Protein AF-A0A7S3PV89-F1 (afdb_monomer_lite)

Organism: NCBI:txid122233

Radius of gyration: 23.56 Å; chains: 1; bounding box: 65×56×53 Å

pLDDT: mean 74.07, std 21.17, range [25.19, 98.06]

Sequence (392 aa):
SGFRDTSSFLIEVMKAHDEMRTVNMFATDQEAKFKILYVDKVNAPFCDYDCNGIDRLLCCDLQITRNIANKCFPASSVLQTIVIHNDDKYGGAGYSSDNVAIISKNQVGARLAIHELGHSLFEFGDEYTYGPSTAITKPNCDVKGCPKWKDLNDHPTLGKGKLCSISSCKKGEYFSGRNSFMRNMYMHVGVVNERFTCCTFQALTKSTPKYCNKFDFGIGLIEYCKNDYQGYGGRSVYGPPTRQLRVNNRESQNTIVNHKAVYNDHVSISLDFDSMDYQISTDHIIETSALFRKHHVMGDFTNHTEAASQGLRNLHCVRVLFESGNTKELLFADSMPVLVPPLDPYGNSTKILEDADAEISIVYTQRRHLQIAVDTSEGGVRSVAMEHVRIQ

Foldseek 3Di:
DADPALLVVLLLLVLLLVLQCVAQLAPPPWPQHDADWDFSDDDHDQWDACVVNHRQEIDGDLVVQCLRVCLADPVPDDDQEEAEDADQRFHWAADQVRSYTYTYSHPCRSLVSVLSCLCNQLVAFQFALDDDATDCLRLFWHAPCRPLCVVQCPDPPSVPPNQFAAQTGGNGRTTGGPFDCSHPSPTHNGSSNLLSSQLSSCLPPVDGTPVNVVQQDDVGSQVSSQVVSNPSFHNVSTDHPPPDDPDDDDDDDDDDRPDQDDDPFKWKWKAFPVVQDIDIDRDDDPVPDDRDDDPDDAASDPDLVRVVVVVAFKWKWKWWAFPLRDIDIHTYGPDRFMFRSDPDSPDPDRDRPAPPPDPDPPDPPPGRIDIDIDDCPSHHGPDMGIDMDGRD

Structure (mmCIF, N/CA/C/O backbone):
data_AF-A0A7S3PV89-F1
#
_entry.id   AF-A0A7S3PV89-F1
#
loop_
_atom_site.group_PDB
_atom_site.id
_atom_site.type_symbol
_atom_site.label_atom_id
_atom_site.label_alt_id
_atom_site.label_comp_id
_atom_site.label_asym_id
_atom_site.label_entity_id
_atom_site.label_seq_id
_atom_site.pdbx_PDB_ins_code
_atom_site.Cartn_x
_atom_site.Cartn_y
_atom_site.Cartn_z
_atom_site.occupancy
_atom_site.B_iso_or_equiv
_atom_site.auth_seq_id
_atom_site.auth_comp_id
_atom_site.auth_asym_id
_atom_site.auth_atom_id
_atom_site.pdbx_PDB_model_num
ATOM 1 N N . SER A 1 1 ? -5.424 -11.567 14.035 1.00 93.25 1 SER A N 1
ATOM 2 C CA . SER A 1 1 ? -6.201 -12.822 13.936 1.00 93.25 1 SER A CA 1
ATOM 3 C C . SER A 1 1 ? -5.565 -13.893 14.808 1.00 93.25 1 SER A C 1
ATOM 5 O O . SER A 1 1 ? -4.379 -14.147 14.645 1.00 93.25 1 SER A O 1
ATOM 7 N N . GLY A 1 2 ? -6.304 -14.491 15.747 1.00 94.81 2 GLY A N 1
ATOM 8 C CA . GLY A 1 2 ? -5.849 -15.655 16.527 1.00 94.81 2 GLY A CA 1
ATOM 9 C C . GLY A 1 2 ? -4.932 -15.375 17.725 1.00 94.81 2 GLY A C 1
ATOM 10 O O . GLY A 1 2 ? -4.488 -16.318 18.379 1.00 94.81 2 GLY A O 1
ATOM 11 N N . PHE A 1 3 ? -4.648 -14.108 18.034 1.00 94.38 3 PHE A N 1
ATOM 12 C CA . PHE A 1 3 ? -3.934 -13.717 19.255 1.00 94.38 3 PHE A CA 1
ATOM 13 C C . PHE A 1 3 ? -4.852 -13.855 20.476 1.00 94.38 3 PHE A C 1
ATOM 15 O O . PHE A 1 3 ? -6.059 -13.631 20.371 1.00 94.38 3 PHE A O 1
ATOM 22 N N . ARG A 1 4 ? -4.284 -14.241 21.625 1.00 91.25 4 ARG A N 1
ATOM 23 C CA . ARG A 1 4 ? -5.029 -14.416 22.888 1.00 91.25 4 ARG A CA 1
ATOM 24 C C . ARG A 1 4 ? -5.013 -13.171 23.771 1.00 91.25 4 ARG A C 1
ATOM 26 O O . ARG A 1 4 ? -5.868 -13.039 24.638 1.00 91.25 4 ARG A O 1
ATOM 33 N N . ASP A 1 5 ? -4.060 -12.281 23.538 1.00 88.69 5 ASP A N 1
ATOM 34 C CA . ASP A 1 5 ? -3.835 -11.061 24.299 1.00 88.69 5 ASP A CA 1
ATOM 35 C C . ASP A 1 5 ? -3.248 -9.977 23.384 1.00 88.69 5 ASP A C 1
ATOM 37 O O . ASP A 1 5 ? -2.652 -10.272 22.345 1.00 88.69 5 ASP A O 1
ATOM 41 N N . THR A 1 6 ? -3.445 -8.714 23.754 1.00 83.81 6 THR A N 1
ATOM 42 C CA . THR A 1 6 ? -2.986 -7.566 22.966 1.00 83.81 6 THR A CA 1
ATOM 43 C C . THR A 1 6 ? -1.484 -7.325 23.090 1.00 83.81 6 THR A C 1
ATOM 45 O O . THR A 1 6 ? -0.884 -6.796 22.160 1.00 83.81 6 THR A O 1
ATOM 48 N N . SER A 1 7 ? -0.840 -7.767 24.174 1.00 84.69 7 SER A N 1
ATOM 49 C CA . SER A 1 7 ? 0.603 -7.597 24.376 1.00 84.69 7 SER A CA 1
ATOM 50 C C . SER A 1 7 ? 1.423 -8.414 23.374 1.00 84.69 7 SER A C 1
ATOM 52 O O . SER A 1 7 ? 2.339 -7.885 22.747 1.00 84.69 7 SER A O 1
ATOM 54 N N . SER A 1 8 ? 1.072 -9.684 23.161 1.00 88.75 8 SER A N 1
ATOM 55 C CA . SER A 1 8 ? 1.716 -10.539 22.160 1.00 88.75 8 SER A CA 1
ATOM 56 C C . SER A 1 8 ? 1.457 -10.056 20.733 1.00 88.75 8 SER A C 1
ATOM 58 O O . SER A 1 8 ? 2.355 -10.102 19.896 1.00 88.75 8 SER A O 1
ATOM 60 N N . PHE A 1 9 ? 0.262 -9.526 20.463 1.00 89.69 9 PHE A N 1
ATOM 61 C CA . PHE A 1 9 ? -0.044 -8.876 19.190 1.00 89.69 9 PHE A CA 1
ATOM 62 C C . PHE A 1 9 ? 0.801 -7.614 18.965 1.00 89.69 9 PHE A C 1
ATOM 64 O O . PHE A 1 9 ? 1.368 -7.445 17.885 1.00 89.69 9 PHE A O 1
ATOM 71 N N . LEU A 1 10 ? 0.933 -6.759 19.983 1.00 86.88 10 LEU A N 1
ATOM 72 C CA . LEU A 1 10 ? 1.695 -5.515 19.904 1.00 86.88 10 LEU A CA 1
ATOM 73 C C . LEU A 1 10 ? 3.165 -5.771 19.554 1.00 86.88 10 LEU A C 1
ATOM 75 O O . LEU A 1 10 ? 3.719 -5.064 18.719 1.00 86.88 10 LEU A O 1
ATOM 79 N N . ILE A 1 11 ? 3.776 -6.823 20.105 1.00 88.38 11 ILE A N 1
ATOM 80 C CA . ILE A 1 11 ? 5.145 -7.227 19.745 1.00 88.38 11 ILE A CA 1
ATOM 81 C C . ILE A 1 11 ? 5.275 -7.459 18.231 1.00 88.38 11 ILE A C 1
ATOM 83 O O . ILE A 1 11 ? 6.235 -6.998 17.612 1.00 88.38 11 ILE A O 1
ATOM 87 N N . GLU A 1 12 ? 4.310 -8.140 17.610 1.00 94.06 12 GLU A N 1
ATOM 88 C CA . GLU A 1 12 ? 4.341 -8.408 16.167 1.00 94.06 12 GLU A CA 1
ATOM 89 C C . GLU A 1 12 ? 4.049 -7.157 15.329 1.00 94.06 12 GLU A C 1
ATOM 91 O O . GLU A 1 12 ? 4.681 -6.951 14.289 1.00 94.06 12 GLU A O 1
ATOM 96 N N . VAL A 1 13 ? 3.157 -6.278 15.802 1.00 89.06 13 VAL A N 1
ATOM 97 C CA . VAL A 1 13 ? 2.926 -4.955 15.194 1.00 89.06 13 VAL A CA 1
ATOM 98 C C . VAL A 1 13 ? 4.222 -4.151 15.151 1.00 89.06 13 VAL A C 1
ATOM 100 O O . VAL A 1 13 ? 4.552 -3.565 14.120 1.00 89.06 13 VAL A O 1
ATOM 103 N N . MET A 1 14 ? 4.979 -4.147 16.245 1.00 85.75 14 MET A N 1
ATOM 104 C CA . MET A 1 14 ? 6.229 -3.399 16.340 1.00 85.75 14 MET A CA 1
ATOM 105 C C . MET A 1 14 ? 7.313 -3.955 15.427 1.00 85.75 14 MET A C 1
ATOM 107 O O . MET A 1 14 ? 7.944 -3.183 14.711 1.00 85.75 14 MET A O 1
ATOM 111 N N . LYS A 1 15 ? 7.466 -5.282 15.357 1.00 91.50 15 LYS A N 1
ATOM 112 C CA . LYS A 1 15 ? 8.385 -5.915 14.399 1.00 91.50 15 LYS A CA 1
ATOM 113 C C . LYS A 1 15 ? 8.070 -5.506 12.960 1.00 91.50 15 LYS A C 1
ATOM 115 O O . LYS A 1 15 ? 8.978 -5.150 12.215 1.00 91.50 15 LYS A O 1
ATOM 120 N N . ALA A 1 16 ? 6.793 -5.544 12.569 1.00 92.19 16 ALA A N 1
ATOM 121 C CA . ALA A 1 16 ? 6.370 -5.131 11.232 1.00 92.19 16 ALA A CA 1
ATOM 122 C C . ALA A 1 16 ? 6.654 -3.642 10.983 1.00 92.19 16 ALA A C 1
ATOM 124 O O . ALA A 1 16 ? 7.206 -3.284 9.945 1.00 92.19 16 ALA A O 1
ATOM 125 N N . HIS A 1 17 ? 6.329 -2.781 11.948 1.00 87.62 17 HIS A N 1
ATOM 126 C CA . HIS A 1 17 ? 6.579 -1.346 11.862 1.00 87.62 17 HIS A CA 1
ATOM 127 C C . HIS A 1 17 ? 8.075 -1.013 11.736 1.00 87.62 17 HIS A C 1
ATOM 129 O O . HIS A 1 17 ? 8.457 -0.229 10.865 1.00 87.62 17 HIS A O 1
ATOM 135 N N . ASP A 1 18 ? 8.930 -1.626 12.553 1.00 87.75 18 ASP A N 1
ATOM 136 C CA . ASP A 1 18 ? 10.377 -1.405 12.515 1.00 87.75 18 ASP A CA 1
ATOM 137 C C . ASP A 1 18 ? 10.982 -1.869 11.190 1.00 87.75 18 ASP A C 1
ATOM 139 O O . ASP A 1 18 ? 11.769 -1.141 10.583 1.00 87.75 18 ASP A O 1
ATOM 143 N N . GLU A 1 19 ? 10.552 -3.027 10.687 1.00 90.00 19 GLU A N 1
ATOM 144 C CA . GLU A 1 19 ? 10.987 -3.532 9.387 1.00 90.00 19 GLU A CA 1
ATOM 145 C C . GLU A 1 19 ? 10.542 -2.605 8.247 1.00 90.00 19 GLU A C 1
ATOM 147 O O . GLU A 1 19 ? 11.343 -2.280 7.369 1.00 90.00 19 GLU A O 1
ATOM 152 N N . MET A 1 20 ? 9.302 -2.103 8.273 1.00 89.00 20 MET A N 1
ATOM 153 C CA . MET A 1 20 ? 8.817 -1.129 7.288 1.00 89.00 20 MET A CA 1
ATOM 154 C C . MET A 1 20 ? 9.689 0.130 7.264 1.00 89.00 20 MET A C 1
ATOM 156 O O . MET A 1 20 ? 10.032 0.615 6.188 1.00 89.00 20 MET A O 1
ATOM 160 N N . ARG A 1 21 ? 10.132 0.636 8.419 1.00 86.25 21 ARG A N 1
ATOM 161 C CA . ARG A 1 21 ? 10.990 1.832 8.488 1.00 86.25 21 ARG A CA 1
ATOM 162 C C . ARG A 1 21 ? 12.368 1.647 7.848 1.00 86.25 21 ARG A C 1
ATOM 164 O O . ARG A 1 21 ? 13.038 2.643 7.581 1.00 86.25 21 ARG A O 1
ATOM 171 N N . THR A 1 22 ? 12.787 0.412 7.563 1.00 86.94 22 THR A N 1
ATOM 172 C CA . THR A 1 22 ? 14.055 0.129 6.868 1.00 86.94 22 THR A CA 1
ATOM 173 C C . THR A 1 22 ? 14.015 0.439 5.368 1.00 86.94 22 THR A C 1
ATOM 175 O O . THR A 1 22 ? 15.066 0.502 4.727 1.00 86.94 22 THR A O 1
ATOM 178 N N . VAL A 1 23 ? 12.829 0.645 4.782 1.00 88.38 23 VAL A N 1
ATOM 179 C CA . VAL A 1 23 ? 12.662 0.962 3.357 1.00 88.38 23 VAL A CA 1
ATOM 180 C C . VAL A 1 23 ? 12.165 2.393 3.154 1.00 88.38 23 VAL A C 1
ATOM 182 O O . VAL A 1 23 ? 11.190 2.831 3.756 1.00 88.38 23 VAL A O 1
ATOM 185 N N . ASN A 1 24 ? 12.805 3.113 2.224 1.00 83.94 24 ASN A N 1
ATOM 186 C CA . ASN A 1 24 ? 12.578 4.545 1.968 1.00 83.94 24 ASN A CA 1
ATOM 187 C C . ASN A 1 24 ? 11.104 4.938 1.764 1.00 83.94 24 ASN A C 1
ATOM 189 O O . ASN A 1 24 ? 10.713 6.048 2.112 1.00 83.94 24 ASN A O 1
ATOM 193 N N . MET A 1 25 ? 10.278 4.047 1.202 1.00 88.19 25 MET A N 1
ATOM 194 C CA . MET A 1 25 ? 8.856 4.316 0.961 1.00 88.19 25 MET A CA 1
ATOM 195 C C . MET A 1 25 ? 8.009 4.408 2.243 1.00 88.19 25 MET A C 1
ATOM 197 O O . MET A 1 25 ? 6.899 4.923 2.182 1.00 88.19 25 MET A O 1
ATOM 201 N N . PHE A 1 26 ? 8.525 3.943 3.382 1.00 85.94 26 PHE A N 1
ATOM 202 C CA . PHE A 1 26 ? 7.880 4.033 4.697 1.00 85.94 26 PHE A CA 1
ATOM 203 C C . PHE A 1 26 ? 8.769 4.729 5.741 1.00 85.94 26 PHE A C 1
ATOM 205 O O . PHE A 1 26 ? 8.455 4.719 6.932 1.00 85.94 26 PHE A O 1
ATOM 212 N N . ALA A 1 27 ? 9.879 5.338 5.317 1.00 76.19 27 ALA A N 1
ATOM 213 C CA . ALA A 1 27 ? 10.768 6.063 6.212 1.00 76.19 27 ALA A CA 1
ATOM 214 C C . ALA A 1 27 ? 10.055 7.279 6.835 1.00 76.19 27 ALA A C 1
ATOM 216 O O . ALA A 1 27 ? 9.267 7.975 6.193 1.00 76.19 27 ALA A O 1
ATOM 217 N N . THR A 1 28 ? 10.330 7.534 8.114 1.00 61.53 28 THR A N 1
ATOM 218 C CA . THR A 1 28 ? 9.608 8.527 8.931 1.00 61.53 28 THR A CA 1
ATOM 219 C C . THR A 1 28 ? 10.056 9.973 8.706 1.00 61.53 28 THR A C 1
ATOM 221 O O . THR A 1 28 ? 9.408 10.894 9.198 1.00 61.53 28 THR A O 1
ATOM 224 N N . ASP A 1 29 ? 11.160 10.178 7.990 1.00 61.75 29 ASP A N 1
ATOM 225 C CA . ASP A 1 29 ? 11.802 11.471 7.721 1.00 61.75 29 ASP A CA 1
ATOM 226 C C . ASP A 1 29 ? 11.317 12.140 6.419 1.00 61.75 29 ASP A C 1
ATOM 228 O O . ASP A 1 29 ? 11.922 13.096 5.935 1.00 61.75 29 ASP A O 1
ATOM 232 N N . GLN A 1 30 ? 10.225 11.636 5.839 1.00 60.81 30 GLN A N 1
ATOM 233 C CA . GLN A 1 30 ? 9.659 12.130 4.587 1.00 60.81 30 GLN A CA 1
ATOM 234 C C . GLN A 1 30 ? 8.520 13.131 4.839 1.00 60.81 30 GLN A C 1
ATOM 236 O O . GLN A 1 30 ? 7.693 12.938 5.732 1.00 60.81 30 GLN A O 1
ATOM 241 N N . GLU A 1 31 ? 8.449 14.182 4.016 1.00 54.81 31 GLU A N 1
ATOM 242 C CA . GLU A 1 31 ? 7.369 15.184 4.054 1.00 54.81 31 GLU A CA 1
ATOM 243 C C . GLU A 1 31 ? 6.006 14.561 3.708 1.00 54.81 31 GLU A C 1
ATOM 245 O O . GLU A 1 31 ? 5.019 14.772 4.410 1.00 54.81 31 GLU A O 1
ATOM 250 N N . ALA A 1 32 ? 5.962 13.730 2.663 1.00 61.19 32 ALA A N 1
ATOM 251 C CA . ALA A 1 32 ? 4.821 12.874 2.363 1.00 61.19 32 ALA A CA 1
ATOM 252 C C . ALA A 1 32 ? 5.006 11.516 3.048 1.00 61.19 32 ALA A C 1
ATOM 254 O O . ALA A 1 32 ? 5.923 10.766 2.709 1.00 61.19 32 ALA A O 1
ATOM 255 N N . LYS A 1 33 ? 4.120 11.187 3.991 1.00 68.44 33 LYS A N 1
ATOM 256 C CA . LYS A 1 33 ? 4.172 9.936 4.755 1.00 68.44 33 LYS A CA 1
ATOM 257 C C . LYS A 1 33 ? 2.786 9.352 4.986 1.00 68.44 33 LYS A C 1
ATOM 259 O O . LYS A 1 33 ? 1.801 10.082 5.103 1.00 68.44 33 LYS A O 1
ATOM 264 N N . PHE A 1 34 ? 2.728 8.030 5.090 1.00 72.88 34 PHE A N 1
ATOM 265 C CA . PHE A 1 34 ? 1.550 7.351 5.612 1.00 72.88 34 PHE A CA 1
ATOM 266 C C . PHE A 1 34 ? 1.525 7.470 7.132 1.00 72.88 34 PHE A C 1
ATOM 268 O O . PHE A 1 34 ? 2.563 7.419 7.793 1.00 72.88 34 PHE A O 1
ATOM 275 N N . LYS A 1 35 ? 0.327 7.626 7.690 1.00 73.00 35 LYS A N 1
ATOM 276 C CA . LYS A 1 35 ? 0.124 7.491 9.131 1.00 73.00 35 LYS A CA 1
ATOM 277 C C . LYS A 1 35 ? -0.014 6.005 9.424 1.00 73.00 35 LYS A C 1
ATOM 279 O O . LYS A 1 35 ? -0.899 5.363 8.866 1.00 73.00 35 LYS A O 1
ATOM 284 N N . ILE A 1 36 ? 0.874 5.473 10.256 1.00 76.00 36 ILE A N 1
ATOM 285 C CA . ILE A 1 36 ? 0.827 4.074 10.676 1.00 76.00 36 ILE A CA 1
ATOM 286 C C . ILE A 1 36 ? 0.201 4.034 12.060 1.00 76.00 36 ILE A C 1
ATOM 288 O O . ILE A 1 36 ? 0.661 4.700 12.985 1.00 76.00 36 ILE A O 1
ATOM 292 N N . LEU A 1 37 ? -0.883 3.281 12.163 1.00 78.50 37 LEU A N 1
ATOM 293 C CA . LEU A 1 37 ? -1.713 3.155 13.348 1.00 78.50 37 LEU A CA 1
ATOM 294 C C . LEU A 1 37 ? -2.004 1.675 13.552 1.00 78.50 37 LEU A C 1
ATOM 296 O O . LEU A 1 37 ? -1.958 0.898 12.595 1.00 78.50 37 LEU A O 1
ATOM 300 N N . TYR A 1 38 ? -2.312 1.289 14.783 1.00 78.38 38 TYR A N 1
ATOM 301 C CA . TYR A 1 38 ? -2.756 -0.062 15.078 1.00 78.38 38 TYR A CA 1
ATOM 302 C C . TYR A 1 38 ? -4.063 -0.049 15.859 1.00 78.38 38 TYR A C 1
ATOM 304 O O . TYR A 1 38 ? -4.407 0.906 16.560 1.00 78.38 38 TYR A O 1
ATOM 312 N N . VAL A 1 39 ? -4.798 -1.141 15.693 1.00 77.31 39 VAL A N 1
ATOM 313 C CA . VAL A 1 39 ? -6.041 -1.397 16.404 1.00 77.31 39 VAL A CA 1
ATOM 314 C C . VAL A 1 39 ? -5.701 -2.266 17.603 1.00 77.31 39 VAL A C 1
ATOM 316 O O . VAL A 1 39 ? -5.269 -3.402 17.417 1.00 77.31 39 VAL A O 1
ATOM 319 N N . ASP A 1 40 ? -5.892 -1.757 18.819 1.00 75.88 40 ASP A N 1
ATOM 320 C CA . ASP A 1 40 ? -5.637 -2.505 20.058 1.00 75.88 40 ASP A CA 1
ATOM 321 C C . ASP A 1 40 ? -6.763 -3.510 20.351 1.00 75.88 40 ASP A C 1
ATOM 323 O O . ASP A 1 40 ? -7.498 -3.430 21.334 1.00 75.88 40 ASP A O 1
ATOM 327 N N . LYS A 1 41 ? -6.975 -4.432 19.410 1.00 74.56 41 LYS A N 1
ATOM 328 C CA . LYS A 1 41 ? -8.016 -5.452 19.473 1.00 74.56 41 LYS A CA 1
ATOM 329 C C . LYS A 1 41 ? -7.509 -6.748 18.869 1.00 74.56 41 LYS A C 1
ATOM 331 O O . LYS A 1 41 ? -6.995 -6.781 17.752 1.00 74.56 41 LYS A O 1
ATOM 336 N N . VAL A 1 42 ? -7.734 -7.838 19.592 1.00 82.06 42 VAL A N 1
ATOM 337 C CA . VAL A 1 42 ? -7.518 -9.197 19.098 1.00 82.06 42 VAL A CA 1
ATOM 338 C C . VAL A 1 42 ? -8.855 -9.913 18.947 1.00 82.06 42 VAL A C 1
ATOM 340 O O . VAL A 1 42 ? -9.810 -9.668 19.680 1.00 82.06 42 VAL A O 1
ATOM 343 N N . ASN A 1 43 ? -8.923 -10.808 17.969 1.00 88.19 43 ASN A N 1
ATOM 344 C CA . ASN A 1 43 ? -10.100 -11.610 17.666 1.00 88.19 43 ASN A CA 1
ATOM 345 C C . ASN A 1 43 ? -9.686 -13.078 17.563 1.00 88.19 43 ASN A C 1
ATOM 347 O O . ASN A 1 43 ? -8.528 -13.375 17.235 1.00 88.19 43 ASN A O 1
ATOM 351 N N . ALA A 1 44 ? -10.656 -13.977 17.762 1.00 92.44 44 ALA A N 1
ATOM 352 C CA . ALA A 1 44 ? -10.523 -15.388 17.409 1.00 92.44 44 ALA A CA 1
ATOM 353 C C . ALA A 1 44 ? -9.968 -15.551 15.975 1.00 92.44 44 ALA A C 1
ATOM 355 O O . ALA A 1 44 ? -10.100 -14.624 15.170 1.00 92.44 44 ALA A O 1
ATOM 356 N N . PRO A 1 45 ? -9.310 -16.677 15.646 1.00 95.19 45 PRO A N 1
ATOM 357 C CA . PRO A 1 45 ? -8.784 -16.895 14.304 1.00 95.19 45 PRO A CA 1
ATOM 358 C C . PRO A 1 45 ? -9.867 -16.696 13.237 1.00 95.19 45 PRO A C 1
ATOM 360 O O . PRO A 1 45 ? -10.947 -17.268 13.323 1.00 95.19 45 PRO A O 1
ATOM 363 N N . PHE A 1 46 ? -9.562 -15.854 12.256 1.00 96.25 46 PHE A N 1
ATOM 364 C CA . PHE A 1 46 ? -10.380 -15.608 11.062 1.00 96.25 46 PHE A CA 1
ATOM 365 C C . PHE A 1 46 ? -9.531 -15.696 9.785 1.00 96.25 46 PHE A C 1
ATOM 367 O O . PHE A 1 46 ? -9.859 -15.088 8.768 1.00 96.25 46 PHE A O 1
ATOM 374 N N . CYS A 1 47 ? -8.389 -16.380 9.877 1.00 97.06 47 CYS A N 1
ATOM 375 C CA . CYS A 1 47 ? -7.486 -16.615 8.762 1.00 97.06 47 CYS A CA 1
ATOM 376 C C . CYS A 1 47 ? -7.084 -18.079 8.722 1.00 97.06 47 CYS A C 1
ATOM 378 O O . CYS A 1 47 ? -6.871 -18.663 9.783 1.00 97.06 47 CYS A O 1
ATOM 380 N N . ASP A 1 48 ? -6.911 -18.598 7.512 1.00 96.69 48 ASP A N 1
ATOM 381 C CA . ASP A 1 48 ? -6.611 -19.994 7.235 1.00 96.69 48 ASP A CA 1
ATOM 382 C C . ASP A 1 48 ? -5.590 -20.116 6.095 1.00 96.69 48 ASP A C 1
ATOM 384 O O . ASP A 1 48 ? -5.514 -19.276 5.190 1.00 96.69 48 ASP A O 1
ATOM 388 N N . TYR A 1 49 ? -4.785 -21.174 6.168 1.00 96.94 49 TYR A N 1
ATOM 389 C CA . TYR A 1 49 ? -3.823 -21.554 5.134 1.00 96.94 49 TYR A CA 1
ATOM 390 C C . TYR A 1 49 ? -4.475 -22.404 4.041 1.00 96.94 49 TYR A C 1
ATOM 392 O O . TYR A 1 49 ? -5.624 -22.821 4.156 1.00 96.94 49 TYR A O 1
ATOM 400 N N . ASP A 1 50 ? -3.688 -22.722 3.012 1.00 93.94 50 ASP A N 1
ATOM 401 C CA . ASP A 1 50 ? -4.077 -23.616 1.918 1.00 93.94 50 ASP A CA 1
ATOM 402 C C . ASP A 1 50 ? -5.233 -23.088 1.060 1.00 93.94 50 ASP A C 1
ATOM 404 O O . ASP A 1 50 ? -5.982 -23.827 0.416 1.00 93.94 50 ASP A O 1
ATOM 408 N N . CYS A 1 51 ? -5.364 -21.764 0.988 1.00 92.00 51 CYS A N 1
ATOM 409 C CA . CYS A 1 51 ? -6.303 -21.168 0.058 1.00 92.00 51 CYS A CA 1
ATOM 410 C C . CYS A 1 51 ? -5.983 -21.591 -1.373 1.00 92.00 51 CYS A C 1
ATOM 412 O O . CYS A 1 51 ? -4.835 -21.522 -1.818 1.00 92.00 51 CYS A O 1
ATOM 414 N N . ASN A 1 52 ? -7.014 -21.983 -2.122 1.00 87.94 52 ASN A N 1
ATOM 415 C CA . ASN A 1 52 ? -6.882 -22.443 -3.506 1.00 87.94 52 ASN A CA 1
ATOM 416 C C . ASN A 1 52 ? -5.877 -23.605 -3.686 1.00 87.94 52 ASN A C 1
ATOM 418 O O . ASN A 1 52 ? -5.316 -23.758 -4.772 1.00 87.94 52 ASN A O 1
ATOM 422 N N . GLY A 1 53 ? -5.634 -24.407 -2.639 1.00 88.94 53 GLY A N 1
ATOM 423 C CA . GLY A 1 53 ? -4.671 -25.514 -2.664 1.00 88.94 53 GLY A CA 1
ATOM 424 C C . GLY A 1 53 ? -3.205 -25.065 -2.673 1.00 88.94 53 GLY A C 1
ATOM 425 O O . GLY A 1 53 ? -2.340 -25.779 -3.189 1.00 88.94 53 GLY A O 1
ATOM 426 N N . ILE A 1 54 ? -2.920 -23.848 -2.197 1.00 88.44 54 ILE A N 1
ATOM 427 C CA . ILE A 1 54 ? -1.566 -23.311 -2.063 1.00 88.44 54 ILE A CA 1
ATOM 428 C C . ILE A 1 54 ? -1.212 -23.275 -0.573 1.00 88.44 54 ILE A C 1
ATOM 430 O O . ILE A 1 54 ? -1.575 -22.337 0.128 1.00 88.44 54 ILE A O 1
ATOM 434 N N . ASP A 1 55 ? -0.427 -24.251 -0.109 1.00 90.62 55 ASP A N 1
ATOM 435 C CA . ASP A 1 55 ? -0.105 -24.503 1.312 1.00 90.62 55 ASP A CA 1
ATOM 436 C C . ASP A 1 55 ? 0.247 -23.260 2.161 1.00 90.62 55 ASP A C 1
ATOM 438 O O . ASP A 1 55 ? -0.105 -23.171 3.340 1.00 90.62 55 ASP A O 1
ATOM 442 N N . ARG A 1 56 ? 0.950 -22.287 1.571 1.00 92.88 56 ARG A N 1
ATOM 443 C CA . ARG A 1 56 ? 1.449 -21.075 2.252 1.00 92.88 56 ARG A CA 1
ATOM 444 C C . ARG A 1 56 ? 0.644 -19.816 1.919 1.00 92.88 56 ARG A C 1
ATOM 446 O O . ARG A 1 56 ? 1.001 -18.734 2.379 1.00 92.88 56 ARG A O 1
ATOM 453 N N . LEU A 1 57 ? -0.417 -19.943 1.120 1.00 93.56 57 LEU A N 1
ATOM 454 C CA . LEU A 1 57 ? -1.346 -18.851 0.862 1.00 93.56 57 LEU A CA 1
ATOM 455 C C . LEU A 1 57 ? -2.267 -18.716 2.073 1.00 93.56 57 LEU A C 1
ATOM 457 O O . LEU A 1 57 ? -3.104 -19.581 2.327 1.00 93.56 57 LEU A O 1
ATOM 461 N N . LEU A 1 58 ? -2.053 -17.642 2.827 1.00 96.81 58 LEU A N 1
ATOM 462 C CA . LEU A 1 58 ? -2.807 -17.310 4.027 1.00 96.81 58 LEU A CA 1
ATOM 463 C C . LEU A 1 58 ? -3.891 -16.299 3.657 1.00 96.81 58 LEU A C 1
ATOM 465 O O . LEU A 1 58 ? -3.580 -15.164 3.293 1.00 96.81 58 LEU A O 1
ATOM 469 N N . CYS A 1 59 ? -5.156 -16.689 3.765 1.00 94.88 59 CYS A N 1
ATOM 470 C CA . CYS A 1 59 ? -6.280 -15.779 3.561 1.00 94.88 59 CYS A CA 1
ATOM 471 C C . CYS A 1 59 ? -6.965 -15.499 4.877 1.00 94.88 59 CYS A C 1
ATOM 473 O O . CYS A 1 59 ? -6.984 -16.338 5.768 1.00 94.88 59 CYS A O 1
ATOM 475 N N . CYS A 1 60 ? -7.576 -14.330 4.968 1.00 95.88 60 CYS A N 1
ATOM 476 C CA . CYS A 1 60 ? -8.459 -13.984 6.061 1.00 95.88 60 CYS A CA 1
ATOM 477 C C . CYS A 1 60 ? -9.829 -13.636 5.506 1.00 95.88 60 CYS A C 1
ATOM 479 O O . CYS A 1 60 ? -9.966 -13.249 4.343 1.00 95.88 60 CYS A O 1
ATOM 481 N N . ASP A 1 61 ? -10.831 -13.685 6.371 1.00 95.31 61 ASP A N 1
ATOM 482 C CA . ASP A 1 61 ? -12.102 -13.040 6.096 1.00 95.31 61 ASP A CA 1
ATOM 483 C C . ASP A 1 61 ? -11.889 -11.517 5.943 1.00 95.31 61 ASP A C 1
ATOM 485 O O . ASP A 1 61 ? -11.579 -10.782 6.895 1.00 95.31 61 ASP A O 1
ATOM 489 N N . LEU A 1 62 ? -12.018 -11.040 4.701 1.00 88.19 62 LEU A N 1
ATOM 490 C CA . LEU A 1 62 ? -11.804 -9.638 4.340 1.00 88.19 62 LEU A CA 1
ATOM 491 C C . LEU A 1 62 ? -12.932 -8.732 4.842 1.00 88.19 62 LEU A C 1
ATOM 493 O O . LEU A 1 62 ? -12.714 -7.531 5.016 1.00 88.19 62 LEU A O 1
ATOM 497 N N . GLN A 1 63 ? -14.125 -9.276 5.090 1.00 86.62 63 GLN A N 1
ATOM 498 C CA . GLN A 1 63 ? -15.234 -8.526 5.666 1.00 86.62 63 GLN A CA 1
ATOM 499 C C . GLN A 1 63 ? -14.980 -8.275 7.153 1.00 86.62 63 GLN A C 1
ATOM 501 O O . GLN A 1 63 ? -15.086 -7.135 7.599 1.00 86.62 63 GLN A O 1
ATOM 506 N N . ILE A 1 64 ? -14.547 -9.292 7.906 1.00 89.81 64 ILE A N 1
ATOM 507 C CA . ILE A 1 64 ? -14.131 -9.136 9.309 1.00 89.81 64 ILE A CA 1
ATOM 508 C C . ILE A 1 64 ? -12.964 -8.152 9.411 1.00 89.81 64 ILE A C 1
ATOM 510 O O . ILE A 1 64 ? -13.011 -7.231 10.226 1.00 89.81 64 ILE A O 1
ATOM 514 N N . THR A 1 65 ? -11.953 -8.302 8.552 1.00 88.38 65 THR A N 1
ATOM 515 C CA . THR A 1 65 ? -10.795 -7.397 8.498 1.00 88.38 65 THR A CA 1
ATOM 516 C C . THR A 1 65 ? -11.222 -5.939 8.347 1.00 88.38 65 THR A C 1
ATOM 518 O O . THR A 1 65 ? -10.854 -5.093 9.164 1.00 88.38 65 THR A O 1
ATOM 521 N N . ARG A 1 66 ? -12.041 -5.649 7.328 1.00 80.69 66 ARG A N 1
ATOM 522 C CA . ARG A 1 66 ? -12.531 -4.293 7.058 1.00 80.69 66 ARG A CA 1
ATOM 523 C C . ARG A 1 66 ? -13.414 -3.775 8.182 1.00 80.69 66 ARG A C 1
ATOM 525 O O . ARG A 1 66 ? -13.270 -2.624 8.570 1.00 80.69 66 ARG A O 1
ATOM 532 N N . ASN A 1 67 ? -14.279 -4.613 8.744 1.00 81.75 67 ASN A N 1
ATOM 533 C CA . ASN A 1 67 ? -15.131 -4.224 9.863 1.00 81.75 67 ASN A CA 1
ATOM 534 C C . ASN A 1 67 ? -14.319 -3.868 11.111 1.00 81.75 67 ASN A C 1
ATOM 536 O O . ASN A 1 67 ? -14.724 -2.982 11.851 1.00 81.75 67 ASN A O 1
ATOM 540 N N . ILE A 1 68 ? -13.191 -4.533 11.369 1.00 82.88 68 ILE A N 1
ATOM 541 C CA . ILE A 1 68 ? -12.310 -4.173 12.487 1.00 82.88 68 ILE A CA 1
ATOM 542 C C . ILE A 1 68 ? -11.599 -2.852 12.189 1.00 82.88 68 ILE A C 1
ATOM 544 O O . ILE A 1 68 ? -11.672 -1.936 13.001 1.00 82.88 68 ILE A O 1
ATOM 548 N N . ALA A 1 69 ? -10.952 -2.739 11.025 1.00 78.00 69 ALA A N 1
ATOM 549 C CA . ALA A 1 69 ? -10.187 -1.550 10.662 1.00 78.00 69 ALA A CA 1
ATOM 550 C C . ALA A 1 69 ? -11.074 -0.296 10.594 1.00 78.00 69 ALA A C 1
ATOM 552 O O . ALA A 1 69 ? -10.756 0.718 11.204 1.00 78.00 69 ALA A O 1
ATOM 553 N N . ASN A 1 70 ? -12.225 -0.375 9.921 1.00 71.62 70 ASN A N 1
ATOM 554 C CA . ASN A 1 70 ? -13.117 0.768 9.724 1.00 71.62 70 ASN A CA 1
ATOM 555 C C . ASN A 1 70 ? -13.737 1.291 11.022 1.00 71.62 70 ASN A C 1
ATOM 557 O O . ASN A 1 70 ? -14.073 2.463 11.075 1.00 71.62 70 ASN A O 1
ATOM 561 N N . LYS A 1 71 ? -13.880 0.475 12.074 1.00 68.62 71 LYS A N 1
ATOM 562 C CA . LYS A 1 71 ? -14.429 0.962 13.354 1.00 68.62 71 LYS A CA 1
ATOM 563 C C . LYS A 1 71 ? -13.496 1.931 14.079 1.00 68.62 71 LYS A C 1
ATOM 565 O O . LYS A 1 71 ? -13.937 2.701 14.919 1.00 68.62 71 LYS A O 1
ATOM 570 N N . CYS A 1 72 ? -12.210 1.891 13.756 1.00 65.94 72 CYS A N 1
ATOM 571 C CA . CYS A 1 72 ? -11.210 2.774 14.338 1.00 65.94 72 CYS A CA 1
ATOM 572 C C . CYS A 1 72 ? -11.088 4.104 13.589 1.00 65.94 72 CYS A C 1
ATOM 574 O O . CYS A 1 72 ? -10.438 5.020 14.074 1.00 65.94 72 CYS A O 1
ATOM 576 N N . PHE A 1 73 ? -11.677 4.240 12.403 1.00 62.53 73 PHE A N 1
ATOM 577 C CA . PHE A 1 73 ? -11.429 5.394 11.548 1.00 62.53 73 PHE A CA 1
ATOM 578 C C . PHE A 1 73 ? -12.726 5.986 11.015 1.00 62.53 73 PHE A C 1
ATOM 580 O O . PHE A 1 73 ? -13.668 5.248 10.743 1.00 62.53 73 PHE A O 1
ATOM 587 N N . PRO A 1 74 ? -12.782 7.310 10.776 1.00 57.53 74 PRO A N 1
ATOM 588 C CA . PRO A 1 74 ? -13.887 7.895 10.033 1.00 57.53 74 PRO A CA 1
ATOM 589 C C . PRO A 1 74 ? -14.112 7.122 8.736 1.00 57.53 74 PRO A C 1
ATOM 591 O O . PRO A 1 74 ? -13.144 6.818 8.036 1.00 57.53 74 PRO A O 1
ATOM 594 N N . ALA A 1 75 ? -15.367 6.859 8.376 1.00 52.06 75 ALA A N 1
ATOM 595 C CA . ALA A 1 75 ? -15.718 6.087 7.181 1.00 52.06 75 ALA A CA 1
ATOM 596 C C . ALA A 1 75 ? -15.143 6.662 5.865 1.00 52.06 75 ALA A C 1
ATOM 598 O O . ALA A 1 75 ? -15.060 5.959 4.861 1.00 52.06 75 ALA A O 1
ATOM 599 N N . SER A 1 76 ? -14.745 7.939 5.857 1.00 53.12 76 SER A N 1
ATOM 600 C CA . SER A 1 76 ? -14.074 8.618 4.740 1.00 53.12 76 SER A CA 1
ATOM 601 C C . SER A 1 76 ? -12.568 8.346 4.647 1.00 53.12 76 SER A C 1
ATOM 603 O O . SER A 1 76 ? -11.917 8.816 3.713 1.00 53.12 76 SER A O 1
ATOM 605 N N . SER A 1 77 ? -11.990 7.649 5.622 1.00 60.25 77 SER A N 1
ATOM 606 C CA . SER A 1 77 ? -10.567 7.329 5.653 1.00 60.25 77 SER A CA 1
ATOM 607 C C . SER A 1 77 ? -10.248 6.293 4.586 1.00 60.25 77 SER A C 1
ATOM 609 O O . SER A 1 77 ? -10.896 5.254 4.488 1.00 60.25 77 SER A O 1
ATOM 611 N N . VAL A 1 78 ? -9.216 6.561 3.791 1.00 69.88 78 VAL A N 1
ATOM 612 C CA . VAL A 1 78 ? -8.642 5.546 2.908 1.00 69.88 78 VAL A CA 1
ATOM 613 C C . VAL A 1 78 ? -7.669 4.731 3.745 1.00 69.88 78 VAL A C 1
ATOM 615 O O . VAL A 1 78 ? -6.638 5.250 4.174 1.00 69.88 78 VAL A O 1
ATOM 618 N N . LEU A 1 79 ? -8.022 3.477 4.012 1.00 77.44 79 LEU A N 1
ATOM 619 C CA . LEU A 1 79 ? -7.232 2.590 4.854 1.00 77.44 79 LEU A CA 1
ATOM 620 C C . LEU A 1 79 ? -6.482 1.575 4.005 1.00 77.44 79 LEU A C 1
ATOM 622 O O . LEU A 1 79 ? -7.068 0.907 3.157 1.00 77.44 79 LEU A O 1
ATOM 626 N N . GLN A 1 80 ? -5.198 1.436 4.309 1.00 88.25 80 GLN A N 1
ATOM 627 C CA . GLN A 1 80 ? -4.401 0.274 3.965 1.00 88.25 80 GLN A CA 1
ATOM 628 C C . GLN A 1 80 ? -4.236 -0.548 5.240 1.00 88.25 80 GLN A C 1
ATOM 630 O O . GLN A 1 80 ? -3.668 -0.062 6.217 1.00 88.25 80 GLN A O 1
ATOM 635 N N . THR A 1 81 ? -4.742 -1.777 5.246 1.00 91.12 81 THR A N 1
ATOM 636 C CA . THR A 1 81 ? -4.782 -2.618 6.448 1.00 91.12 81 THR A CA 1
ATOM 637 C C . THR A 1 81 ? -3.735 -3.716 6.366 1.00 91.12 81 THR A C 1
ATOM 639 O O . THR A 1 81 ? -3.596 -4.364 5.332 1.00 91.12 81 THR A O 1
ATOM 642 N N . ILE A 1 82 ? -3.022 -3.959 7.466 1.00 94.81 82 ILE A N 1
ATOM 643 C CA . ILE A 1 82 ? -2.170 -5.139 7.635 1.00 94.81 82 ILE A CA 1
ATOM 644 C C . ILE A 1 82 ? -2.815 -6.029 8.694 1.00 94.81 82 ILE A C 1
ATOM 646 O O . ILE A 1 82 ? -3.055 -5.591 9.819 1.00 94.81 82 ILE A O 1
ATOM 650 N N . VAL A 1 83 ? -3.092 -7.281 8.347 1.00 96.06 83 VAL A N 1
ATOM 651 C CA . VAL A 1 83 ? -3.584 -8.300 9.274 1.00 96.06 83 VAL A CA 1
ATOM 652 C C . VAL A 1 83 ? -2.429 -9.197 9.675 1.00 96.06 83 VAL A C 1
ATOM 654 O O . VAL A 1 83 ? -1.819 -9.839 8.826 1.00 96.06 83 VAL A O 1
ATOM 657 N N . ILE A 1 84 ? -2.173 -9.289 10.979 1.00 96.94 84 ILE A N 1
ATOM 658 C CA . ILE A 1 84 ? -1.208 -10.238 11.538 1.00 96.94 84 ILE A CA 1
ATOM 659 C C . ILE A 1 84 ? -1.967 -11.456 12.071 1.00 96.94 84 ILE A C 1
ATOM 661 O O . ILE A 1 84 ? -2.911 -11.327 12.864 1.00 96.94 84 ILE A O 1
ATOM 665 N N . HIS A 1 85 ? -1.575 -12.645 11.628 1.00 97.62 85 HIS A N 1
ATOM 666 C CA . HIS A 1 85 ? -2.119 -13.927 12.056 1.00 97.62 85 HIS A CA 1
ATOM 667 C C . HIS A 1 85 ? -1.160 -14.635 13.020 1.00 97.62 85 HIS A C 1
ATOM 669 O O . HIS A 1 85 ? 0.033 -14.761 12.750 1.00 97.62 85 HIS A O 1
ATOM 675 N N . ASN A 1 86 ? -1.695 -15.092 14.151 1.00 97.25 86 ASN A N 1
ATOM 676 C CA . ASN A 1 86 ? -0.946 -15.704 15.246 1.00 97.25 86 ASN A CA 1
ATOM 677 C C . ASN A 1 86 ? -0.576 -17.172 14.965 1.00 97.25 86 ASN A C 1
ATOM 679 O O . ASN A 1 86 ? -1.018 -18.076 15.669 1.00 97.25 86 ASN A O 1
ATOM 683 N N . ASP A 1 87 ? 0.234 -17.401 13.940 1.00 97.19 87 ASP A N 1
ATOM 684 C CA . ASP A 1 87 ? 0.810 -18.704 13.611 1.00 97.19 87 ASP A CA 1
ATOM 685 C C . ASP A 1 87 ? 2.265 -18.518 13.150 1.00 97.19 87 ASP A C 1
ATOM 687 O O . ASP A 1 87 ? 2.592 -17.539 12.477 1.00 97.19 87 ASP A O 1
ATOM 691 N N . ASP A 1 88 ? 3.143 -19.439 13.547 1.00 96.88 88 ASP A N 1
ATOM 692 C CA . ASP A 1 88 ? 4.558 -19.450 13.168 1.00 96.88 88 ASP A CA 1
ATOM 693 C C . ASP A 1 88 ? 4.800 -20.057 11.780 1.00 96.88 88 ASP A C 1
ATOM 695 O O . ASP A 1 88 ? 5.901 -19.919 11.241 1.00 96.88 88 ASP A O 1
ATOM 699 N N . LYS A 1 89 ? 3.812 -20.718 11.166 1.00 97.12 89 LYS A N 1
ATOM 700 C CA . LYS A 1 89 ? 3.897 -21.163 9.770 1.00 97.12 89 LYS A CA 1
ATOM 701 C C . LYS A 1 89 ? 4.075 -19.948 8.856 1.00 97.12 89 LYS A C 1
ATOM 703 O O . LYS A 1 89 ? 3.425 -18.928 9.021 1.00 97.12 89 LYS A O 1
ATOM 708 N N . TYR A 1 90 ? 4.974 -20.044 7.878 1.00 96.06 90 TYR A N 1
ATOM 709 C CA . TYR A 1 90 ? 5.152 -18.981 6.890 1.00 96.06 90 TYR A CA 1
ATOM 710 C C . TYR A 1 90 ? 3.933 -18.897 5.964 1.00 96.06 90 TYR A C 1
ATOM 712 O O . TYR A 1 90 ? 3.619 -19.865 5.266 1.00 96.06 90 TYR A O 1
ATOM 720 N N . GLY A 1 91 ? 3.322 -17.717 5.893 1.00 95.94 91 GLY A N 1
ATOM 721 C CA . GLY A 1 91 ? 2.372 -17.366 4.844 1.00 95.94 91 GLY A CA 1
ATOM 722 C C . GLY A 1 91 ? 1.921 -15.912 4.891 1.00 95.94 91 GLY A C 1
ATOM 723 O O . GLY A 1 91 ? 2.116 -15.206 5.888 1.00 95.94 91 GLY A O 1
ATOM 724 N N . GLY A 1 92 ? 1.329 -15.487 3.781 1.00 96.38 92 GLY A N 1
ATOM 725 C CA . GLY A 1 92 ? 0.800 -14.146 3.576 1.00 96.38 92 GLY A CA 1
ATOM 726 C C . GLY A 1 92 ? 0.031 -14.031 2.264 1.00 96.38 92 GLY A C 1
ATOM 727 O O . GLY A 1 92 ? -0.023 -14.993 1.490 1.00 96.38 92 GLY A O 1
ATOM 728 N N . ALA A 1 93 ? -0.608 -12.879 2.073 1.00 94.69 93 ALA A N 1
ATOM 729 C CA . ALA A 1 93 ? -1.315 -12.511 0.850 1.00 94.69 93 ALA A CA 1
ATOM 730 C C . ALA A 1 93 ? -1.600 -11.001 0.796 1.00 94.69 93 ALA A C 1
ATOM 732 O O . ALA A 1 93 ? -1.895 -10.380 1.820 1.00 94.69 93 ALA A O 1
ATOM 733 N N . GLY A 1 94 ? -1.604 -10.430 -0.407 1.00 93.44 94 GLY A N 1
ATOM 734 C CA . GLY A 1 94 ? -1.901 -9.024 -0.654 1.00 93.44 94 GLY A CA 1
ATOM 735 C C . GLY A 1 94 ? -3.078 -8.844 -1.611 1.00 93.44 94 GLY A C 1
ATOM 736 O O . GLY A 1 94 ? -3.054 -9.307 -2.750 1.00 93.44 94 GLY A O 1
ATOM 737 N N . TYR A 1 95 ? -4.106 -8.131 -1.155 1.00 84.38 95 TYR A N 1
ATOM 738 C CA . TYR A 1 95 ? -5.365 -7.901 -1.860 1.00 84.38 95 TYR A CA 1
ATOM 739 C C . TYR A 1 95 ? -5.466 -6.441 -2.297 1.00 84.38 95 TYR A C 1
ATOM 741 O O . TYR A 1 95 ? -5.892 -5.577 -1.532 1.00 84.38 95 TYR A O 1
ATOM 749 N N . SER A 1 96 ? -5.093 -6.183 -3.549 1.00 82.44 96 SER A N 1
ATOM 750 C CA . SER A 1 96 ? -5.225 -4.885 -4.228 1.00 82.44 96 SER A CA 1
ATOM 751 C C . SER A 1 96 ? -6.640 -4.299 -4.159 1.00 82.44 96 SER A C 1
ATOM 753 O O . SER A 1 96 ? -6.833 -3.149 -3.796 1.00 82.44 96 SER A O 1
ATOM 755 N N . SER A 1 97 ? -7.666 -5.110 -4.437 1.00 78.50 97 SER A N 1
ATOM 756 C CA . SER A 1 97 ? -9.067 -4.658 -4.451 1.00 78.50 97 SER A CA 1
ATOM 757 C C . SER A 1 97 ? -9.606 -4.234 -3.087 1.00 78.50 97 SER A C 1
ATOM 759 O O . SER A 1 97 ? -10.618 -3.537 -3.016 1.00 78.50 97 SER A O 1
ATOM 761 N N . ASP A 1 98 ? -8.960 -4.683 -2.015 1.00 83.00 98 ASP A N 1
ATOM 762 C CA . ASP A 1 98 ? -9.446 -4.536 -0.649 1.00 83.00 98 ASP A CA 1
ATOM 763 C C . ASP A 1 98 ? -8.525 -3.658 0.206 1.00 83.00 98 ASP A C 1
ATOM 765 O O . ASP A 1 98 ? -8.901 -3.327 1.329 1.00 83.00 98 ASP A O 1
ATOM 769 N N . ASN A 1 99 ? -7.355 -3.261 -0.313 1.00 86.44 99 ASN A N 1
ATOM 770 C CA . ASN A 1 99 ? -6.290 -2.577 0.427 1.00 86.44 99 ASN A CA 1
ATOM 771 C C . ASN A 1 99 ? -5.894 -3.343 1.703 1.00 86.44 99 ASN A C 1
ATOM 773 O O . ASN A 1 99 ? -5.759 -2.769 2.788 1.00 86.44 99 ASN A O 1
ATOM 777 N N . VAL A 1 100 ? -5.758 -4.669 1.588 1.00 91.00 100 VAL A N 1
ATOM 778 C CA . VAL A 1 100 ? -5.413 -5.555 2.710 1.00 91.00 100 VAL A CA 1
ATOM 779 C C . VAL A 1 100 ? -4.141 -6.336 2.403 1.00 91.00 100 VAL A C 1
ATOM 781 O O . VAL A 1 100 ? -4.069 -7.049 1.407 1.00 91.00 100 VAL A O 1
ATOM 784 N N . ALA A 1 101 ? -3.166 -6.252 3.298 1.00 96.12 101 ALA A N 1
ATOM 785 C CA . ALA A 1 101 ? -2.030 -7.158 3.393 1.00 96.12 101 ALA A CA 1
ATOM 786 C C . ALA A 1 101 ? -2.247 -8.123 4.565 1.00 96.12 101 ALA A C 1
ATOM 788 O O . ALA A 1 101 ? -2.726 -7.724 5.625 1.00 96.12 101 ALA A O 1
ATOM 789 N N . ILE A 1 102 ? -1.880 -9.386 4.397 1.00 97.62 102 ILE A N 1
ATOM 790 C CA . ILE A 1 102 ? -2.024 -10.439 5.403 1.00 97.62 102 ILE A CA 1
ATOM 791 C C . ILE A 1 102 ? -0.667 -11.087 5.608 1.00 97.62 102 ILE A C 1
ATOM 793 O O . ILE A 1 102 ? -0.024 -11.483 4.640 1.00 97.62 102 ILE A O 1
ATOM 797 N N . ILE A 1 103 ? -0.249 -11.231 6.863 1.00 98.06 103 ILE A N 1
ATOM 798 C CA . ILE A 1 103 ? 0.996 -11.898 7.240 1.00 98.06 103 ILE A CA 1
ATOM 799 C C . ILE A 1 103 ? 0.780 -12.820 8.438 1.00 98.06 103 ILE A C 1
ATOM 801 O O . ILE A 1 103 ? 0.022 -12.519 9.357 1.00 98.06 103 ILE A O 1
ATOM 805 N N . SER A 1 104 ? 1.488 -13.939 8.453 1.00 97.75 104 SER A N 1
ATOM 806 C CA . SER A 1 104 ? 1.744 -14.725 9.669 1.00 97.75 104 SER A CA 1
ATOM 807 C C . SER A 1 104 ? 2.745 -14.021 10.602 1.00 97.75 104 SER A C 1
ATOM 809 O O . SER A 1 104 ? 3.538 -13.194 10.145 1.00 97.75 104 SER A O 1
ATOM 811 N N . LYS A 1 105 ? 2.781 -14.400 11.887 1.00 96.50 105 LYS A N 1
ATOM 812 C CA . LYS A 1 105 ? 3.827 -13.973 12.842 1.00 96.50 105 LYS A CA 1
ATOM 813 C C . LYS A 1 105 ? 5.147 -14.742 12.702 1.00 96.50 105 LYS A C 1
ATOM 815 O O . LYS A 1 105 ? 5.998 -14.692 13.587 1.00 96.50 105 LYS A O 1
ATOM 820 N N . ASN A 1 106 ? 5.315 -15.489 11.610 1.00 97.44 106 ASN A N 1
ATOM 821 C CA . ASN A 1 106 ? 6.565 -16.162 11.289 1.00 97.44 106 ASN A CA 1
ATOM 822 C C . ASN A 1 106 ? 7.760 -15.193 11.400 1.00 97.44 106 ASN A C 1
ATOM 824 O O . ASN A 1 106 ? 7.625 -13.993 11.174 1.00 97.44 106 ASN A O 1
ATOM 828 N N . GLN A 1 107 ? 8.956 -15.720 11.668 1.00 93.69 107 GLN A N 1
ATOM 829 C CA . GLN A 1 107 ? 10.192 -14.937 11.803 1.00 93.69 107 GLN A CA 1
ATOM 830 C C . GLN A 1 107 ? 10.484 -13.957 10.644 1.00 93.69 107 GLN A C 1
ATOM 832 O O . GLN A 1 107 ? 11.144 -12.947 10.868 1.00 93.69 107 GLN A O 1
ATOM 837 N N . VAL A 1 108 ? 10.004 -14.221 9.418 1.00 92.56 108 VAL A N 1
ATOM 838 C CA . VAL A 1 108 ? 10.136 -13.297 8.270 1.00 92.56 108 VAL A CA 1
ATOM 839 C C . VAL A 1 108 ? 8.851 -12.523 7.952 1.00 92.56 108 VAL A C 1
ATOM 841 O O . VAL A 1 108 ? 8.807 -11.790 6.967 1.00 92.56 108 VAL A O 1
ATOM 844 N N . GLY A 1 109 ? 7.800 -12.668 8.761 1.00 92.94 109 GLY A N 1
ATOM 845 C CA . GLY A 1 109 ? 6.479 -12.069 8.557 1.00 92.94 109 GLY A CA 1
ATOM 846 C C . GLY A 1 109 ? 6.522 -10.544 8.477 1.00 92.94 109 GLY A C 1
ATOM 847 O O . GLY A 1 109 ? 5.922 -9.958 7.580 1.00 92.94 109 GLY A O 1
ATOM 848 N N . ALA A 1 110 ? 7.326 -9.899 9.326 1.00 91.75 110 ALA A N 1
ATOM 849 C CA . ALA A 1 110 ? 7.554 -8.454 9.271 1.00 91.75 110 ALA A CA 1
ATOM 850 C C . ALA A 1 110 ? 8.092 -7.995 7.901 1.00 91.75 110 ALA A C 1
ATOM 852 O O . ALA A 1 110 ? 7.617 -7.012 7.337 1.00 91.75 110 ALA A O 1
ATOM 853 N N . ARG A 1 111 ? 9.030 -8.751 7.312 1.00 92.44 111 ARG A N 1
ATOM 854 C CA . ARG A 1 111 ? 9.565 -8.472 5.969 1.00 92.44 111 ARG A CA 1
ATOM 855 C C . ARG A 1 111 ? 8.536 -8.767 4.885 1.00 92.44 111 ARG A C 1
ATOM 857 O O . ARG A 1 111 ? 8.430 -8.021 3.912 1.00 92.44 111 ARG A O 1
ATOM 864 N N . LEU A 1 112 ? 7.775 -9.847 5.059 1.00 95.31 112 LEU A N 1
ATOM 865 C CA . LEU A 1 112 ? 6.684 -10.220 4.167 1.00 95.31 112 LEU A CA 1
ATOM 866 C C . LEU A 1 112 ? 5.631 -9.107 4.089 1.00 95.31 112 LEU A C 1
ATOM 868 O O . LEU A 1 112 ? 5.124 -8.847 3.007 1.00 95.31 112 LEU A O 1
ATOM 872 N N . ALA A 1 113 ? 5.393 -8.368 5.178 1.00 95.50 113 ALA A N 1
ATOM 873 C CA . ALA A 1 113 ? 4.469 -7.233 5.196 1.00 95.50 113 ALA A CA 1
ATOM 874 C C . ALA A 1 113 ? 4.777 -6.215 4.089 1.00 95.50 113 ALA A C 1
ATOM 876 O O . ALA A 1 113 ? 3.868 -5.753 3.406 1.00 95.50 113 ALA A O 1
ATOM 877 N N . ILE A 1 114 ? 6.059 -5.911 3.858 1.00 95.50 114 ILE A N 1
ATOM 878 C CA . ILE A 1 114 ? 6.485 -4.988 2.797 1.00 95.50 114 ILE A CA 1
ATOM 879 C C . ILE A 1 114 ? 6.094 -5.541 1.421 1.00 95.50 114 ILE A C 1
ATOM 881 O O . ILE A 1 114 ? 5.570 -4.796 0.598 1.00 95.50 114 ILE A O 1
ATOM 885 N N . HIS A 1 115 ? 6.318 -6.837 1.181 1.00 95.94 115 HIS A N 1
ATOM 886 C CA . HIS A 1 115 ? 5.948 -7.516 -0.065 1.00 95.94 115 HIS A CA 1
ATOM 887 C C . HIS A 1 115 ? 4.430 -7.481 -0.304 1.00 95.94 115 HIS A C 1
ATOM 889 O O . HIS A 1 115 ? 3.988 -7.049 -1.366 1.00 95.94 115 HIS A O 1
ATOM 895 N N . GLU A 1 116 ? 3.629 -7.816 0.709 1.00 96.75 116 GLU A N 1
ATOM 896 C CA . GLU A 1 116 ? 2.165 -7.826 0.590 1.00 96.75 116 GLU A CA 1
ATOM 897 C C . GLU A 1 116 ? 1.560 -6.416 0.473 1.00 96.75 116 GLU A C 1
ATOM 899 O O . GLU A 1 116 ? 0.550 -6.213 -0.210 1.00 96.75 116 GLU A O 1
ATOM 904 N N . LEU A 1 117 ? 2.197 -5.403 1.072 1.00 95.75 117 LEU A N 1
ATOM 905 C CA . LEU A 1 117 ? 1.898 -3.991 0.806 1.00 95.75 117 LEU A CA 1
ATOM 906 C C . LEU A 1 117 ? 2.266 -3.593 -0.628 1.00 95.75 117 LEU A C 1
ATOM 908 O O . LEU A 1 117 ? 1.585 -2.764 -1.225 1.00 95.75 117 LEU A O 1
ATOM 912 N N . GLY A 1 118 ? 3.291 -4.212 -1.216 1.00 95.38 118 GLY A N 1
ATOM 913 C CA . GLY A 1 118 ? 3.588 -4.113 -2.644 1.00 95.38 118 GLY A CA 1
ATOM 914 C C . GLY A 1 118 ? 2.348 -4.368 -3.498 1.00 95.38 118 GLY A C 1
ATOM 915 O O . GLY A 1 118 ? 2.003 -3.545 -4.344 1.00 95.38 118 GLY A O 1
ATOM 916 N N . HIS A 1 119 ? 1.633 -5.458 -3.227 1.00 93.38 119 HIS A N 1
ATOM 917 C CA . HIS A 1 119 ? 0.389 -5.787 -3.923 1.00 93.38 119 HIS A CA 1
ATOM 918 C C . HIS A 1 119 ? -0.775 -4.876 -3.544 1.00 93.38 119 HIS A C 1
ATOM 920 O O . HIS A 1 119 ? -1.449 -4.340 -4.421 1.00 93.38 119 HIS A O 1
ATOM 926 N N . SER A 1 120 ? -1.037 -4.748 -2.244 1.00 92.06 120 SER A N 1
ATOM 927 C CA . SER A 1 120 ? -2.286 -4.171 -1.739 1.00 92.06 120 SER A CA 1
ATOM 928 C C . SER A 1 120 ? -2.300 -2.647 -1.704 1.00 92.06 120 SER A C 1
ATOM 930 O O . SER A 1 120 ? -3.356 -2.064 -1.896 1.00 92.06 120 SER A O 1
ATOM 932 N N . LEU A 1 121 ? -1.141 -2.013 -1.504 1.00 91.19 121 LEU A N 1
ATOM 933 C CA . LEU A 1 121 ? -1.014 -0.559 -1.492 1.00 91.19 121 LEU A CA 1
ATOM 934 C C . LEU A 1 121 ? -0.492 -0.020 -2.815 1.00 91.19 121 LEU A C 1
ATOM 936 O O . LEU A 1 121 ? -0.988 1.004 -3.257 1.00 91.19 121 LEU A O 1
ATOM 940 N N . PHE A 1 122 ? 0.520 -0.649 -3.422 1.00 93.44 122 PHE A N 1
ATOM 941 C CA . PHE A 1 122 ? 1.211 -0.106 -4.605 1.00 93.44 122 PHE A CA 1
ATOM 942 C C . PHE A 1 122 ? 0.824 -0.775 -5.922 1.00 93.44 122 PHE A C 1
ATOM 944 O O . PHE A 1 122 ? 1.357 -0.416 -6.977 1.00 93.44 122 PHE A O 1
ATOM 951 N N . GLU A 1 123 ? -0.114 -1.718 -5.875 1.00 91.56 123 GLU A N 1
ATOM 952 C CA . GLU A 1 123 ? -0.628 -2.439 -7.034 1.00 91.56 123 GLU A CA 1
ATOM 953 C C . GLU A 1 123 ? 0.398 -3.304 -7.760 1.00 91.56 123 GLU A C 1
ATOM 955 O O . GLU A 1 123 ? 0.168 -3.690 -8.901 1.00 91.56 123 GLU A O 1
ATOM 960 N N . PHE A 1 124 ? 1.519 -3.658 -7.133 1.00 95.06 124 PHE A N 1
ATOM 961 C CA . PHE A 1 124 ? 2.547 -4.474 -7.768 1.00 95.06 124 PHE A CA 1
ATOM 962 C C . PHE A 1 124 ? 2.080 -5.902 -8.007 1.00 95.06 124 PHE A C 1
ATOM 964 O O . PHE A 1 124 ? 1.211 -6.450 -7.331 1.00 95.06 124 PHE A O 1
ATOM 971 N N . GLY A 1 125 ? 2.659 -6.506 -9.031 1.00 92.69 125 GLY A N 1
ATOM 972 C CA . GLY A 1 125 ? 2.561 -7.918 -9.314 1.00 92.69 125 GLY A CA 1
ATOM 973 C C . GLY A 1 125 ? 3.813 -8.656 -8.857 1.00 92.69 125 GLY A C 1
ATOM 974 O O . GLY A 1 125 ? 4.890 -8.063 -8.760 1.00 92.69 125 GLY A O 1
ATOM 975 N N . ASP A 1 126 ? 3.675 -9.958 -8.623 1.00 92.88 126 ASP A N 1
ATOM 976 C CA . ASP A 1 126 ? 4.816 -10.822 -8.343 1.00 92.88 126 ASP A CA 1
ATOM 977 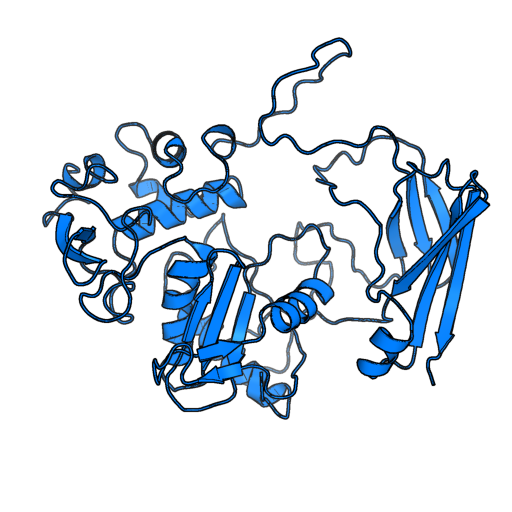C C . ASP A 1 126 ? 5.756 -10.894 -9.540 1.00 92.88 126 ASP A C 1
ATOM 979 O O . ASP A 1 126 ? 5.325 -11.134 -10.673 1.00 92.88 126 ASP A O 1
ATOM 983 N N . GLU A 1 127 ? 7.050 -10.720 -9.278 1.00 93.12 127 GLU A N 1
ATOM 984 C CA . GLU A 1 127 ? 8.095 -10.717 -10.304 1.00 93.12 127 GLU A CA 1
ATOM 985 C C . GLU A 1 127 ? 8.859 -12.042 -10.382 1.00 93.12 127 GLU A C 1
ATOM 987 O O . GLU A 1 127 ? 9.674 -12.234 -11.290 1.00 93.12 127 GLU A O 1
ATOM 992 N N . TYR A 1 128 ? 8.620 -12.963 -9.446 1.00 88.12 128 TYR A N 1
ATOM 993 C CA . TYR A 1 128 ? 9.191 -14.304 -9.493 1.00 88.12 128 TYR A CA 1
ATOM 994 C C . TYR A 1 128 ? 8.571 -15.159 -10.617 1.00 88.12 128 TYR A C 1
ATOM 996 O O . TYR A 1 128 ? 7.561 -14.817 -11.231 1.00 88.12 128 TYR A O 1
ATOM 1004 N N . THR A 1 129 ? 9.229 -16.275 -10.941 1.00 86.19 129 THR A N 1
ATOM 1005 C CA . THR A 1 129 ? 8.880 -17.153 -12.076 1.00 86.19 129 THR A CA 1
ATOM 1006 C C . THR A 1 129 ? 8.074 -18.391 -11.685 1.00 86.19 129 THR A C 1
ATOM 1008 O O . THR A 1 129 ? 7.761 -19.217 -12.538 1.00 86.19 129 THR A O 1
ATOM 1011 N N . TYR A 1 130 ? 7.744 -18.546 -10.408 1.00 80.31 130 TYR A N 1
ATOM 1012 C CA . TYR A 1 130 ? 6.915 -19.634 -9.889 1.00 80.31 130 TYR A CA 1
ATOM 1013 C C . TYR A 1 130 ? 5.554 -19.102 -9.413 1.00 80.31 130 TYR A C 1
ATOM 1015 O O . TYR A 1 130 ? 5.288 -17.916 -9.526 1.00 80.31 130 TYR A O 1
ATOM 1023 N N . GLY A 1 131 ? 4.664 -19.966 -8.921 1.00 75.00 131 GLY A N 1
ATOM 1024 C CA . GLY A 1 131 ? 3.394 -19.523 -8.330 1.00 75.00 131 GLY A CA 1
ATOM 1025 C C . GLY A 1 131 ? 2.309 -19.079 -9.331 1.00 75.00 131 GLY A C 1
ATOM 1026 O O . GLY A 1 131 ? 2.376 -19.421 -10.522 1.00 75.00 131 GLY A O 1
ATOM 1027 N N . PRO A 1 132 ? 1.244 -18.414 -8.841 1.00 69.38 132 PRO A N 1
ATOM 1028 C CA . PRO A 1 132 ? 0.122 -17.976 -9.663 1.00 69.38 132 PRO A CA 1
ATOM 1029 C C . PRO A 1 132 ? 0.545 -16.931 -10.705 1.00 69.38 132 PRO A C 1
ATOM 1031 O O . PRO A 1 132 ? 1.556 -16.246 -10.590 1.00 69.38 132 PRO A O 1
ATOM 1034 N N . SER A 1 133 ? -0.222 -16.844 -11.792 1.00 73.25 133 SER A N 1
ATOM 1035 C CA . SER A 1 133 ? 0.108 -15.973 -12.921 1.00 73.25 133 SER A CA 1
ATOM 1036 C C . SER A 1 133 ? -0.171 -14.501 -12.602 1.00 73.25 133 SER A C 1
ATOM 1038 O O . SER A 1 133 ? -1.325 -14.081 -12.618 1.00 73.25 133 SER A O 1
ATOM 1040 N N . THR A 1 134 ? 0.875 -13.689 -12.453 1.00 80.81 134 THR A N 1
ATOM 1041 C CA . THR A 1 134 ? 0.763 -12.222 -12.409 1.00 80.81 134 THR A CA 1
ATOM 1042 C C . THR A 1 134 ? 0.287 -11.635 -13.740 1.00 80.81 134 THR A C 1
ATOM 1044 O O . THR A 1 134 ? 0.875 -11.898 -14.790 1.00 80.81 134 THR A O 1
ATOM 1047 N N . ALA A 1 135 ? -0.752 -10.801 -13.724 1.00 80.81 135 ALA A N 1
ATOM 1048 C CA . ALA A 1 135 ? -1.260 -10.155 -14.933 1.00 80.81 135 ALA A CA 1
ATOM 1049 C C . ALA A 1 135 ? -0.300 -9.079 -15.480 1.00 80.81 135 ALA A C 1
ATOM 1051 O O . ALA A 1 135 ? 0.329 -8.342 -14.724 1.00 80.81 135 ALA A O 1
ATOM 1052 N N . ILE A 1 136 ? -0.262 -8.920 -16.809 1.00 84.62 136 ILE A N 1
ATOM 1053 C CA . ILE A 1 136 ? 0.499 -7.853 -17.496 1.00 84.62 136 ILE A CA 1
ATOM 1054 C C . ILE A 1 136 ? -0.007 -6.443 -17.162 1.00 84.62 136 ILE A C 1
ATOM 1056 O O . ILE A 1 136 ? 0.679 -5.445 -17.378 1.00 84.62 136 ILE A O 1
ATOM 1060 N N . THR A 1 137 ? -1.228 -6.349 -16.641 1.00 85.62 137 THR A N 1
ATOM 1061 C CA . THR A 1 137 ? -1.842 -5.091 -16.214 1.00 85.62 137 THR A CA 1
ATOM 1062 C C . THR A 1 137 ? -1.150 -4.503 -14.991 1.00 85.62 137 THR A C 1
ATOM 1064 O O . THR A 1 137 ? -1.220 -3.295 -14.800 1.00 85.62 137 THR A O 1
ATOM 1067 N N . LYS A 1 138 ? -0.421 -5.311 -14.208 1.00 92.25 138 LYS A N 1
ATOM 1068 C CA . LYS A 1 138 ? 0.332 -4.831 -13.048 1.00 92.25 138 LYS A CA 1
ATOM 1069 C C . LYS A 1 138 ? 1.446 -3.864 -13.483 1.00 92.25 138 LYS A C 1
ATOM 1071 O O . LYS A 1 138 ? 2.088 -4.090 -14.512 1.00 92.25 138 LYS A O 1
ATOM 1076 N N . PRO A 1 139 ? 1.685 -2.768 -12.747 1.00 93.62 139 PRO A N 1
ATOM 1077 C CA . PRO A 1 139 ? 2.531 -1.655 -13.177 1.00 93.62 139 PRO A CA 1
ATOM 1078 C C . PRO A 1 139 ? 3.996 -2.070 -13.372 1.00 93.62 139 PRO A C 1
ATOM 1080 O O . PRO A 1 139 ? 4.637 -1.593 -14.302 1.00 93.62 139 PRO A O 1
ATOM 1083 N N . ASN A 1 140 ? 4.502 -3.001 -12.558 1.00 95.56 140 ASN A N 1
ATOM 1084 C CA . ASN A 1 140 ? 5.884 -3.494 -12.572 1.00 95.56 140 ASN A CA 1
ATOM 1085 C C . ASN A 1 140 ? 6.115 -4.731 -13.463 1.00 95.56 140 ASN A C 1
ATOM 1087 O O . ASN A 1 140 ? 7.226 -5.260 -13.496 1.00 95.56 140 ASN A O 1
ATOM 1091 N N . CYS A 1 141 ? 5.091 -5.179 -14.190 1.00 94.06 141 CYS A N 1
ATOM 1092 C CA . CYS A 1 141 ? 5.190 -6.238 -15.189 1.00 94.06 141 CYS A CA 1
ATOM 1093 C C . CYS A 1 141 ? 4.947 -5.645 -16.573 1.00 94.06 141 CYS A C 1
ATOM 1095 O O . CYS A 1 141 ? 4.008 -4.874 -16.765 1.00 94.06 141 CYS A O 1
ATOM 1097 N N . ASP A 1 142 ? 5.774 -5.993 -17.551 1.00 95.06 142 ASP A N 1
ATOM 1098 C CA . ASP A 1 142 ? 5.697 -5.396 -18.882 1.00 95.06 142 ASP A CA 1
ATOM 1099 C C . ASP A 1 142 ? 6.134 -6.357 -19.993 1.00 95.06 142 ASP A C 1
ATOM 1101 O O . ASP A 1 142 ? 6.628 -7.458 -19.755 1.00 95.06 142 ASP A O 1
ATOM 1105 N N . VAL A 1 143 ? 5.918 -5.949 -21.237 1.00 93.38 143 VAL A N 1
ATOM 1106 C CA . VAL A 1 143 ? 6.333 -6.681 -22.430 1.00 93.38 143 VAL A CA 1
ATOM 1107 C C . VAL A 1 143 ? 7.790 -6.380 -22.787 1.00 93.38 143 VAL A C 1
ATOM 1109 O O . VAL A 1 143 ? 8.457 -5.528 -22.194 1.00 93.38 143 VAL A O 1
ATOM 1112 N N . LYS A 1 144 ? 8.306 -7.084 -23.800 1.00 91.62 144 LYS A N 1
ATOM 1113 C CA . LYS A 1 144 ? 9.669 -6.887 -24.303 1.00 91.62 144 LYS A CA 1
ATOM 1114 C C . LYS A 1 144 ? 9.922 -5.416 -24.636 1.00 91.62 144 LYS A C 1
ATOM 1116 O O . LYS A 1 144 ? 9.168 -4.800 -25.380 1.00 91.62 144 LYS A O 1
ATOM 1121 N N . GLY A 1 145 ? 11.032 -4.889 -24.124 1.00 90.38 145 GLY A N 1
ATOM 1122 C CA . GLY A 1 145 ? 11.408 -3.482 -24.281 1.00 90.38 145 GLY A CA 1
ATOM 1123 C C . GLY A 1 145 ? 10.889 -2.571 -23.168 1.00 90.38 145 GLY A C 1
ATOM 1124 O O . GLY A 1 145 ? 11.321 -1.424 -23.105 1.00 90.38 145 GLY A O 1
ATOM 1125 N N . CYS A 1 146 ? 10.042 -3.093 -22.275 1.00 94.62 146 CYS A N 1
ATOM 1126 C CA . CYS A 1 146 ? 9.531 -2.420 -21.086 1.00 94.62 146 CYS A CA 1
ATOM 1127 C C . CYS A 1 146 ? 9.028 -0.985 -21.344 1.00 94.62 146 CYS A C 1
ATOM 1129 O O . CYS A 1 146 ? 9.564 -0.039 -20.752 1.00 94.62 146 CYS A O 1
ATOM 1131 N N . PRO A 1 147 ? 8.057 -0.789 -22.261 1.00 95.00 147 PRO A N 1
ATOM 1132 C CA . PRO A 1 147 ? 7.524 0.529 -22.600 1.00 95.00 147 PRO A CA 1
ATOM 1133 C C . PRO A 1 147 ? 7.059 1.357 -21.392 1.00 95.00 147 PRO A C 1
ATOM 1135 O O . PRO A 1 147 ? 7.270 2.569 -21.399 1.00 95.00 147 PRO A O 1
ATOM 1138 N N . LYS A 1 148 ? 6.509 0.737 -20.338 1.00 95.44 148 LYS A N 1
ATOM 1139 C CA . LYS A 1 148 ? 6.053 1.426 -19.119 1.00 95.44 148 LYS A CA 1
ATOM 1140 C C . LYS A 1 148 ? 7.176 2.196 -18.430 1.00 95.44 148 LYS A C 1
ATOM 1142 O O . LYS A 1 148 ? 6.914 3.216 -17.810 1.00 95.44 148 LYS A O 1
ATOM 1147 N N . TRP A 1 149 ? 8.426 1.744 -18.543 1.00 94.62 149 TRP A N 1
ATOM 1148 C CA . TRP A 1 149 ? 9.590 2.433 -17.974 1.00 94.62 149 TRP A CA 1
ATOM 1149 C C . TRP A 1 149 ? 10.762 2.564 -18.936 1.00 94.62 149 TRP A C 1
ATOM 1151 O O . TRP A 1 149 ? 11.933 2.510 -18.549 1.00 94.62 149 TRP A O 1
ATOM 1161 N N . LYS A 1 150 ? 10.447 2.764 -20.217 1.00 94.25 150 LYS A N 1
ATOM 1162 C CA . LYS A 1 150 ? 11.454 2.951 -21.259 1.00 94.25 150 LYS A CA 1
ATOM 1163 C C . LYS A 1 150 ? 12.352 4.160 -20.985 1.00 94.25 150 LYS A C 1
ATOM 1165 O O . LYS A 1 150 ? 13.566 4.051 -21.098 1.00 94.25 150 LYS A O 1
ATOM 1170 N N . ASP A 1 151 ? 11.764 5.273 -20.575 1.00 93.94 151 ASP A N 1
ATOM 1171 C CA . ASP A 1 151 ? 12.479 6.493 -20.199 1.00 93.94 151 ASP A CA 1
ATOM 1172 C C . ASP A 1 151 ? 13.495 6.259 -19.067 1.00 93.94 151 ASP A C 1
ATOM 1174 O O . ASP A 1 151 ? 14.623 6.743 -19.121 1.00 93.94 151 ASP A O 1
ATOM 1178 N N . LEU A 1 152 ? 13.127 5.445 -18.077 1.00 93.69 152 LEU A N 1
ATOM 1179 C CA . LEU A 1 152 ? 14.005 5.054 -16.981 1.00 93.69 152 LEU A CA 1
ATOM 1180 C C . LEU A 1 152 ? 15.114 4.098 -17.445 1.00 93.69 152 LEU A C 1
ATOM 1182 O O . LEU A 1 152 ? 16.245 4.217 -16.980 1.00 93.69 152 LEU A O 1
ATOM 1186 N N . ASN A 1 153 ? 14.820 3.175 -18.371 1.00 91.31 153 ASN A N 1
ATOM 1187 C CA . ASN A 1 153 ? 15.835 2.314 -18.996 1.00 91.31 153 ASN A CA 1
ATOM 1188 C C . ASN A 1 153 ? 16.883 3.125 -19.768 1.00 91.31 153 ASN A C 1
ATOM 1190 O O . ASN A 1 153 ? 18.059 2.764 -19.750 1.00 91.31 153 ASN A O 1
ATOM 1194 N N . ASP A 1 154 ? 16.454 4.196 -20.435 1.00 91.06 154 ASP A N 1
ATOM 1195 C CA . ASP A 1 154 ? 17.316 5.057 -21.245 1.00 91.06 154 ASP A CA 1
ATOM 1196 C C . ASP A 1 154 ? 18.083 6.090 -20.392 1.00 91.06 154 ASP A C 1
ATOM 1198 O O . ASP A 1 154 ? 19.018 6.732 -20.875 1.00 91.06 154 ASP A O 1
ATOM 1202 N N . HIS A 1 155 ? 17.724 6.250 -19.113 1.00 92.81 155 HIS A N 1
ATOM 1203 C CA . HIS A 1 155 ? 18.334 7.239 -18.232 1.00 92.81 155 HIS A CA 1
ATOM 1204 C C . HIS A 1 155 ? 19.809 6.898 -17.920 1.00 92.81 155 HIS A C 1
ATOM 1206 O O . HIS A 1 155 ? 20.103 5.799 -17.438 1.00 92.81 155 HIS A O 1
ATOM 1212 N N . PRO A 1 156 ? 20.761 7.842 -18.080 1.00 88.12 156 PRO A N 1
ATOM 1213 C CA . PRO A 1 156 ? 22.203 7.555 -18.049 1.00 88.12 156 PRO A CA 1
ATOM 1214 C C . PRO A 1 156 ? 22.736 7.063 -16.696 1.00 88.12 156 PRO A C 1
ATOM 1216 O O . PRO A 1 156 ? 23.774 6.401 -16.640 1.00 88.12 156 PRO A O 1
ATOM 1219 N N . THR A 1 157 ? 22.059 7.393 -15.592 1.00 88.69 157 THR A N 1
ATOM 1220 C CA . THR A 1 157 ? 22.434 6.953 -14.235 1.00 88.69 157 THR A CA 1
ATOM 1221 C C . THR A 1 157 ? 21.488 5.883 -13.693 1.00 88.69 157 THR A C 1
ATOM 1223 O O . THR A 1 157 ? 21.934 4.783 -13.384 1.00 88.69 157 THR A O 1
ATOM 1226 N N . LEU A 1 158 ? 20.189 6.180 -13.616 1.00 88.69 158 LEU A N 1
ATOM 1227 C CA . LEU A 1 158 ? 19.156 5.278 -13.097 1.00 88.69 158 LEU A CA 1
ATOM 1228 C C . LEU A 1 158 ? 18.922 4.018 -13.947 1.00 88.69 158 LEU A C 1
ATOM 1230 O O . LEU A 1 158 ? 18.601 2.974 -13.389 1.00 88.69 158 LEU A O 1
ATOM 1234 N N . GLY A 1 159 ? 19.123 4.089 -15.266 1.00 83.06 159 GLY A N 1
ATOM 1235 C CA . GLY A 1 159 ? 18.978 2.958 -16.187 1.00 83.06 159 GLY A CA 1
ATOM 1236 C C . GLY A 1 159 ? 20.213 2.055 -16.279 1.00 83.06 159 GLY A C 1
ATOM 1237 O O . GLY A 1 159 ? 20.200 1.055 -17.010 1.00 83.06 159 GLY A O 1
ATOM 1238 N N . LYS A 1 160 ? 21.299 2.379 -15.553 1.00 77.88 160 LYS A N 1
ATOM 1239 C CA . LYS A 1 160 ? 22.542 1.596 -15.586 1.00 77.88 160 LYS A CA 1
ATOM 1240 C C . LYS A 1 160 ? 22.254 0.138 -15.236 1.00 77.88 160 LYS A C 1
ATOM 1242 O O . LYS A 1 160 ? 21.741 -0.183 -14.169 1.00 77.88 160 LYS A O 1
ATOM 1247 N N . GLY A 1 161 ? 22.614 -0.752 -16.159 1.00 68.94 161 GLY A N 1
ATOM 1248 C CA . GLY A 1 161 ? 22.419 -2.191 -16.011 1.00 68.94 161 GLY A CA 1
ATOM 1249 C C . GLY A 1 161 ? 21.204 -2.771 -16.738 1.00 68.94 161 GLY A C 1
ATOM 1250 O O . GLY A 1 161 ? 20.972 -3.955 -16.555 1.00 68.94 161 GLY A O 1
ATOM 1251 N N . LYS A 1 162 ? 20.481 -2.014 -17.585 1.00 74.75 162 LYS A N 1
ATOM 1252 C CA . LYS A 1 162 ? 19.273 -2.463 -18.320 1.00 74.75 162 LYS A CA 1
ATOM 1253 C C . LYS A 1 162 ? 18.198 -3.004 -17.371 1.00 74.75 162 LYS A C 1
ATOM 1255 O O . LYS A 1 162 ? 18.131 -4.209 -17.122 1.00 74.75 162 LYS A O 1
ATOM 1260 N N . LEU A 1 163 ? 17.338 -2.121 -16.863 1.00 85.94 163 LEU A N 1
ATOM 1261 C CA . LEU A 1 163 ? 16.321 -2.478 -15.865 1.00 85.94 163 LEU A CA 1
ATOM 1262 C C . LEU A 1 163 ? 15.279 -3.468 -16.395 1.00 85.94 163 LEU A C 1
ATOM 1264 O O . LEU A 1 163 ? 14.686 -4.171 -15.595 1.00 85.94 163 LEU A O 1
ATOM 1268 N N . CYS A 1 164 ? 15.087 -3.556 -17.712 1.00 88.94 164 CYS A N 1
ATOM 1269 C CA . CYS A 1 164 ? 14.198 -4.526 -18.350 1.00 88.94 164 CYS A CA 1
ATOM 1270 C C . CYS A 1 164 ? 14.774 -5.957 -18.298 1.00 88.94 164 CYS A C 1
ATOM 1272 O O . CYS A 1 164 ? 15.574 -6.350 -19.154 1.00 88.94 164 CYS A O 1
ATOM 1274 N N . SER A 1 165 ? 14.389 -6.725 -17.277 1.00 83.06 165 SER A N 1
ATOM 1275 C CA . SER A 1 165 ? 14.823 -8.107 -17.049 1.00 83.06 165 SER A CA 1
ATOM 1276 C C . SER A 1 165 ? 13.804 -9.097 -17.612 1.00 83.06 165 SER A C 1
ATOM 1278 O O . SER A 1 165 ? 12.619 -8.951 -17.340 1.00 83.06 165 SER A O 1
ATOM 1280 N N . ILE A 1 166 ? 14.251 -10.088 -18.390 1.00 80.31 166 ILE A N 1
ATOM 1281 C CA . ILE A 1 166 ? 13.395 -11.165 -18.922 1.00 80.31 166 ILE A CA 1
ATOM 1282 C C . ILE A 1 166 ? 13.097 -12.217 -17.842 1.00 80.31 166 ILE A C 1
ATOM 1284 O O . ILE A 1 166 ? 13.783 -12.275 -16.817 1.00 80.31 166 ILE A O 1
ATOM 1288 N N . SER A 1 167 ? 12.112 -13.079 -18.098 1.00 80.94 167 SER A N 1
ATOM 1289 C CA . SER A 1 167 ? 11.730 -14.190 -17.227 1.00 80.94 167 SER A CA 1
ATOM 1290 C C . SER A 1 167 ? 11.223 -13.689 -15.885 1.00 80.94 167 SER A C 1
ATOM 1292 O O . SER A 1 167 ? 11.799 -13.967 -14.836 1.00 80.94 167 SER A O 1
ATOM 1294 N N . SER A 1 168 ? 10.188 -12.854 -15.905 1.00 83.75 168 SER A N 1
ATOM 1295 C CA . SER A 1 168 ? 9.597 -12.260 -14.701 1.00 83.75 168 SER A CA 1
ATOM 1296 C C . SER A 1 168 ? 8.101 -12.082 -14.884 1.00 83.75 168 SER A C 1
ATOM 1298 O O . SER A 1 168 ? 7.666 -11.849 -16.005 1.00 83.75 168 SER A O 1
ATOM 1300 N N . CYS A 1 169 ? 7.324 -12.182 -13.804 1.00 85.25 169 CYS A N 1
ATOM 1301 C CA . CYS A 1 169 ? 5.856 -12.192 -13.839 1.00 85.25 169 CYS A CA 1
ATOM 1302 C C . CYS A 1 169 ? 5.274 -13.320 -14.722 1.00 85.25 169 CYS A C 1
ATOM 1304 O O . CYS A 1 169 ? 5.930 -13.838 -15.625 1.00 85.25 169 CYS A O 1
ATOM 1306 N N . LYS A 1 170 ? 4.030 -13.750 -14.466 1.00 84.81 170 LYS A N 1
ATOM 1307 C CA . LYS A 1 170 ? 3.352 -14.811 -15.248 1.00 84.81 170 LYS A CA 1
ATOM 1308 C C . LYS A 1 170 ? 4.267 -16.006 -15.563 1.00 84.81 170 LYS A C 1
ATOM 1310 O O . LYS A 1 170 ? 4.485 -16.360 -16.716 1.00 84.81 170 LYS A O 1
ATOM 1315 N N . LYS A 1 171 ? 4.891 -16.582 -14.534 1.00 81.81 171 LYS A N 1
ATOM 1316 C CA . LYS A 1 171 ? 5.805 -17.730 -14.682 1.00 81.81 171 LYS A CA 1
ATOM 1317 C C . LYS A 1 171 ? 6.962 -17.518 -15.678 1.00 81.81 171 LYS A C 1
ATOM 1319 O O . LYS A 1 171 ? 7.474 -18.468 -16.261 1.00 81.81 171 LYS A O 1
ATOM 1324 N N . GLY A 1 172 ? 7.397 -16.272 -15.858 1.00 80.50 172 GLY A N 1
ATOM 1325 C CA . GLY A 1 172 ? 8.516 -15.914 -16.724 1.00 80.50 172 GLY A CA 1
ATOM 1326 C C . GLY A 1 172 ? 8.145 -15.453 -18.136 1.00 80.50 172 GLY A C 1
ATOM 1327 O O . GLY A 1 172 ? 9.040 -15.299 -18.961 1.00 80.50 172 GLY A O 1
ATOM 1328 N N . GLU A 1 173 ? 6.869 -15.211 -18.436 1.00 84.88 173 GLU A N 1
ATOM 1329 C CA . GLU A 1 173 ? 6.450 -14.743 -19.767 1.00 84.88 173 GLU A CA 1
ATOM 1330 C C . GLU A 1 173 ? 6.709 -13.246 -20.014 1.00 84.88 173 GLU A C 1
ATOM 1332 O O . GLU A 1 173 ? 6.730 -12.806 -21.166 1.00 84.88 173 GLU A O 1
ATOM 1337 N N . TYR A 1 174 ? 6.911 -12.454 -18.959 1.00 91.25 174 TYR A N 1
ATOM 1338 C CA . TYR A 1 174 ? 7.024 -10.999 -19.047 1.00 91.25 174 TYR A CA 1
ATOM 1339 C C . TYR A 1 174 ? 8.381 -10.481 -18.555 1.00 91.25 174 TYR A C 1
ATOM 1341 O O . TYR A 1 174 ? 9.340 -11.229 -18.323 1.00 91.25 174 TYR A O 1
ATOM 1349 N N . PHE A 1 175 ? 8.460 -9.157 -18.466 1.00 93.12 175 PHE A N 1
ATOM 1350 C CA . PHE A 1 175 ? 9.624 -8.405 -18.052 1.00 93.12 175 PHE A CA 1
ATOM 1351 C C . PHE A 1 175 ? 9.309 -7.603 -16.795 1.00 93.12 175 PHE A C 1
ATOM 1353 O O . PHE A 1 175 ? 8.203 -7.093 -16.634 1.00 93.12 175 PHE A O 1
ATOM 1360 N N . SER A 1 176 ? 10.293 -7.462 -15.916 1.00 92.50 176 SER A N 1
ATOM 1361 C CA . SER A 1 176 ? 10.192 -6.606 -14.734 1.00 92.50 176 SER A CA 1
ATOM 1362 C C . SER A 1 176 ? 11.474 -5.808 -14.528 1.00 92.50 176 SER A C 1
ATOM 1364 O O . SER A 1 176 ? 12.446 -5.968 -15.277 1.00 92.50 176 SER A O 1
ATOM 1366 N N . GLY A 1 177 ? 11.473 -4.932 -13.522 1.00 90.00 177 GLY A N 1
ATOM 1367 C CA . GLY A 1 177 ? 12.687 -4.290 -13.035 1.00 90.00 177 GLY A CA 1
ATOM 1368 C C . GLY A 1 177 ? 13.735 -5.307 -12.561 1.00 90.00 177 GLY A C 1
ATOM 1369 O O . GLY A 1 177 ? 13.431 -6.437 -12.174 1.00 90.00 177 GLY A O 1
ATOM 1370 N N . ARG A 1 178 ? 15.008 -4.907 -12.548 1.00 83.62 178 ARG A N 1
ATOM 1371 C CA . ARG A 1 178 ? 16.048 -5.683 -11.856 1.00 83.62 178 ARG A CA 1
ATOM 1372 C C . ARG A 1 178 ? 15.968 -5.465 -10.349 1.00 83.62 178 ARG A C 1
ATOM 1374 O O . ARG A 1 178 ? 15.700 -4.351 -9.913 1.00 83.62 178 ARG A O 1
ATOM 1381 N N . ASN A 1 179 ? 16.330 -6.505 -9.592 1.00 82.12 179 ASN A N 1
ATOM 1382 C CA . ASN A 1 179 ? 16.551 -6.467 -8.142 1.00 82.12 179 ASN A CA 1
ATOM 1383 C C . ASN A 1 179 ? 15.390 -5.821 -7.376 1.00 82.12 179 ASN A C 1
ATOM 1385 O O . ASN A 1 179 ? 15.500 -4.693 -6.902 1.00 82.12 179 ASN A O 1
ATOM 1389 N N . SER A 1 180 ? 14.291 -6.561 -7.281 1.00 90.25 180 SER A N 1
ATOM 1390 C CA . SER A 1 180 ? 13.037 -6.104 -6.693 1.00 90.25 180 SER A CA 1
ATOM 1391 C C . SER A 1 180 ? 12.593 -7.034 -5.572 1.00 90.25 180 SER A C 1
ATOM 1393 O O . SER A 1 180 ? 12.626 -8.261 -5.710 1.00 90.25 180 SER A O 1
ATOM 1395 N N . PHE A 1 181 ? 12.114 -6.442 -4.483 1.00 92.00 181 PHE A N 1
ATOM 1396 C CA . PHE A 1 181 ? 11.483 -7.146 -3.369 1.00 92.00 181 PHE A CA 1
ATOM 1397 C C . PHE A 1 181 ? 10.228 -7.947 -3.775 1.00 92.00 181 PHE A C 1
ATOM 1399 O O . PHE A 1 181 ? 9.879 -8.914 -3.100 1.00 92.00 181 PHE A O 1
ATOM 1406 N N . MET A 1 182 ? 9.602 -7.614 -4.913 1.00 93.81 182 MET A N 1
ATOM 1407 C CA . MET A 1 182 ? 8.499 -8.392 -5.503 1.00 93.81 182 MET A CA 1
ATOM 1408 C C 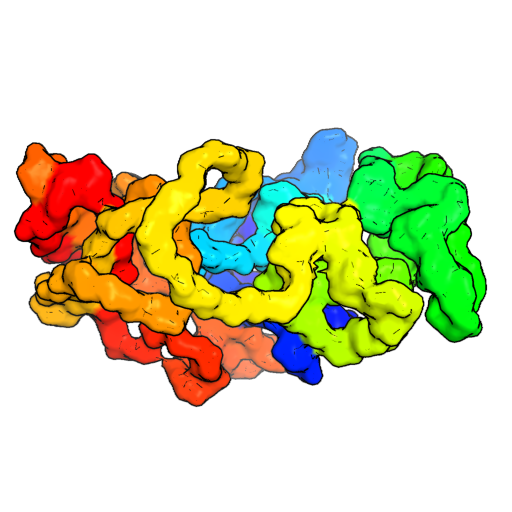. MET A 1 182 ? 8.975 -9.685 -6.182 1.00 93.81 182 MET A C 1
ATOM 1410 O O . MET A 1 182 ? 8.172 -10.534 -6.557 1.00 93.81 182 MET A O 1
ATOM 1414 N N . ARG A 1 183 ? 10.290 -9.855 -6.365 1.00 90.62 183 ARG A N 1
ATOM 1415 C CA . ARG A 1 183 ? 10.912 -11.104 -6.830 1.00 90.62 183 ARG A CA 1
ATOM 1416 C C . ARG A 1 183 ? 11.462 -11.921 -5.667 1.00 90.62 183 ARG A C 1
ATOM 1418 O O . ARG A 1 183 ? 11.347 -13.142 -5.651 1.00 90.62 183 ARG A O 1
ATOM 1425 N N . ASN A 1 184 ? 12.126 -11.245 -4.735 1.00 88.75 184 ASN A N 1
ATOM 1426 C CA . ASN A 1 184 ? 12.698 -11.835 -3.534 1.00 88.75 184 ASN A CA 1
ATOM 1427 C C . ASN A 1 184 ? 12.655 -10.787 -2.426 1.00 88.75 184 ASN A C 1
ATOM 1429 O O . ASN A 1 184 ? 13.319 -9.763 -2.547 1.00 88.75 184 ASN A O 1
ATOM 1433 N N . MET A 1 185 ? 11.932 -11.070 -1.342 1.00 88.25 185 MET A N 1
ATOM 1434 C CA . MET A 1 185 ? 11.682 -10.123 -0.250 1.00 88.25 185 MET A CA 1
ATOM 1435 C C . MET A 1 185 ? 12.945 -9.486 0.355 1.00 88.25 185 MET A C 1
ATOM 1437 O O . MET A 1 185 ? 12.871 -8.378 0.876 1.00 88.25 185 MET A O 1
ATOM 1441 N N . TYR A 1 186 ? 14.112 -10.133 0.268 1.00 87.81 186 TYR A N 1
ATOM 1442 C CA . TYR A 1 186 ? 15.380 -9.600 0.785 1.00 87.81 186 TYR A CA 1
ATOM 1443 C C . TYR A 1 186 ? 16.088 -8.632 -0.169 1.00 87.81 186 TYR A C 1
ATOM 1445 O O . TYR A 1 186 ? 17.114 -8.052 0.178 1.00 87.81 186 TYR A O 1
ATOM 1453 N N . MET A 1 187 ? 15.569 -8.454 -1.381 1.00 88.94 187 MET A N 1
ATOM 1454 C CA . MET A 1 187 ? 16.071 -7.448 -2.305 1.00 88.94 187 MET A CA 1
ATOM 1455 C C . MET A 1 187 ? 15.573 -6.053 -1.922 1.00 88.94 187 MET A C 1
ATOM 1457 O O . MET A 1 187 ? 14.622 -5.874 -1.159 1.00 88.94 187 MET A O 1
ATOM 1461 N N . HIS A 1 188 ? 16.242 -5.050 -2.484 1.00 89.88 188 HIS A N 1
ATOM 1462 C CA . HIS A 1 188 ? 15.803 -3.663 -2.413 1.00 89.88 188 HIS A CA 1
ATOM 1463 C C . HIS A 1 188 ? 14.480 -3.481 -3.167 1.00 89.88 188 HIS A C 1
ATOM 1465 O O . HIS A 1 188 ? 14.068 -4.336 -3.952 1.00 89.88 188 HIS A O 1
ATOM 1471 N N . VAL A 1 189 ? 13.842 -2.328 -2.967 1.00 91.31 189 VAL A N 1
ATOM 1472 C CA . VAL A 1 189 ? 12.584 -1.977 -3.639 1.00 91.31 189 VAL A CA 1
ATOM 1473 C C . VAL A 1 189 ? 12.706 -2.111 -5.163 1.00 91.31 189 VAL A C 1
ATOM 1475 O O . VAL A 1 189 ? 11.821 -2.653 -5.819 1.00 91.31 189 VAL A O 1
ATOM 1478 N N . GLY A 1 190 ? 13.848 -1.690 -5.709 1.00 91.62 190 GLY A N 1
ATOM 1479 C CA . GLY A 1 190 ? 14.112 -1.670 -7.142 1.00 91.62 190 GLY A CA 1
ATOM 1480 C C . GLY A 1 190 ? 13.615 -0.369 -7.770 1.00 91.62 190 GLY A C 1
ATOM 1481 O O . GLY A 1 190 ? 12.522 0.104 -7.478 1.00 91.62 190 GLY A O 1
ATOM 1482 N N . VAL A 1 191 ? 14.425 0.219 -8.651 1.00 92.94 191 VAL A N 1
ATOM 1483 C CA . VAL A 1 191 ? 14.217 1.591 -9.160 1.00 92.94 191 VAL A CA 1
ATOM 1484 C C . VAL A 1 191 ? 12.887 1.748 -9.914 1.00 92.94 191 VAL A C 1
ATOM 1486 O O . VAL A 1 191 ? 12.259 2.801 -9.844 1.00 92.94 191 VAL A O 1
ATOM 1489 N N . VAL A 1 192 ? 12.433 0.697 -10.607 1.00 94.88 192 VAL A N 1
ATOM 1490 C CA . VAL A 1 192 ? 11.126 0.679 -11.290 1.00 94.88 192 VAL A CA 1
ATOM 1491 C C . VAL A 1 192 ? 9.989 0.792 -10.273 1.00 94.88 192 VAL A C 1
ATOM 1493 O O . VAL A 1 192 ? 9.133 1.665 -10.406 1.00 94.88 192 VAL A O 1
ATOM 1496 N N . ASN A 1 193 ? 10.014 -0.037 -9.230 1.00 95.94 193 ASN A N 1
ATOM 1497 C CA . ASN A 1 193 ? 8.975 -0.052 -8.203 1.00 95.94 193 ASN A CA 1
ATOM 1498 C C . ASN A 1 193 ? 9.005 1.226 -7.367 1.00 95.94 193 ASN A C 1
ATOM 1500 O O . ASN A 1 193 ? 7.953 1.800 -7.127 1.00 95.94 193 ASN A O 1
ATOM 1504 N N . GLU A 1 194 ? 10.188 1.747 -7.024 1.00 94.88 194 GLU A N 1
ATOM 1505 C CA . GLU A 1 194 ? 10.324 3.045 -6.345 1.00 94.88 194 GLU A CA 1
ATOM 1506 C C . GLU A 1 194 ? 9.675 4.196 -7.127 1.00 94.88 194 GLU A C 1
ATOM 1508 O O . GLU A 1 194 ? 9.141 5.124 -6.527 1.00 94.88 194 GLU A O 1
ATOM 1513 N N . ARG A 1 195 ? 9.693 4.175 -8.465 1.00 95.62 195 ARG A N 1
ATOM 1514 C CA . ARG A 1 195 ? 8.988 5.208 -9.234 1.00 95.62 195 ARG A CA 1
ATOM 1515 C C . ARG A 1 195 ? 7.473 5.063 -9.116 1.00 95.62 195 ARG A C 1
ATOM 1517 O O . ARG A 1 195 ? 6.765 6.062 -9.017 1.00 95.62 195 ARG A O 1
ATOM 1524 N N . PHE A 1 196 ? 6.966 3.836 -9.120 1.00 96.69 196 PHE A N 1
ATOM 1525 C CA . PHE A 1 196 ? 5.535 3.594 -8.956 1.00 96.69 196 PHE A CA 1
ATOM 1526 C C . PHE A 1 196 ? 5.045 3.877 -7.531 1.00 96.69 196 PHE A C 1
ATOM 1528 O O . PHE A 1 196 ? 3.941 4.393 -7.377 1.00 96.69 196 PHE A O 1
ATOM 1535 N N . THR A 1 197 ? 5.866 3.668 -6.493 1.00 95.00 197 THR A N 1
ATOM 1536 C CA . THR A 1 197 ? 5.505 4.118 -5.137 1.00 95.00 197 THR A CA 1
ATOM 1537 C C . THR A 1 197 ? 5.314 5.634 -5.106 1.00 95.00 197 THR A C 1
ATOM 1539 O O . THR A 1 197 ? 4.354 6.112 -4.506 1.00 95.00 197 THR A O 1
ATOM 1542 N N . CYS A 1 198 ? 6.141 6.405 -5.820 1.00 93.69 198 CYS A N 1
ATOM 1543 C CA . CYS A 1 198 ? 5.948 7.850 -5.958 1.00 93.69 198 CYS A CA 1
ATOM 1544 C C . CYS A 1 198 ? 4.609 8.218 -6.613 1.00 93.69 198 CYS A C 1
ATOM 1546 O O . CYS A 1 198 ? 3.946 9.151 -6.161 1.00 93.69 198 CYS A O 1
ATOM 1548 N N . CYS A 1 199 ? 4.180 7.477 -7.638 1.00 92.25 199 CYS A N 1
ATOM 1549 C CA . CYS A 1 199 ? 2.870 7.686 -8.252 1.00 92.25 199 CYS A CA 1
ATOM 1550 C C . CYS A 1 199 ? 1.721 7.363 -7.287 1.00 92.25 199 CYS A C 1
ATOM 1552 O O . CYS A 1 199 ? 0.775 8.144 -7.209 1.00 92.25 199 CYS A O 1
ATOM 1554 N N . THR A 1 200 ? 1.821 6.298 -6.487 1.00 89.31 200 THR A N 1
ATOM 1555 C CA . THR A 1 200 ? 0.856 6.024 -5.407 1.00 89.31 200 THR A CA 1
ATOM 1556 C C . THR A 1 200 ? 0.791 7.170 -4.403 1.00 89.31 200 THR A C 1
ATOM 1558 O O . THR A 1 200 ? -0.300 7.645 -4.091 1.00 89.31 200 THR A O 1
ATOM 1561 N N . PHE A 1 201 ? 1.939 7.665 -3.929 1.00 84.81 201 PHE A N 1
ATOM 1562 C CA . PHE A 1 201 ? 1.977 8.812 -3.022 1.00 84.81 201 PHE A CA 1
ATOM 1563 C C . PHE A 1 201 ? 1.288 10.030 -3.640 1.00 84.81 201 PHE A C 1
ATOM 1565 O O . PHE A 1 201 ? 0.383 10.586 -3.023 1.00 84.81 201 PHE A O 1
ATOM 1572 N N . GLN A 1 202 ? 1.607 10.373 -4.890 1.00 83.19 202 GLN A N 1
ATOM 1573 C CA . GLN A 1 202 ? 0.947 11.489 -5.562 1.00 83.19 202 GLN A CA 1
ATOM 1574 C C . GLN A 1 202 ? -0.567 11.278 -5.680 1.00 83.19 202 GLN A C 1
ATOM 1576 O O . GLN A 1 202 ? -1.336 12.223 -5.494 1.00 83.19 202 GLN A O 1
ATOM 1581 N N . ALA A 1 203 ? -1.010 10.059 -5.989 1.00 80.31 203 ALA A N 1
ATOM 1582 C CA . ALA A 1 203 ? -2.425 9.760 -6.142 1.00 80.31 203 ALA A CA 1
ATOM 1583 C C . ALA A 1 203 ? -3.191 9.933 -4.822 1.00 80.31 203 ALA A C 1
ATOM 1585 O O . ALA A 1 203 ? -4.245 10.583 -4.806 1.00 80.31 203 ALA A O 1
ATOM 1586 N N . LEU A 1 204 ? -2.631 9.406 -3.730 1.00 79.00 204 LEU A N 1
ATOM 1587 C CA . LEU A 1 204 ? -3.283 9.319 -2.424 1.00 79.00 204 LEU A CA 1
ATOM 1588 C C . LEU A 1 204 ? -3.109 10.576 -1.562 1.00 79.00 204 LEU A C 1
ATOM 1590 O O . LEU A 1 204 ? -4.048 10.972 -0.878 1.00 79.00 204 LEU A O 1
ATOM 1594 N N . THR A 1 205 ? -1.941 11.221 -1.598 1.00 75.38 205 THR A N 1
ATOM 1595 C CA . THR A 1 205 ? -1.592 12.333 -0.689 1.00 75.38 205 THR A CA 1
ATOM 1596 C C . THR A 1 205 ? -1.440 13.679 -1.394 1.00 75.38 205 THR A C 1
ATOM 1598 O O . THR A 1 205 ? -1.342 14.705 -0.728 1.00 75.38 205 THR A O 1
ATOM 1601 N N . LYS A 1 206 ? -1.427 13.696 -2.736 1.00 76.81 206 LYS A N 1
ATOM 1602 C CA . LYS A 1 206 ? -1.108 14.877 -3.569 1.00 76.81 206 LYS A CA 1
ATOM 1603 C C . LYS A 1 206 ? 0.309 15.423 -3.375 1.00 76.81 206 LYS A C 1
ATOM 1605 O O . LYS A 1 206 ? 0.602 16.521 -3.847 1.00 76.81 206 LYS A O 1
ATOM 1610 N N . SER A 1 207 ? 1.178 14.644 -2.738 1.00 79.25 207 SER A N 1
ATOM 1611 C CA . SER A 1 207 ? 2.587 14.948 -2.515 1.00 79.25 207 SER A CA 1
ATOM 1612 C C . SER A 1 207 ? 3.444 13.703 -2.756 1.00 79.25 207 SER A C 1
ATOM 1614 O O . SER A 1 207 ? 2.931 12.586 -2.842 1.00 79.25 207 SER A O 1
ATOM 1616 N N . THR A 1 208 ? 4.759 13.878 -2.849 1.00 81.25 208 THR A N 1
ATOM 1617 C CA . THR A 1 208 ? 5.718 12.787 -3.053 1.00 81.25 208 THR A CA 1
ATOM 1618 C C . THR A 1 208 ? 6.834 12.824 -2.011 1.00 81.25 208 THR A C 1
ATOM 1620 O O . THR A 1 208 ? 7.310 13.910 -1.681 1.00 81.25 208 THR A O 1
ATOM 1623 N N . PRO A 1 209 ? 7.313 11.665 -1.525 1.00 82.62 209 PRO A N 1
ATOM 1624 C CA . PRO A 1 209 ? 8.506 11.596 -0.686 1.00 82.62 209 PRO A CA 1
ATOM 1625 C C . PRO A 1 209 ? 9.746 12.189 -1.367 1.00 82.62 209 PRO A C 1
ATOM 1627 O O . PRO A 1 209 ? 9.869 12.168 -2.591 1.00 82.62 209 PRO A O 1
ATOM 1630 N N . LYS A 1 210 ? 10.737 12.623 -0.584 1.00 82.69 210 LYS A N 1
ATOM 1631 C CA . LYS A 1 210 ? 11.958 13.275 -1.089 1.00 82.69 210 LYS A CA 1
ATOM 1632 C C . LYS A 1 210 ? 12.769 12.383 -2.031 1.00 82.69 210 LYS A C 1
ATOM 1634 O O . LYS A 1 210 ? 13.390 12.877 -2.973 1.00 82.69 210 LYS A O 1
ATOM 1639 N N . TYR A 1 211 ? 12.756 11.063 -1.820 1.00 87.38 211 TYR A N 1
ATOM 1640 C CA . TYR A 1 211 ? 13.456 10.132 -2.715 1.00 87.38 211 TYR A CA 1
ATOM 1641 C C . TYR A 1 211 ? 12.886 10.130 -4.143 1.00 87.38 211 TYR A C 1
ATOM 1643 O O . TYR A 1 211 ? 13.566 9.663 -5.059 1.00 87.38 211 TYR A O 1
ATOM 1651 N N . CYS A 1 212 ? 11.675 10.659 -4.349 1.00 90.06 212 CYS A N 1
ATOM 1652 C CA . CYS A 1 212 ? 11.027 10.742 -5.652 1.00 90.06 212 CYS A CA 1
ATOM 1653 C C . CYS A 1 212 ? 11.633 11.806 -6.569 1.00 90.06 212 CYS A C 1
ATOM 1655 O O . CYS A 1 212 ? 11.492 11.693 -7.784 1.00 90.06 212 CYS A O 1
ATOM 1657 N N . ASN A 1 213 ? 12.382 12.773 -6.026 1.00 87.56 213 ASN A N 1
ATOM 1658 C CA . ASN A 1 213 ? 13.007 13.850 -6.803 1.00 87.56 213 ASN A CA 1
ATOM 1659 C C . ASN A 1 213 ? 13.937 13.321 -7.904 1.00 87.56 213 ASN A C 1
ATOM 1661 O O . ASN A 1 213 ? 14.091 13.944 -8.948 1.00 87.56 213 ASN A O 1
ATOM 1665 N N . LYS A 1 214 ? 14.529 12.135 -7.711 1.00 88.69 214 LYS A N 1
ATOM 1666 C CA . LYS A 1 214 ? 15.380 11.496 -8.726 1.00 88.69 214 LYS A CA 1
ATOM 1667 C C . LYS A 1 214 ? 14.614 11.066 -9.983 1.00 88.69 214 LYS A C 1
ATOM 1669 O O . LYS A 1 214 ? 15.247 10.788 -10.992 1.00 88.69 214 LYS A O 1
ATOM 1674 N N . PHE A 1 215 ? 13.286 10.979 -9.922 1.00 92.69 215 PHE A N 1
ATOM 1675 C CA . PHE A 1 215 ? 12.428 10.612 -11.051 1.00 92.69 215 PHE A CA 1
ATOM 1676 C C . PHE A 1 215 ? 11.873 11.818 -11.809 1.00 92.69 215 PHE A C 1
ATOM 1678 O O . PHE A 1 215 ? 11.109 11.632 -12.754 1.00 92.69 215 PHE A O 1
ATOM 1685 N N . ASP A 1 216 ? 12.252 13.037 -11.420 1.00 89.94 216 ASP A N 1
ATOM 1686 C CA . ASP A 1 216 ? 11.832 14.251 -12.109 1.00 89.94 216 ASP A CA 1
ATOM 1687 C C . ASP A 1 216 ? 12.770 14.577 -13.279 1.00 89.94 216 ASP A C 1
ATOM 1689 O O . ASP A 1 216 ? 13.647 15.436 -13.218 1.00 89.94 216 ASP A O 1
ATOM 1693 N N . PHE A 1 217 ? 12.624 13.803 -14.352 1.00 89.00 217 PHE A N 1
ATOM 1694 C CA . PHE A 1 217 ? 13.359 13.967 -15.603 1.00 89.00 217 PHE A CA 1
ATOM 1695 C C . PHE A 1 217 ? 12.454 13.653 -16.799 1.00 89.00 217 PHE A C 1
ATOM 1697 O O . PHE A 1 217 ? 11.360 13.106 -16.650 1.00 89.00 217 PHE A O 1
ATOM 1704 N N . GLY A 1 218 ? 12.909 13.969 -18.015 1.00 88.50 218 GLY A N 1
ATOM 1705 C CA . GLY A 1 218 ? 12.125 13.729 -19.227 1.00 88.50 218 GLY A CA 1
ATOM 1706 C C . GLY A 1 218 ? 10.833 14.548 -19.212 1.00 88.50 218 GLY A C 1
ATOM 1707 O O . GLY A 1 218 ? 10.888 15.773 -19.196 1.00 88.50 218 GLY A O 1
ATOM 1708 N N . ILE A 1 219 ? 9.680 13.877 -19.197 1.00 86.50 219 ILE A N 1
ATOM 1709 C CA . ILE A 1 219 ? 8.365 14.533 -19.072 1.00 86.50 219 ILE A CA 1
ATOM 1710 C C . ILE A 1 219 ? 8.030 14.958 -17.630 1.00 86.50 219 ILE A C 1
ATOM 1712 O O . ILE A 1 219 ? 6.997 15.583 -17.405 1.00 86.50 219 ILE A O 1
ATOM 1716 N N . GLY A 1 220 ? 8.891 14.626 -16.666 1.00 91.38 220 GLY A N 1
ATOM 1717 C CA . GLY A 1 220 ? 8.677 14.852 -15.240 1.00 91.38 220 GLY A CA 1
ATOM 1718 C C . GLY A 1 220 ? 7.848 13.745 -14.587 1.00 91.38 220 GLY A C 1
ATOM 1719 O O . GLY A 1 220 ? 7.055 13.052 -15.236 1.00 91.38 220 GLY A O 1
ATOM 1720 N N . LEU A 1 221 ? 8.015 13.580 -13.273 1.00 89.31 221 LEU A N 1
ATOM 1721 C CA . LEU A 1 221 ? 7.387 12.485 -12.521 1.00 89.31 221 LEU A CA 1
ATOM 1722 C C . LEU A 1 221 ? 5.854 12.560 -12.566 1.00 89.31 221 LEU A C 1
ATOM 1724 O O . LEU A 1 221 ? 5.177 11.556 -12.778 1.00 89.31 221 LEU A O 1
ATOM 1728 N N . ILE A 1 222 ? 5.295 13.756 -12.387 1.00 88.38 222 ILE A N 1
ATOM 1729 C CA . ILE A 1 222 ? 3.843 13.947 -12.312 1.00 88.38 222 ILE A CA 1
ATOM 1730 C C . ILE A 1 222 ? 3.169 13.641 -13.652 1.00 88.38 222 ILE A C 1
ATOM 1732 O O . ILE A 1 222 ? 2.129 12.982 -13.673 1.00 88.38 222 ILE A O 1
ATOM 1736 N N . GLU A 1 223 ? 3.752 14.081 -14.771 1.00 89.50 223 GLU A N 1
ATOM 1737 C CA . GLU A 1 223 ? 3.206 13.771 -16.097 1.00 89.50 223 GLU A CA 1
ATOM 1738 C C . GLU A 1 223 ? 3.351 12.283 -16.418 1.00 89.50 223 GLU A C 1
ATOM 1740 O O . GLU A 1 223 ? 2.432 11.686 -16.975 1.00 89.50 223 GLU A O 1
ATOM 1745 N N . TYR A 1 224 ? 4.448 11.650 -15.990 1.00 94.50 224 TYR A N 1
ATOM 1746 C CA . TYR A 1 224 ? 4.594 10.201 -16.077 1.00 94.50 224 TYR A CA 1
ATOM 1747 C C . TYR A 1 224 ? 3.481 9.461 -15.318 1.00 94.50 224 TYR A C 1
ATOM 1749 O O . TYR A 1 224 ? 2.866 8.543 -15.869 1.00 94.50 224 TYR A O 1
ATOM 1757 N N . CYS A 1 225 ? 3.176 9.870 -14.083 1.00 92.25 225 CYS A N 1
ATOM 1758 C CA . CYS A 1 225 ? 2.163 9.208 -13.263 1.00 92.25 225 CYS A CA 1
ATOM 1759 C C . CYS A 1 225 ? 0.746 9.309 -13.846 1.00 92.25 225 CYS A C 1
ATOM 1761 O O . CYS A 1 225 ? -0.065 8.418 -13.611 1.00 92.25 225 CYS A O 1
ATOM 1763 N N . LYS A 1 226 ? 0.452 10.315 -14.684 1.00 88.38 226 LYS A N 1
ATOM 1764 C CA . LYS A 1 226 ? -0.846 10.440 -15.375 1.00 88.38 226 LYS A CA 1
ATOM 1765 C C . LYS A 1 226 ? -1.162 9.283 -16.326 1.00 88.38 226 LYS A C 1
ATOM 1767 O O . LYS A 1 226 ? -2.320 9.137 -16.702 1.00 88.38 226 LYS A O 1
ATOM 1772 N N . ASN A 1 227 ? -0.184 8.454 -16.698 1.00 89.88 227 ASN A N 1
ATOM 1773 C CA . ASN A 1 227 ? -0.457 7.211 -17.427 1.00 89.88 227 ASN A CA 1
ATOM 1774 C C . ASN A 1 227 ? -1.268 6.196 -16.597 1.00 89.88 227 ASN A C 1
ATOM 1776 O O . ASN A 1 227 ? -1.823 5.268 -17.174 1.00 89.88 227 ASN A O 1
ATOM 1780 N N . ASP A 1 228 ? -1.342 6.380 -15.273 1.00 83.06 228 ASP A N 1
ATOM 1781 C CA . ASP A 1 228 ? -2.167 5.613 -14.333 1.00 83.06 228 ASP A CA 1
ATOM 1782 C C . ASP A 1 228 ? -2.039 4.088 -14.472 1.00 83.06 228 ASP A C 1
ATOM 1784 O O . ASP A 1 228 ? -3.016 3.344 -14.491 1.00 83.06 228 ASP A O 1
ATOM 1788 N N . TYR A 1 229 ? -0.802 3.596 -14.542 1.00 87.75 229 TYR A N 1
ATOM 1789 C CA . TYR A 1 229 ? -0.531 2.156 -14.608 1.00 87.75 229 TYR A CA 1
ATOM 1790 C C . TYR A 1 229 ? -1.017 1.372 -13.377 1.00 87.75 229 TYR A C 1
ATOM 1792 O O . TYR A 1 229 ? -1.023 0.144 -13.408 1.00 87.75 229 TYR A O 1
ATOM 1800 N N . GLN A 1 230 ? -1.376 2.070 -12.297 1.00 83.81 230 GLN A N 1
ATOM 1801 C CA . GLN A 1 230 ? -1.845 1.501 -11.034 1.00 83.81 230 GLN A CA 1
ATOM 1802 C C . GLN A 1 230 ? -3.372 1.587 -10.883 1.00 83.81 230 GLN A C 1
ATOM 1804 O O . GLN A 1 230 ? -3.929 0.919 -10.025 1.00 83.81 230 GLN A O 1
ATOM 1809 N N . GLY A 1 231 ? -4.068 2.350 -11.731 1.00 78.69 231 GLY A N 1
ATOM 1810 C CA . GLY A 1 231 ? -5.530 2.401 -11.751 1.00 78.69 231 GLY A CA 1
ATOM 1811 C C . GLY A 1 231 ? -6.167 3.215 -10.620 1.00 78.69 231 GLY A C 1
ATOM 1812 O O . GLY A 1 231 ? -7.281 2.898 -10.208 1.00 78.69 231 GLY A O 1
ATOM 1813 N N . TYR A 1 232 ? -5.516 4.272 -10.123 1.00 72.62 232 TYR A N 1
ATOM 1814 C CA . TYR A 1 232 ? -6.058 5.116 -9.044 1.00 72.62 232 TYR A CA 1
ATOM 1815 C C . TYR A 1 232 ? -7.148 6.100 -9.488 1.00 72.62 232 TYR A C 1
ATOM 1817 O O . TYR A 1 232 ? -7.690 6.824 -8.650 1.00 72.62 232 TYR A O 1
ATOM 1825 N N . GLY A 1 233 ? -7.492 6.152 -10.778 1.00 68.25 233 GLY A N 1
ATOM 1826 C CA . GLY A 1 233 ? -8.646 6.922 -11.263 1.00 68.25 233 GLY A CA 1
ATOM 1827 C C . GLY A 1 233 ? -8.334 7.918 -12.379 1.00 68.25 233 GLY A C 1
ATOM 1828 O O . GLY A 1 233 ? -9.058 8.899 -12.552 1.00 68.25 233 GLY A O 1
ATOM 1829 N N . GLY A 1 234 ? -7.276 7.671 -13.145 1.00 71.12 234 GLY A N 1
ATOM 1830 C CA . GLY A 1 234 ? -6.921 8.387 -14.362 1.00 71.12 234 GLY A CA 1
ATOM 1831 C C . GLY A 1 234 ? -6.151 9.690 -14.143 1.00 71.12 234 GLY A C 1
ATOM 1832 O O . GLY A 1 234 ? -5.812 10.091 -13.028 1.00 71.12 234 GLY A O 1
ATOM 1833 N N . ARG A 1 235 ? -5.885 10.394 -15.255 1.00 73.75 235 ARG A N 1
ATOM 1834 C CA . ARG A 1 235 ? -5.007 11.582 -15.309 1.00 73.75 235 ARG A CA 1
ATOM 1835 C C . ARG A 1 235 ? -5.355 12.664 -14.279 1.00 73.75 235 ARG A C 1
ATOM 1837 O O . ARG A 1 235 ? -4.450 13.321 -13.778 1.00 73.75 235 ARG A O 1
ATOM 1844 N N . SER A 1 236 ? -6.639 12.861 -13.967 1.00 72.62 236 SER A N 1
ATOM 1845 C CA . SER A 1 236 ? -7.123 13.912 -13.056 1.00 72.62 236 SER A CA 1
ATOM 1846 C C . SER A 1 236 ? -6.741 13.699 -11.592 1.00 72.62 236 SER A C 1
ATOM 1848 O O . SER A 1 236 ? -6.862 14.620 -10.789 1.00 72.62 236 SER A O 1
ATOM 1850 N N . VAL A 1 237 ? -6.300 12.494 -11.223 1.00 71.12 237 VAL A N 1
ATOM 1851 C CA . VAL A 1 237 ? -5.868 12.182 -9.855 1.00 71.12 237 VAL A CA 1
ATOM 1852 C C . VAL A 1 237 ? -4.470 12.742 -9.574 1.00 71.12 237 VAL A C 1
ATOM 1854 O O . VAL A 1 237 ? -4.141 13.005 -8.416 1.00 71.12 237 VAL A O 1
ATOM 1857 N N . TYR A 1 238 ? -3.671 12.987 -10.613 1.00 73.94 238 TYR A N 1
ATOM 1858 C CA . TYR A 1 238 ? -2.277 13.404 -10.502 1.00 73.94 238 TYR A CA 1
ATOM 1859 C C . TYR A 1 238 ? -2.100 14.892 -10.799 1.00 73.94 238 TYR A C 1
ATOM 1861 O O . TYR A 1 238 ? -2.607 15.419 -11.789 1.00 73.94 238 TYR A O 1
ATOM 1869 N N . GLY A 1 239 ? -1.311 15.557 -9.960 1.00 67.62 239 GLY A N 1
ATOM 1870 C CA . GLY A 1 239 ? -1.078 16.996 -10.022 1.00 67.62 239 GLY A CA 1
ATOM 1871 C C . GLY A 1 239 ? -1.210 17.661 -8.654 1.00 67.62 239 GLY A C 1
ATOM 1872 O O . GLY A 1 239 ? -1.610 16.996 -7.690 1.00 67.62 239 GLY A O 1
ATOM 1873 N N . PRO A 1 240 ? -0.861 18.955 -8.558 1.00 58.34 240 PRO A N 1
ATOM 1874 C CA . PRO A 1 240 ? -1.103 19.731 -7.351 1.00 58.34 240 PRO A CA 1
ATOM 1875 C C . PRO A 1 240 ? -2.606 19.758 -7.039 1.00 58.34 240 PRO A C 1
ATOM 1877 O O . PRO A 1 240 ? -3.424 19.608 -7.955 1.00 58.34 240 PRO A O 1
ATOM 1880 N N . PRO A 1 241 ? -2.999 19.971 -5.772 1.00 50.25 241 PRO A N 1
ATOM 1881 C CA . PRO A 1 241 ? -4.401 20.174 -5.438 1.00 50.25 241 PRO A CA 1
ATOM 1882 C C . PRO A 1 241 ? -4.968 21.303 -6.309 1.00 50.25 241 PRO A C 1
ATOM 1884 O O . PRO A 1 241 ? -4.437 22.415 -6.335 1.00 50.25 241 PRO A O 1
ATOM 1887 N N . THR A 1 242 ? -6.023 21.015 -7.073 1.00 44.19 242 THR A N 1
ATOM 1888 C CA . THR A 1 242 ? -6.712 22.029 -7.876 1.00 44.19 242 THR A CA 1
ATOM 1889 C C . THR A 1 242 ? -7.213 23.125 -6.948 1.00 44.19 242 THR A C 1
ATOM 1891 O O . THR A 1 242 ? -8.067 22.872 -6.098 1.00 44.19 242 THR A O 1
ATOM 1894 N N . ARG A 1 243 ? -6.701 24.346 -7.123 1.00 35.66 243 ARG A N 1
ATOM 1895 C CA . ARG A 1 243 ? -7.269 25.558 -6.526 1.00 35.66 243 ARG A CA 1
ATOM 1896 C C . ARG A 1 243 ? -8.734 25.612 -6.973 1.00 35.66 243 ARG A C 1
ATOM 1898 O O . ARG A 1 243 ? -8.979 25.717 -8.173 1.00 35.66 243 ARG A O 1
ATOM 1905 N N . GLN A 1 244 ? -9.692 25.453 -6.058 1.00 36.09 244 GLN A N 1
ATOM 1906 C CA . GLN A 1 244 ? -11.111 25.521 -6.410 1.00 36.09 244 GLN A CA 1
ATOM 1907 C C . GLN A 1 244 ? -11.390 26.883 -7.055 1.00 36.09 244 GLN A C 1
ATOM 1909 O O . GLN A 1 244 ? -11.324 27.925 -6.404 1.00 36.09 244 GLN A O 1
ATOM 1914 N N . LEU A 1 245 ? -11.667 26.882 -8.358 1.00 30.23 245 LEU A N 1
ATOM 1915 C CA . LEU A 1 245 ? -12.305 28.013 -9.011 1.00 30.23 245 LEU A CA 1
ATOM 1916 C C . LEU A 1 245 ? -13.727 28.087 -8.452 1.00 30.23 245 LEU A C 1
ATOM 1918 O O . LEU A 1 245 ? -14.454 27.098 -8.503 1.00 30.23 245 LEU A O 1
ATOM 1922 N N . ARG A 1 246 ? -14.113 29.248 -7.911 1.00 30.28 246 ARG A N 1
ATOM 1923 C CA . ARG A 1 246 ? -15.513 29.580 -7.613 1.00 30.28 246 ARG A CA 1
ATOM 1924 C C . ARG A 1 246 ? -16.333 29.354 -8.887 1.00 30.28 246 ARG A C 1
ATOM 1926 O O . ARG A 1 246 ? -16.253 30.158 -9.813 1.00 30.28 246 ARG A O 1
ATOM 1933 N N . VAL A 1 247 ? -17.086 28.259 -8.953 1.00 32.88 247 VAL A N 1
ATOM 1934 C CA . VAL A 1 247 ? -18.017 28.007 -10.055 1.00 32.88 247 VAL A CA 1
ATOM 1935 C C . VAL A 1 247 ? -19.325 28.706 -9.711 1.00 32.88 247 VAL A C 1
ATOM 1937 O O . VAL A 1 247 ? -20.037 28.303 -8.797 1.00 32.88 247 VAL A O 1
ATOM 1940 N N . ASN A 1 248 ? -19.619 29.783 -10.438 1.00 30.97 248 ASN A N 1
ATOM 1941 C CA . ASN A 1 248 ? -20.949 30.373 -10.458 1.00 30.97 248 ASN A CA 1
ATOM 1942 C C . ASN A 1 248 ? -21.909 29.424 -11.185 1.00 30.97 248 ASN A C 1
ATOM 1944 O O . ASN A 1 248 ? -21.606 28.926 -12.268 1.00 30.97 248 ASN A O 1
ATOM 1948 N N . ASN A 1 249 ? -23.071 29.211 -10.572 1.00 38.06 249 ASN A N 1
ATOM 1949 C CA . ASN A 1 249 ? -24.209 28.464 -11.096 1.00 38.06 249 ASN A CA 1
ATOM 1950 C C . ASN A 1 249 ? -24.522 28.802 -12.563 1.00 38.06 249 ASN A C 1
ATOM 1952 O O . ASN A 1 249 ? -24.943 29.924 -12.846 1.00 38.06 249 ASN A O 1
ATOM 1956 N N . ARG A 1 250 ? -24.407 27.810 -13.454 1.00 32.81 250 ARG A N 1
ATOM 1957 C CA . ARG A 1 250 ? -25.447 27.368 -14.409 1.00 32.81 250 ARG A CA 1
ATOM 1958 C C . ARG A 1 250 ? -24.868 26.343 -15.392 1.00 32.81 250 ARG A C 1
ATOM 1960 O O . ARG A 1 250 ? -23.847 26.586 -16.015 1.00 32.81 250 ARG A O 1
ATOM 1967 N N . GLU A 1 251 ? -25.595 25.234 -15.516 1.00 34.28 251 GLU A N 1
ATOM 1968 C CA . GLU A 1 251 ? -25.610 24.302 -16.653 1.00 34.28 251 GLU A CA 1
ATOM 1969 C C . GLU A 1 251 ? -24.317 23.541 -17.006 1.00 34.28 251 GLU A C 1
ATOM 1971 O O . GLU A 1 251 ? -23.432 24.016 -17.706 1.00 34.28 251 GLU A O 1
ATOM 1976 N N . SER A 1 252 ? -24.282 22.256 -16.645 1.00 30.34 252 SER A N 1
ATOM 1977 C CA . SER A 1 252 ? -24.127 21.177 -17.639 1.00 30.34 252 SER A CA 1
ATOM 1978 C C . SER A 1 252 ? -24.372 19.814 -16.989 1.00 30.34 252 SER A C 1
ATOM 1980 O O . SER A 1 252 ? -23.572 19.290 -16.218 1.00 30.34 252 SER A O 1
ATOM 1982 N N . GLN A 1 253 ? -25.528 19.238 -17.309 1.00 39.66 253 GLN A N 1
ATOM 1983 C CA . GLN A 1 253 ? -25.754 17.802 -17.216 1.00 39.66 253 GLN A CA 1
ATOM 1984 C C . GLN A 1 253 ? -25.028 17.107 -18.380 1.00 39.66 253 GLN A C 1
ATOM 1986 O O . GLN A 1 253 ? -24.903 17.676 -19.463 1.00 39.66 253 GLN A O 1
ATOM 1991 N N . ASN A 1 254 ? -24.635 15.852 -18.150 1.00 35.59 254 ASN A N 1
ATOM 1992 C CA . ASN A 1 254 ? -24.101 14.873 -19.107 1.00 35.59 254 ASN A CA 1
ATOM 1993 C C . ASN A 1 254 ? -22.601 14.936 -19.430 1.00 35.59 254 ASN A C 1
ATOM 1995 O O . ASN A 1 254 ? -22.187 15.266 -20.537 1.00 35.59 254 ASN A O 1
ATOM 1999 N N . THR A 1 255 ? -21.781 14.417 -18.511 1.00 27.83 255 THR A N 1
ATOM 2000 C CA . THR A 1 255 ? -20.776 13.396 -18.870 1.00 27.83 255 THR A CA 1
ATOM 2001 C C . THR A 1 255 ? -20.371 12.596 -17.633 1.00 27.83 255 THR A C 1
ATOM 2003 O O . THR A 1 255 ? -19.931 13.140 -16.626 1.00 27.83 255 THR A O 1
ATOM 2006 N N . ILE A 1 256 ? -20.561 11.279 -17.707 1.00 35.03 256 ILE A N 1
ATOM 2007 C CA . ILE A 1 256 ? -20.172 10.312 -16.682 1.00 35.03 256 ILE A CA 1
ATOM 2008 C C . ILE A 1 256 ? -18.646 10.176 -16.730 1.00 35.03 256 ILE A C 1
ATOM 2010 O O . ILE A 1 256 ? -18.089 9.427 -17.524 1.00 35.03 256 ILE A O 1
ATOM 2014 N N . VAL A 1 257 ? -17.973 10.931 -15.873 1.00 29.16 257 VAL A N 1
ATOM 2015 C CA . VAL A 1 257 ? -16.621 10.663 -15.372 1.00 29.16 257 VAL A CA 1
ATOM 2016 C C . VAL A 1 257 ? -16.779 10.670 -13.859 1.00 29.16 257 VAL A C 1
ATOM 2018 O O . VAL A 1 257 ? -17.579 11.460 -13.372 1.00 29.16 257 VAL A O 1
ATOM 2021 N N . ASN A 1 258 ? -16.106 9.769 -13.132 1.00 28.89 258 ASN A N 1
ATOM 2022 C CA . ASN A 1 258 ? -16.218 9.551 -11.679 1.00 28.89 258 ASN A CA 1
ATOM 2023 C C . ASN A 1 258 ? -15.976 10.824 -10.843 1.00 28.89 258 ASN A C 1
ATOM 2025 O O . ASN A 1 258 ? -14.971 10.997 -10.154 1.00 28.89 258 ASN A O 1
ATOM 2029 N N . HIS A 1 259 ? -16.943 11.723 -10.886 1.00 28.44 259 HIS A N 1
ATOM 2030 C CA . HIS A 1 259 ? -17.099 12.868 -10.037 1.00 28.44 259 HIS A CA 1
ATOM 2031 C C . HIS A 1 259 ? -18.061 12.435 -8.949 1.00 28.44 259 HIS A C 1
ATOM 2033 O O . HIS A 1 259 ? -19.156 11.923 -9.187 1.00 28.44 259 HIS A O 1
ATOM 2039 N N . LYS A 1 260 ? -17.559 12.563 -7.727 1.00 27.80 260 LYS A N 1
ATOM 2040 C CA . LYS A 1 260 ? -18.311 12.469 -6.489 1.00 27.80 260 LYS A CA 1
ATOM 2041 C C . LYS A 1 260 ? -19.663 13.154 -6.689 1.00 27.80 260 LYS A C 1
ATOM 2043 O O . LYS A 1 260 ? -19.698 14.341 -6.998 1.00 27.80 260 LYS A O 1
ATOM 2048 N N . ALA A 1 261 ? -20.755 12.404 -6.549 1.00 26.11 261 ALA A N 1
ATOM 2049 C CA . ALA A 1 261 ? -22.054 13.042 -6.416 1.00 26.11 261 ALA A CA 1
ATOM 2050 C C . ALA A 1 261 ? -22.028 13.825 -5.105 1.00 26.11 261 ALA A C 1
ATOM 2052 O O . ALA A 1 261 ? -21.849 13.237 -4.038 1.00 26.11 261 ALA A O 1
ATOM 2053 N N . VAL A 1 262 ? -22.137 15.139 -5.237 1.00 31.06 262 VAL A N 1
ATOM 2054 C CA . VAL A 1 262 ? -22.482 16.071 -4.171 1.00 31.06 262 VAL A CA 1
ATOM 2055 C C . VAL A 1 262 ? -23.997 15.967 -4.011 1.00 31.06 262 VAL A C 1
ATOM 2057 O O . VAL A 1 262 ? -24.719 16.102 -4.999 1.00 31.06 262 VAL A O 1
ATOM 2060 N N . TYR A 1 263 ? -24.481 15.672 -2.806 1.00 35.81 263 TYR A N 1
ATOM 2061 C CA . TYR A 1 263 ? -25.884 15.929 -2.480 1.00 35.81 263 TYR A CA 1
ATOM 2062 C C . TYR A 1 263 ? -26.006 17.423 -2.177 1.00 35.81 263 TYR A C 1
ATOM 2064 O O . TYR A 1 263 ? -25.167 17.974 -1.463 1.00 35.81 263 TYR A O 1
ATOM 2072 N N . ASN A 1 264 ? -27.014 18.072 -2.757 1.00 35.84 264 ASN A N 1
ATOM 2073 C CA . ASN A 1 264 ? -27.230 19.511 -2.600 1.00 35.84 264 ASN A CA 1
ATOM 2074 C C . ASN A 1 264 ? -27.636 19.889 -1.168 1.00 35.84 264 ASN A C 1
ATOM 2076 O O . ASN A 1 264 ? -27.298 20.981 -0.729 1.00 35.84 264 ASN A O 1
ATOM 2080 N N . ASP A 1 265 ? -28.249 18.963 -0.426 1.00 48.94 265 ASP A N 1
ATOM 2081 C CA . ASP A 1 265 ? -28.795 19.219 0.903 1.00 48.94 265 ASP A CA 1
ATOM 2082 C C . ASP A 1 265 ? -28.271 18.162 1.883 1.00 48.94 265 ASP A C 1
ATOM 2084 O O . ASP A 1 265 ? -28.470 16.959 1.707 1.00 48.94 265 ASP A O 1
ATOM 2088 N N . HIS A 1 266 ? -27.526 18.608 2.888 1.00 50.84 266 HIS A N 1
ATOM 2089 C CA . HIS A 1 266 ? -27.130 17.803 4.036 1.00 50.84 266 HIS A CA 1
ATOM 2090 C C . HIS A 1 266 ? -27.248 18.676 5.273 1.00 50.84 266 HIS A C 1
ATOM 2092 O O . HIS A 1 266 ? -26.997 19.880 5.225 1.00 50.84 266 HIS A O 1
ATOM 2098 N N . VAL A 1 267 ? -27.612 18.053 6.386 1.00 55.25 267 VAL A N 1
ATOM 2099 C CA . VAL A 1 267 ? -27.655 18.727 7.678 1.00 55.25 267 VAL A CA 1
ATOM 2100 C C . VAL A 1 267 ? -26.511 18.200 8.525 1.00 55.25 267 VAL A C 1
ATOM 2102 O O . VAL A 1 267 ? -26.364 16.987 8.695 1.00 55.25 267 VAL A O 1
ATOM 2105 N N . SER A 1 268 ? -25.695 19.113 9.046 1.00 58.12 268 SER A N 1
ATOM 2106 C CA . SER A 1 268 ? -24.702 18.779 10.059 1.00 58.12 268 SER A CA 1
ATOM 2107 C C . SER A 1 268 ? -25.370 18.812 11.423 1.00 58.12 268 SER A C 1
ATOM 2109 O O . SER A 1 268 ? -25.975 19.814 11.799 1.00 58.12 268 SER A O 1
ATOM 2111 N N . ILE A 1 269 ? -25.215 17.740 12.183 1.00 58.62 269 ILE A N 1
ATOM 2112 C CA . ILE A 1 269 ? -25.705 17.647 13.551 1.00 58.62 269 ILE A CA 1
ATOM 2113 C C . ILE A 1 269 ? -24.489 17.487 14.449 1.00 58.62 269 ILE A C 1
ATOM 2115 O O . ILE A 1 269 ? -23.774 16.492 14.358 1.00 58.62 269 ILE A O 1
ATOM 2119 N N . SER A 1 270 ? -24.252 18.478 15.295 1.00 62.53 270 SER A N 1
ATOM 2120 C CA . SER A 1 270 ? -23.257 18.411 16.358 1.00 62.53 270 SER A CA 1
ATOM 2121 C C . SER A 1 270 ? -23.945 17.896 17.610 1.00 62.53 270 SER A C 1
ATOM 2123 O O . SER A 1 270 ? -24.861 18.534 18.117 1.00 62.53 270 SER A O 1
ATOM 2125 N N . LEU A 1 271 ? -23.533 16.731 18.080 1.00 59.59 271 LEU A N 1
ATOM 2126 C CA . LEU A 1 271 ? -24.034 16.092 19.288 1.00 59.59 271 LEU A CA 1
ATOM 2127 C C . LEU A 1 271 ? -23.096 16.408 20.446 1.00 59.59 271 LEU A C 1
ATOM 2129 O O . LEU A 1 271 ? -21.897 16.544 20.230 1.00 59.59 271 LEU A O 1
ATOM 2133 N N . ASP A 1 272 ? -23.629 16.501 21.653 1.00 65.88 272 ASP A N 1
ATOM 2134 C CA . ASP A 1 272 ? -22.881 16.559 22.902 1.00 65.88 272 ASP A CA 1
ATOM 2135 C C . ASP A 1 272 ? -23.424 15.469 23.835 1.00 65.88 272 ASP A C 1
ATOM 2137 O O . ASP A 1 272 ? -24.536 15.576 24.346 1.00 65.88 272 ASP A O 1
ATOM 2141 N N . PHE A 1 273 ? -22.664 14.394 24.049 1.00 60.94 273 PHE A N 1
ATOM 2142 C CA . PHE A 1 273 ? -23.112 13.291 24.905 1.00 60.94 273 PHE A CA 1
ATOM 2143 C C . PHE A 1 273 ? -22.946 13.564 26.408 1.00 60.94 273 PHE A C 1
ATOM 2145 O O . PHE A 1 273 ? -23.341 12.729 27.218 1.00 60.94 273 PHE A O 1
ATOM 2152 N N . ASP A 1 274 ? -22.342 14.686 26.809 1.00 62.97 274 ASP A N 1
ATOM 2153 C CA . ASP A 1 274 ? -22.300 15.115 28.212 1.00 62.97 274 ASP A CA 1
ATOM 2154 C C . ASP A 1 274 ? -23.624 15.759 28.625 1.00 62.97 274 ASP A C 1
ATOM 2156 O O . ASP A 1 274 ? -24.225 15.398 29.637 1.00 62.97 274 ASP A O 1
ATOM 2160 N N . SER A 1 275 ? -24.076 16.714 27.816 1.00 70.12 275 SER A N 1
ATOM 2161 C CA . SER A 1 275 ? -25.340 17.424 28.020 1.00 70.12 275 SER A CA 1
ATOM 2162 C C . SER A 1 275 ? -26.541 16.683 27.433 1.00 70.12 275 SER A C 1
ATOM 2164 O O . SER A 1 275 ? -27.676 16.989 27.789 1.00 70.12 275 SER A O 1
ATOM 2166 N N . MET A 1 276 ? -26.298 15.690 26.569 1.00 69.06 276 MET A N 1
ATOM 2167 C CA . MET A 1 276 ? -27.310 15.066 25.711 1.00 69.06 276 MET A CA 1
ATOM 2168 C C . MET A 1 276 ? -28.010 16.090 24.798 1.00 69.06 276 MET A C 1
ATOM 2170 O O . MET A 1 276 ? -29.125 15.849 24.332 1.00 69.06 276 MET A O 1
ATOM 2174 N N . ASP A 1 277 ? -27.336 17.207 24.505 1.00 74.12 277 ASP A N 1
ATOM 2175 C CA . ASP A 1 277 ? -27.817 18.257 23.611 1.00 74.12 277 ASP A CA 1
ATOM 2176 C C . ASP A 1 277 ? -27.309 18.061 22.181 1.00 74.12 277 ASP A C 1
ATOM 2178 O O . ASP A 1 277 ? -26.302 17.404 21.911 1.00 74.12 277 ASP A O 1
ATOM 2182 N N . TYR A 1 278 ? -28.005 18.675 21.229 1.00 75.56 278 TYR A N 1
ATOM 2183 C CA . TYR A 1 278 ? -27.583 18.698 19.837 1.00 75.56 278 TYR A CA 1
ATOM 2184 C C . TYR A 1 278 ? -27.785 20.074 19.214 1.00 75.56 278 TYR A C 1
ATOM 2186 O O . TYR A 1 278 ? -28.675 20.838 19.587 1.00 75.56 278 TYR A O 1
ATOM 2194 N N . GLN A 1 279 ? -26.971 20.369 18.208 1.00 75.06 279 GLN A N 1
ATOM 2195 C CA . GLN A 1 279 ? -27.108 21.542 17.364 1.00 75.06 279 GLN A CA 1
ATOM 2196 C C . GLN A 1 279 ? -27.203 21.106 15.910 1.00 75.06 279 GLN A C 1
ATOM 2198 O O . GLN A 1 279 ? -26.327 20.416 15.392 1.00 75.06 279 GLN A O 1
ATOM 2203 N N . ILE A 1 280 ? -28.281 21.523 15.255 1.00 66.62 280 ILE A N 1
ATOM 2204 C CA . ILE A 1 280 ? -28.466 21.369 13.818 1.00 66.62 280 ILE A CA 1
ATOM 2205 C C . ILE A 1 280 ? -27.911 22.623 13.146 1.00 66.62 280 ILE A C 1
ATOM 2207 O O . ILE A 1 280 ? -28.418 23.720 13.373 1.00 66.62 280 ILE A O 1
ATOM 2211 N N . SER A 1 281 ? -26.891 22.458 12.310 1.00 66.56 281 SER A N 1
ATOM 2212 C CA . SER A 1 281 ? -26.411 23.514 11.424 1.00 66.56 281 SER A CA 1
ATOM 2213 C C . SER A 1 281 ? -26.854 23.229 9.993 1.00 66.56 281 SER A C 1
ATOM 2215 O O . SER A 1 281 ? -26.582 22.159 9.439 1.00 66.56 281 SER A O 1
ATOM 2217 N N . THR A 1 282 ? -27.547 24.210 9.415 1.00 57.28 282 THR A N 1
ATOM 2218 C CA . THR A 1 282 ? -27.906 24.264 7.990 1.00 57.28 282 THR A CA 1
ATOM 2219 C C . THR A 1 282 ? -26.948 25.154 7.194 1.00 57.28 282 THR A C 1
ATOM 2221 O O . THR A 1 282 ? -27.064 25.230 5.972 1.00 57.28 282 THR A O 1
ATOM 2224 N N . ASP A 1 283 ? -25.983 25.801 7.860 1.00 47.28 283 ASP A N 1
ATOM 2225 C CA . ASP A 1 283 ? -25.053 26.717 7.211 1.00 47.28 283 ASP A CA 1
ATOM 2226 C C . ASP A 1 283 ? -24.030 25.949 6.366 1.00 47.28 283 ASP A C 1
ATOM 2228 O O . ASP A 1 283 ? -23.242 25.129 6.845 1.00 47.28 283 ASP A O 1
ATOM 2232 N N . HIS A 1 284 ? -24.061 26.240 5.066 1.00 45.94 284 HIS A N 1
ATOM 2233 C CA . HIS A 1 284 ? -23.070 25.803 4.098 1.00 45.94 284 HIS A CA 1
ATOM 2234 C C . HIS A 1 284 ? -21.671 26.339 4.442 1.00 45.94 284 HIS A C 1
ATOM 2236 O O . HIS A 1 284 ? -21.514 27.494 4.828 1.00 45.94 284 HIS A O 1
ATOM 2242 N N . ILE A 1 285 ? -20.669 25.513 4.109 1.00 38.69 285 ILE A N 1
ATOM 2243 C CA . ILE A 1 285 ? -19.210 25.741 4.114 1.00 38.69 285 ILE A CA 1
ATOM 2244 C C . ILE A 1 285 ? -18.503 25.130 5.338 1.00 38.69 285 ILE A C 1
ATOM 2246 O O . ILE A 1 285 ? -18.100 25.806 6.278 1.00 38.69 285 ILE A O 1
ATOM 2250 N N . ILE A 1 286 ? -18.218 23.825 5.252 1.00 37.47 286 ILE A N 1
ATOM 2251 C CA . ILE A 1 286 ? -16.958 23.310 5.803 1.00 37.47 286 ILE A CA 1
ATOM 2252 C C . ILE A 1 286 ? -15.874 23.750 4.812 1.00 37.47 286 ILE A C 1
ATOM 2254 O O . ILE A 1 286 ? -15.751 23.194 3.721 1.00 37.47 286 ILE A O 1
ATOM 2258 N N . GLU A 1 287 ? -15.112 24.784 5.166 1.00 31.22 287 GLU A N 1
ATOM 2259 C CA . GLU A 1 287 ? -14.061 25.386 4.327 1.00 31.22 287 GLU A CA 1
ATOM 2260 C C . GLU A 1 287 ? -12.809 24.491 4.176 1.00 31.22 287 GLU A C 1
ATOM 2262 O O . GLU A 1 287 ? -11.819 24.860 3.550 1.00 31.22 287 GLU A O 1
ATOM 2267 N N . THR A 1 288 ? -12.857 23.264 4.693 1.00 29.67 288 THR A N 1
ATOM 2268 C CA . THR A 1 288 ? -11.768 22.289 4.657 1.00 29.67 288 THR A CA 1
ATOM 2269 C C . THR A 1 288 ? -12.223 20.989 4.003 1.00 29.67 288 THR A C 1
ATOM 2271 O O . THR A 1 288 ? -12.503 20.010 4.674 1.00 29.67 288 THR A O 1
ATOM 2274 N N . SER A 1 289 ? -12.275 20.960 2.667 1.00 26.38 289 SER A N 1
ATOM 2275 C CA . SER A 1 289 ? -12.044 19.751 1.843 1.00 26.38 289 SER A CA 1
ATOM 2276 C C . SER A 1 289 ? -12.585 18.405 2.377 1.00 26.38 289 SER A C 1
ATOM 2278 O O . SER A 1 289 ? -11.924 17.372 2.254 1.00 26.38 289 SER A O 1
ATOM 2280 N N . ALA A 1 290 ? -13.793 18.387 2.937 1.00 29.38 290 ALA A N 1
ATOM 2281 C CA . ALA A 1 290 ? -14.405 17.174 3.450 1.00 29.38 290 ALA A CA 1
ATOM 2282 C C . ALA A 1 290 ? -15.231 16.542 2.329 1.00 29.38 290 ALA A C 1
ATOM 2284 O O . ALA A 1 290 ? -16.312 16.988 1.951 1.00 29.38 290 ALA A O 1
ATOM 2285 N N . LEU A 1 291 ? -14.647 15.519 1.719 1.00 25.67 291 LEU A N 1
ATOM 2286 C CA . LEU A 1 291 ? -15.296 14.674 0.735 1.00 25.67 291 LEU A CA 1
ATOM 2287 C C . LEU A 1 291 ? -16.298 13.752 1.424 1.00 25.67 291 LEU A C 1
ATOM 2289 O O . LEU A 1 291 ? -15.899 12.747 2.003 1.00 25.67 291 LEU A O 1
ATOM 2293 N N . PHE A 1 292 ? -17.591 14.045 1.307 1.00 27.67 292 PHE A N 1
ATOM 2294 C CA . PHE A 1 292 ? -18.642 13.130 1.747 1.00 27.67 292 PHE A CA 1
ATOM 2295 C C . PHE A 1 292 ? -19.218 12.359 0.559 1.00 27.67 292 PHE A C 1
ATOM 2297 O O . PHE A 1 292 ? -19.700 12.954 -0.406 1.00 27.67 292 PHE A O 1
ATOM 2304 N N . ARG A 1 293 ? -19.199 11.021 0.634 1.00 27.88 293 ARG A N 1
ATOM 2305 C CA . ARG A 1 293 ? -20.128 10.172 -0.125 1.00 27.88 293 ARG A CA 1
ATOM 2306 C C . ARG A 1 293 ? -20.354 8.829 0.574 1.00 27.88 293 ARG A C 1
ATOM 2308 O O . ARG A 1 293 ? -19.506 7.949 0.473 1.00 27.88 293 ARG A O 1
ATOM 2315 N N . LYS A 1 294 ? -21.536 8.639 1.169 1.00 30.19 294 LYS A N 1
ATOM 2316 C CA . LYS A 1 294 ? -22.360 7.431 0.985 1.00 30.19 294 LYS A CA 1
ATOM 2317 C C . LYS A 1 294 ? -23.789 7.681 1.475 1.00 30.19 294 LYS A C 1
ATOM 2319 O O . LYS A 1 294 ? -23.991 8.370 2.468 1.00 30.19 294 LYS A O 1
ATOM 2324 N N . HIS A 1 295 ? -24.746 7.082 0.771 1.00 26.78 295 HIS A N 1
ATOM 2325 C CA . HIS A 1 295 ? -26.093 6.828 1.268 1.00 26.78 295 HIS A CA 1
ATOM 2326 C C . HIS A 1 295 ? -26.030 6.155 2.640 1.00 26.78 295 HIS A C 1
ATOM 2328 O O . HIS A 1 295 ? -25.242 5.232 2.849 1.00 26.78 295 HIS A O 1
ATOM 2334 N N . HIS A 1 296 ? -26.923 6.608 3.512 1.00 33.06 296 HIS A N 1
ATOM 2335 C CA . HIS A 1 296 ? -27.088 6.205 4.896 1.00 33.06 296 HIS A CA 1
ATOM 2336 C C . HIS A 1 296 ? -25.898 6.528 5.817 1.00 33.06 296 HIS A C 1
ATOM 2338 O O . HIS A 1 296 ? -24.906 5.812 5.864 1.00 33.06 296 HIS A O 1
ATOM 2344 N N . VAL A 1 297 ? -26.085 7.527 6.686 1.00 44.91 297 VAL A N 1
ATOM 2345 C CA . VAL A 1 297 ? -25.419 7.568 8.002 1.00 44.91 297 VAL A CA 1
ATOM 2346 C C . VAL A 1 297 ? -25.612 6.213 8.673 1.00 44.91 297 VAL A C 1
ATOM 2348 O O . VAL A 1 297 ? -26.752 5.779 8.824 1.00 44.91 297 VAL A O 1
ATOM 2351 N N . MET A 1 298 ? -24.541 5.517 9.007 1.00 49.62 298 MET A N 1
ATOM 2352 C CA . MET A 1 298 ? -24.607 4.311 9.824 1.00 49.62 298 MET A CA 1
ATOM 2353 C C . MET A 1 298 ? -23.855 4.640 11.105 1.00 49.62 298 MET A C 1
ATOM 2355 O O . MET A 1 298 ? -22.775 5.223 11.033 1.00 49.62 298 MET A O 1
ATOM 2359 N N . GLY A 1 299 ? -24.449 4.339 12.260 1.00 50.84 299 GLY A N 1
ATOM 2360 C CA . GLY A 1 299 ? -23.658 4.269 13.486 1.00 50.84 299 GLY A CA 1
ATOM 2361 C C . GLY A 1 299 ? -22.627 3.139 13.387 1.00 50.84 299 GLY A C 1
ATOM 2362 O O . GLY A 1 299 ? -22.627 2.371 12.423 1.00 50.84 299 GLY A O 1
ATOM 2363 N N . ASP A 1 300 ? -21.783 3.004 14.404 1.00 57.22 300 ASP A N 1
ATOM 2364 C CA . ASP A 1 300 ? -20.834 1.897 14.587 1.00 57.22 300 ASP A CA 1
ATOM 2365 C C . ASP A 1 300 ? -21.481 0.500 14.486 1.00 57.22 300 ASP A 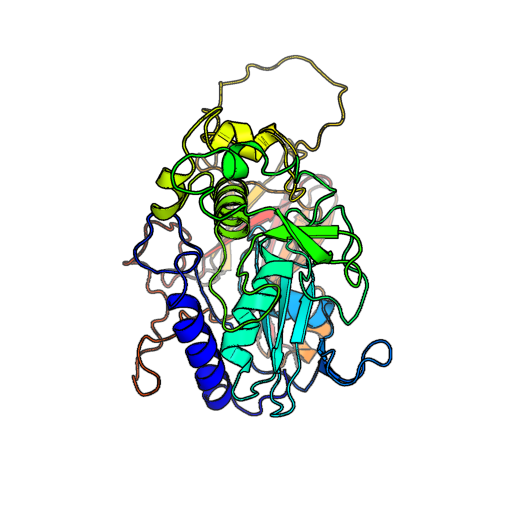C 1
ATOM 2367 O O . ASP A 1 300 ? -20.782 -0.483 14.217 1.00 57.22 300 ASP A O 1
ATOM 2371 N N . PHE A 1 301 ? -22.804 0.405 14.691 1.00 63.59 301 PHE A N 1
ATOM 2372 C CA . PHE A 1 301 ? -23.584 -0.832 14.587 1.00 63.59 301 PHE A CA 1
ATOM 2373 C C . PHE A 1 301 ? -24.881 -0.632 13.801 1.00 63.59 301 PHE A C 1
ATOM 2375 O O . PHE A 1 301 ? -25.551 0.396 13.911 1.00 63.59 301 PHE A O 1
ATOM 2382 N N . THR A 1 302 ? -25.268 -1.657 13.041 1.00 66.88 302 THR A N 1
ATOM 2383 C CA . THR A 1 302 ? -26.525 -1.676 12.276 1.00 66.88 302 THR A CA 1
ATOM 2384 C C . THR A 1 302 ? -27.742 -2.015 13.134 1.00 66.88 302 THR A C 1
ATOM 2386 O O . THR A 1 302 ? -28.867 -1.700 12.753 1.00 66.88 302 THR A O 1
ATOM 2389 N N . ASN A 1 303 ? -27.532 -2.681 14.274 1.00 79.19 303 ASN A N 1
ATOM 2390 C CA . ASN A 1 303 ? -28.554 -3.005 15.266 1.00 79.19 303 ASN A CA 1
ATOM 2391 C C . ASN A 1 303 ? -27.916 -3.398 16.614 1.00 79.19 303 ASN A C 1
ATOM 2393 O O . ASN A 1 303 ? -26.714 -3.657 16.713 1.00 79.19 303 ASN A O 1
ATOM 2397 N N . HIS A 1 304 ? -28.743 -3.490 17.656 1.00 82.00 304 HIS A N 1
ATOM 2398 C CA . HIS A 1 304 ? -28.308 -3.862 19.004 1.00 82.00 304 HIS A CA 1
ATOM 2399 C C . HIS A 1 304 ? -27.711 -5.273 19.100 1.00 82.00 304 HIS A C 1
ATOM 2401 O O . HIS A 1 304 ? -26.803 -5.487 19.898 1.00 82.00 304 HIS A O 1
ATOM 2407 N N . THR A 1 305 ? -28.180 -6.234 18.297 1.00 79.19 305 THR A N 1
ATOM 2408 C CA . THR A 1 305 ? -27.656 -7.611 18.301 1.00 79.19 305 THR A CA 1
ATOM 2409 C C . THR A 1 305 ? -26.209 -7.653 17.818 1.00 79.19 305 THR A C 1
ATOM 2411 O O . THR A 1 305 ? -25.375 -8.341 18.409 1.00 79.19 305 THR A O 1
ATOM 2414 N N . GLU A 1 306 ? -25.885 -6.873 16.785 1.00 70.81 306 GLU A N 1
ATOM 2415 C CA . GLU A 1 306 ? -24.517 -6.715 16.300 1.00 70.81 306 GLU A CA 1
ATOM 2416 C C . GLU A 1 306 ? -23.621 -6.136 17.399 1.00 70.81 306 GLU A C 1
ATOM 2418 O O . GLU A 1 306 ? -22.558 -6.689 17.674 1.00 70.81 306 GLU A O 1
ATOM 2423 N N . ALA A 1 307 ? -24.063 -5.085 18.089 1.00 69.81 307 ALA A N 1
ATOM 2424 C CA . ALA A 1 307 ? -23.309 -4.494 19.189 1.00 69.81 307 ALA A CA 1
ATOM 2425 C C . ALA A 1 307 ? -23.127 -5.447 20.387 1.00 69.81 307 ALA A C 1
ATOM 2427 O O . ALA A 1 307 ? -22.019 -5.555 20.919 1.00 69.81 307 ALA A O 1
ATOM 2428 N N . ALA A 1 308 ? -24.169 -6.200 20.760 1.00 78.19 308 ALA A N 1
ATOM 2429 C CA . ALA A 1 308 ? -24.115 -7.210 21.821 1.00 78.19 308 ALA A CA 1
ATOM 2430 C C . ALA A 1 308 ? -23.068 -8.289 21.516 1.00 78.19 308 ALA A C 1
ATOM 2432 O O . ALA A 1 308 ? -22.263 -8.655 22.372 1.00 78.19 308 ALA A O 1
ATOM 2433 N N . SER A 1 309 ? -23.024 -8.752 20.258 1.00 67.81 309 SER A N 1
ATOM 2434 C CA . SER A 1 309 ? -22.046 -9.748 19.800 1.00 67.81 309 SER A CA 1
ATOM 2435 C C . SER A 1 309 ? -20.593 -9.274 19.936 1.00 67.81 309 SER A C 1
ATOM 2437 O O . SER A 1 309 ? -19.673 -10.089 19.967 1.00 67.81 309 SER A O 1
ATOM 2439 N N . GLN A 1 310 ? -20.376 -7.956 20.040 1.00 58.44 310 GLN A N 1
ATOM 2440 C CA . GLN A 1 310 ? -19.062 -7.338 20.228 1.00 58.44 310 GLN A CA 1
ATOM 2441 C C . GLN A 1 310 ? -18.691 -7.146 21.706 1.00 58.44 310 GLN A C 1
ATOM 2443 O O . GLN A 1 310 ? -17.652 -6.552 21.990 1.00 58.44 310 GLN A O 1
ATOM 2448 N N . GLY A 1 311 ? -19.510 -7.638 22.643 1.00 69.94 311 GLY A N 1
ATOM 2449 C CA . GLY A 1 311 ? -19.266 -7.535 24.083 1.00 69.94 311 GLY A CA 1
ATOM 2450 C C . GLY A 1 311 ? -19.471 -6.129 24.652 1.00 69.94 311 GLY A C 1
ATOM 2451 O O . GLY A 1 311 ? -19.093 -5.874 25.798 1.00 69.94 311 GLY A O 1
ATOM 2452 N N . LEU A 1 312 ? -20.055 -5.215 23.870 1.00 70.69 312 LEU A N 1
ATOM 2453 C CA . LEU A 1 312 ? -20.363 -3.868 24.328 1.00 70.69 312 LEU A CA 1
ATOM 2454 C C . LEU A 1 312 ? -21.580 -3.899 25.240 1.00 70.69 312 LEU A C 1
ATOM 2456 O O . LEU A 1 312 ? -22.625 -4.445 24.898 1.00 70.69 312 LEU A O 1
ATOM 2460 N N . ARG A 1 313 ? -21.422 -3.293 26.416 1.00 75.44 313 ARG A N 1
ATOM 2461 C CA . ARG A 1 313 ? -22.488 -3.184 27.416 1.00 75.44 313 ARG A CA 1
ATOM 2462 C C . ARG A 1 313 ? -23.236 -1.867 27.321 1.00 75.44 313 ARG A C 1
ATOM 2464 O O . ARG A 1 313 ? -24.378 -1.814 27.751 1.00 75.44 313 ARG A O 1
ATOM 2471 N N . ASN A 1 314 ? -22.599 -0.842 26.764 1.00 77.69 314 ASN A N 1
ATOM 2472 C CA . ASN A 1 314 ? -23.129 0.506 26.644 1.00 77.69 314 ASN A CA 1
ATOM 2473 C C . ASN A 1 314 ? -22.899 1.014 25.219 1.00 77.69 314 ASN A C 1
ATOM 2475 O O . ASN A 1 314 ? -21.865 0.720 24.611 1.00 77.69 314 ASN A O 1
ATOM 2479 N N . LEU A 1 315 ? -23.880 1.751 24.717 1.00 78.94 315 LEU A N 1
ATOM 2480 C CA . LEU A 1 315 ? -23.840 2.471 23.456 1.00 78.94 315 LEU A CA 1
ATOM 2481 C C . LEU A 1 315 ? -24.501 3.834 23.623 1.00 78.94 315 LEU A C 1
ATOM 2483 O O . LEU A 1 315 ? -25.411 3.992 24.440 1.00 78.94 315 LEU A O 1
ATOM 2487 N N . HIS A 1 316 ? -24.163 4.750 22.728 1.00 78.62 316 HIS A N 1
ATOM 2488 C CA . HIS A 1 316 ? -24.985 5.906 22.419 1.00 78.62 316 HIS A CA 1
ATOM 2489 C C . HIS A 1 316 ? -25.882 5.593 21.220 1.00 78.62 316 HIS A C 1
ATOM 2491 O O . HIS A 1 316 ? -25.404 5.310 20.125 1.00 78.62 316 HIS A O 1
ATOM 2497 N N . CYS A 1 317 ? -27.192 5.646 21.415 1.00 83.19 317 CYS A N 1
ATOM 2498 C CA . CYS A 1 317 ? -28.179 5.533 20.353 1.00 83.19 317 CYS A CA 1
ATOM 2499 C C . CYS A 1 317 ? -28.654 6.933 19.966 1.00 83.19 317 CYS A C 1
ATOM 2501 O O . CYS A 1 317 ? -29.158 7.677 20.806 1.00 83.19 317 CYS A O 1
ATOM 2503 N N . VAL A 1 318 ? -28.488 7.297 18.698 1.00 81.31 318 VAL A N 1
ATOM 2504 C CA . VAL A 1 318 ? -28.943 8.562 18.122 1.00 81.31 318 VAL A CA 1
ATOM 2505 C C . VAL A 1 318 ? -30.080 8.265 17.157 1.00 81.31 318 VAL A C 1
ATOM 2507 O O . VAL A 1 318 ? -29.890 7.592 16.143 1.00 81.31 318 VAL A O 1
ATOM 2510 N N . ARG A 1 319 ? -31.270 8.785 17.451 1.00 86.56 319 ARG A N 1
ATOM 2511 C CA . ARG A 1 319 ? -32.444 8.699 16.582 1.00 86.56 319 ARG A CA 1
ATOM 2512 C C . ARG A 1 319 ? -32.676 10.024 15.880 1.00 86.56 319 ARG A C 1
ATOM 2514 O O . ARG A 1 319 ? -32.864 11.049 16.528 1.00 86.56 319 ARG A O 1
ATOM 2521 N N . VAL A 1 320 ? -32.708 9.991 14.555 1.00 82.31 320 VAL A N 1
ATOM 2522 C CA . VAL A 1 320 ? -32.998 11.151 13.710 1.00 82.31 320 VAL A CA 1
ATOM 2523 C C . VAL A 1 320 ? -34.405 11.007 13.146 1.00 82.31 320 VAL A C 1
ATOM 2525 O O . VAL A 1 320 ? -34.684 10.034 12.447 1.00 82.31 320 VAL A O 1
ATOM 2528 N N . LEU A 1 321 ? -35.283 11.959 13.460 1.00 86.56 321 LEU A N 1
ATOM 2529 C CA . LEU A 1 321 ? -36.635 12.054 12.909 1.00 86.56 321 LEU A CA 1
ATOM 2530 C C . LEU A 1 321 ? -36.632 13.048 11.748 1.00 86.56 321 LEU A C 1
ATOM 2532 O O . LEU A 1 321 ? -36.242 14.204 11.920 1.00 86.56 321 LEU A O 1
ATOM 2536 N N . PHE A 1 322 ? -37.105 12.611 10.589 1.00 85.44 322 PHE A N 1
ATOM 2537 C CA . PHE A 1 322 ? -37.216 13.439 9.392 1.00 85.44 322 PHE A CA 1
ATOM 2538 C C . PHE A 1 322 ? -38.595 14.099 9.285 1.00 85.44 322 PHE A C 1
ATOM 2540 O O . PHE A 1 322 ? -39.579 13.637 9.866 1.00 85.44 322 PHE A O 1
ATOM 2547 N N . GLU A 1 323 ? -38.689 15.177 8.508 1.00 83.00 323 GLU A N 1
ATOM 2548 C CA . GLU A 1 323 ? -39.953 15.852 8.182 1.00 83.00 323 GLU A CA 1
ATOM 2549 C C . GLU A 1 323 ? -40.953 14.930 7.472 1.00 83.00 323 GLU A C 1
ATOM 2551 O O . GLU A 1 323 ? -42.159 15.100 7.644 1.00 83.00 323 GLU A O 1
ATOM 2556 N N . SER A 1 324 ? -40.476 13.911 6.746 1.00 83.81 324 SER A N 1
ATOM 2557 C CA . SER A 1 324 ? -41.325 12.854 6.174 1.00 83.81 324 SER A CA 1
ATOM 2558 C C . SER A 1 324 ? -42.030 11.982 7.220 1.00 83.81 324 SER A C 1
ATOM 2560 O O . SER A 1 324 ? -42.969 11.266 6.879 1.00 83.81 324 SER A O 1
ATOM 2562 N N . GLY A 1 325 ? -41.587 12.016 8.481 1.00 87.88 325 GLY A N 1
ATOM 2563 C CA . GLY A 1 325 ? -42.033 11.122 9.550 1.00 87.88 325 GLY A CA 1
ATOM 2564 C C . GLY A 1 325 ? -41.192 9.850 9.694 1.00 87.88 325 GLY A C 1
ATOM 2565 O O . GLY A 1 325 ? -41.357 9.130 10.679 1.00 87.88 325 GLY A O 1
ATOM 2566 N N . ASN A 1 326 ? -40.260 9.588 8.773 1.00 84.81 326 ASN A N 1
ATOM 2567 C CA . ASN A 1 326 ? -39.319 8.479 8.905 1.00 84.81 326 ASN A CA 1
ATOM 2568 C C . ASN A 1 326 ? -38.347 8.722 10.064 1.00 84.81 326 ASN A C 1
ATOM 2570 O O . ASN A 1 326 ? -37.967 9.857 10.354 1.00 84.81 326 ASN A O 1
ATOM 2574 N N . THR A 1 327 ? -37.931 7.643 10.726 1.00 84.50 327 THR A N 1
ATOM 2575 C CA . THR A 1 327 ? -36.939 7.690 11.805 1.00 84.50 327 THR A CA 1
ATOM 2576 C C . THR A 1 327 ? -35.777 6.777 11.475 1.00 84.50 327 THR A C 1
ATOM 2578 O O . THR A 1 327 ? -35.971 5.671 10.971 1.00 84.50 327 THR A O 1
ATOM 2581 N N . LYS A 1 328 ? -34.571 7.224 11.810 1.00 81.19 328 LYS A N 1
ATOM 2582 C CA . LYS A 1 328 ? -33.353 6.453 11.623 1.00 81.19 328 LYS A CA 1
ATOM 2583 C C . LYS A 1 328 ? -32.546 6.361 12.904 1.00 81.19 328 LYS A C 1
ATOM 2585 O O . LYS A 1 328 ? -32.289 7.378 13.537 1.00 81.19 328 LYS A O 1
ATOM 2590 N N . GLU A 1 329 ? -32.134 5.147 13.248 1.00 81.56 329 GLU A N 1
ATOM 2591 C CA . GLU A 1 329 ? -31.340 4.852 14.438 1.00 81.56 329 GLU A CA 1
ATOM 2592 C C . GLU A 1 329 ? -29.864 4.649 14.082 1.00 81.56 329 GLU A C 1
ATOM 2594 O O . GLU A 1 329 ? -29.535 3.987 13.095 1.00 81.56 329 GLU A O 1
ATOM 2599 N N . LEU A 1 330 ? -28.980 5.246 14.878 1.00 76.12 330 LEU A N 1
ATOM 2600 C CA . LEU A 1 330 ? -27.529 5.187 14.740 1.00 76.12 330 LEU A CA 1
ATOM 2601 C C . LEU A 1 330 ? -26.936 4.789 16.093 1.00 76.12 330 LEU A C 1
ATOM 2603 O O . LEU A 1 330 ? -27.190 5.450 17.094 1.00 76.12 330 LEU A O 1
ATOM 2607 N N . LEU A 1 331 ? -26.151 3.719 16.131 1.00 73.38 331 LEU A N 1
ATOM 2608 C CA . LEU A 1 331 ? -25.595 3.162 17.364 1.00 73.38 331 LEU A CA 1
ATOM 2609 C C . LEU A 1 331 ? -24.087 3.398 17.424 1.00 73.38 331 LEU A C 1
ATOM 2611 O O . LEU A 1 331 ? -23.396 2.922 16.537 1.00 73.38 331 LEU A O 1
ATOM 2615 N N . PHE A 1 332 ? -23.573 4.063 18.456 1.00 70.75 332 PHE A N 1
ATOM 2616 C CA . PHE A 1 332 ? -22.151 4.378 18.631 1.00 70.75 332 PHE A CA 1
ATOM 2617 C C . PHE A 1 332 ? -21.589 3.739 19.904 1.00 70.75 332 PHE A C 1
ATOM 2619 O O . PHE A 1 332 ? -22.274 3.682 20.925 1.00 70.75 332 PHE A O 1
ATOM 2626 N N . ALA A 1 333 ? -20.354 3.248 19.858 1.00 65.31 333 ALA A N 1
ATOM 2627 C CA . ALA A 1 333 ? -19.637 2.748 21.025 1.00 65.31 333 ALA A CA 1
ATOM 2628 C C . ALA A 1 333 ? -19.080 3.907 21.867 1.00 65.31 333 ALA A C 1
ATOM 2630 O O . ALA A 1 333 ? -18.640 4.917 21.328 1.00 65.31 333 ALA A O 1
ATOM 2631 N N . ASP A 1 334 ? -19.011 3.719 23.189 1.00 59.09 334 ASP A N 1
ATOM 2632 C CA . ASP A 1 334 ? -18.453 4.721 24.115 1.00 59.09 334 ASP A CA 1
ATOM 2633 C C . ASP A 1 334 ? -16.956 5.012 23.856 1.00 59.09 334 ASP A C 1
ATOM 2635 O O . ASP A 1 334 ? -16.459 6.078 24.209 1.00 59.09 334 ASP A O 1
ATOM 2639 N N . SER A 1 335 ? -16.208 4.067 23.263 1.00 53.09 335 SER A N 1
ATOM 2640 C CA . SER A 1 335 ? -14.845 4.288 22.748 1.00 53.09 335 SER A CA 1
ATOM 2641 C C . SER A 1 335 ? -14.351 3.121 21.879 1.00 53.09 335 SER A C 1
ATOM 2643 O O . SER A 1 335 ? -14.575 1.951 22.196 1.00 53.09 335 SER A O 1
ATOM 2645 N N . MET A 1 336 ? -13.604 3.426 20.814 1.00 43.38 336 MET A N 1
ATOM 2646 C CA . MET A 1 336 ? -12.634 2.501 20.218 1.00 43.38 336 MET A CA 1
ATOM 2647 C C . MET A 1 336 ? -11.261 3.178 20.201 1.00 43.38 336 MET A C 1
ATOM 2649 O O . MET A 1 336 ? -11.080 4.140 19.454 1.00 43.38 336 MET A O 1
ATOM 2653 N N . PRO A 1 337 ? -10.289 2.727 21.016 1.00 44.12 337 PRO A N 1
ATOM 2654 C CA . PRO A 1 337 ? -8.973 3.342 21.022 1.00 44.12 337 PRO A CA 1
ATOM 2655 C C . PRO A 1 337 ? -8.230 3.030 19.719 1.00 44.12 337 PRO A C 1
ATOM 2657 O O . PRO A 1 337 ? -8.139 1.881 19.284 1.00 44.12 337 PRO A O 1
ATOM 2660 N N . VAL A 1 338 ? -7.667 4.075 19.119 1.00 38.19 338 VAL A N 1
ATOM 2661 C CA . VAL A 1 338 ? -6.701 3.991 18.021 1.00 38.19 338 VAL A CA 1
ATOM 2662 C C . VAL A 1 338 ? -5.363 4.432 18.566 1.00 38.19 338 VAL A C 1
ATOM 2664 O O . VAL A 1 338 ? -5.251 5.533 19.107 1.00 38.19 338 VAL A O 1
ATOM 2667 N N . LEU A 1 339 ? -4.348 3.587 18.431 1.00 44.00 339 LEU A N 1
ATOM 2668 C CA . LEU A 1 339 ? -3.045 3.832 19.034 1.00 44.00 339 LEU A CA 1
ATOM 2669 C C . LEU A 1 339 ? -1.966 3.921 17.948 1.00 44.00 339 LEU A C 1
ATOM 2671 O O . LEU A 1 339 ? -2.038 3.265 16.905 1.00 44.00 339 LEU A O 1
ATOM 2675 N N . VAL A 1 340 ? -0.950 4.753 18.185 1.00 41.44 340 VAL A N 1
ATOM 2676 C CA . VAL A 1 340 ? 0.295 4.718 17.403 1.00 41.44 340 VAL A CA 1
ATOM 2677 C C . VAL A 1 340 ? 1.211 3.640 17.986 1.00 41.44 340 VAL A C 1
ATOM 2679 O O . VAL A 1 340 ? 1.299 3.538 19.215 1.00 41.44 340 VAL A O 1
ATOM 2682 N N . PRO A 1 341 ? 1.898 2.831 17.157 1.00 45.47 341 PRO A N 1
ATOM 2683 C CA . PRO A 1 341 ? 2.879 1.879 17.670 1.00 45.47 341 PRO A CA 1
ATOM 2684 C C . PRO A 1 341 ? 3.930 2.603 18.535 1.00 45.47 341 PRO A C 1
ATOM 2686 O O . PRO A 1 341 ? 4.419 3.661 18.122 1.00 45.47 341 PRO A O 1
ATOM 2689 N N . PRO A 1 342 ? 4.278 2.087 19.728 1.00 51.16 342 PRO A N 1
ATOM 2690 C CA . PRO A 1 342 ? 5.317 2.689 20.557 1.00 51.16 342 PRO A CA 1
ATOM 2691 C C . PRO A 1 342 ? 6.690 2.566 19.879 1.00 51.16 342 PRO A C 1
ATOM 2693 O O . PRO A 1 342 ? 6.913 1.694 19.041 1.00 51.16 342 PRO A O 1
ATOM 2696 N N . LEU A 1 343 ? 7.624 3.456 20.229 1.00 50.59 343 LEU A N 1
ATOM 2697 C CA . LEU A 1 343 ? 8.980 3.466 19.655 1.00 50.59 343 LEU A CA 1
ATOM 2698 C C . LEU A 1 343 ? 9.914 2.397 20.258 1.00 50.59 343 LEU A C 1
ATOM 2700 O O . LEU A 1 343 ? 10.997 2.189 19.718 1.00 50.59 343 LEU A O 1
ATOM 2704 N N . ASP A 1 344 ? 9.524 1.746 21.359 1.00 50.94 344 ASP A N 1
ATOM 2705 C CA . ASP A 1 344 ? 10.313 0.729 22.071 1.00 50.94 344 ASP A CA 1
ATOM 2706 C C . ASP A 1 344 ? 9.408 -0.442 22.506 1.00 50.94 344 ASP A C 1
ATOM 2708 O O . ASP A 1 344 ? 8.388 -0.186 23.156 1.00 50.94 344 ASP A O 1
ATOM 2712 N N . PRO A 1 345 ? 9.741 -1.708 22.169 1.00 47.03 345 PRO A N 1
ATOM 2713 C CA . PRO A 1 345 ? 8.951 -2.886 22.544 1.00 47.03 345 PRO A CA 1
ATOM 2714 C C . PRO A 1 345 ? 8.865 -3.153 24.049 1.00 47.03 345 PRO A C 1
ATOM 2716 O O . PRO A 1 345 ? 8.033 -3.954 24.473 1.00 47.03 345 PRO A O 1
ATOM 2719 N N . TYR A 1 346 ? 9.682 -2.474 24.856 1.00 53.34 346 TYR A N 1
ATOM 2720 C CA . TYR A 1 346 ? 9.673 -2.553 26.318 1.00 53.34 346 TYR A CA 1
ATOM 2721 C C . TYR A 1 346 ? 9.253 -1.230 26.990 1.00 53.34 346 TYR A C 1
ATOM 2723 O O . TYR A 1 346 ? 9.270 -1.126 28.219 1.00 53.34 346 TYR A O 1
ATOM 2731 N N . GLY A 1 347 ? 8.879 -0.213 26.204 1.00 44.47 347 GLY A N 1
ATOM 2732 C CA . GLY A 1 347 ? 8.556 1.134 26.674 1.00 44.47 347 GLY A CA 1
ATOM 2733 C C . GLY A 1 347 ? 7.084 1.313 27.060 1.00 44.47 347 GLY A C 1
ATOM 2734 O O . GLY A 1 347 ? 6.179 1.071 26.269 1.00 44.47 347 GLY A O 1
ATOM 2735 N N . ASN A 1 348 ? 6.844 1.825 28.269 1.00 41.59 348 ASN A N 1
ATOM 2736 C CA . ASN A 1 348 ? 5.526 2.013 28.897 1.00 41.59 348 ASN A CA 1
ATOM 2737 C C . ASN A 1 348 ? 4.648 3.147 28.311 1.00 41.59 348 ASN A C 1
ATOM 2739 O O . ASN A 1 348 ? 3.741 3.627 28.989 1.00 41.59 348 ASN A O 1
ATOM 2743 N N . SER A 1 349 ? 4.894 3.617 27.087 1.00 43.41 349 SER A N 1
ATOM 2744 C CA . SER A 1 349 ? 4.085 4.685 26.486 1.00 43.41 349 SER A CA 1
ATOM 2745 C C . SER A 1 349 ? 3.589 4.318 25.093 1.00 43.41 349 SER A C 1
ATOM 2747 O O . SER A 1 349 ? 4.061 4.803 24.066 1.00 43.41 349 SER A O 1
ATOM 2749 N N . THR A 1 350 ? 2.520 3.524 25.053 1.00 42.12 350 THR A N 1
ATOM 2750 C CA . THR A 1 350 ? 1.482 3.752 24.045 1.00 42.12 350 THR A CA 1
ATOM 2751 C C . THR A 1 350 ? 1.036 5.198 24.173 1.00 42.12 350 THR A C 1
ATOM 2753 O O . THR A 1 350 ? 0.301 5.556 25.093 1.00 42.12 350 THR A O 1
ATOM 2756 N N . LYS A 1 351 ? 1.526 6.055 23.280 1.00 43.44 351 LYS A N 1
ATOM 2757 C CA . LYS A 1 351 ? 1.011 7.409 23.175 1.00 43.44 351 LYS A CA 1
ATOM 2758 C C . LYS A 1 351 ? -0.380 7.282 22.561 1.00 43.44 351 LYS A C 1
ATOM 2760 O O . LYS A 1 351 ? -0.517 7.017 21.370 1.00 43.44 351 LYS A O 1
ATOM 2765 N N . ILE A 1 352 ? -1.416 7.417 23.384 1.00 44.69 352 ILE A N 1
ATOM 2766 C CA . ILE A 1 352 ? -2.716 7.846 22.869 1.00 44.69 352 ILE A CA 1
ATOM 2767 C C . ILE A 1 352 ? -2.427 9.174 22.172 1.00 44.69 352 ILE A C 1
ATOM 2769 O O . ILE A 1 352 ? -1.677 9.989 22.713 1.00 44.69 352 ILE A O 1
ATOM 2773 N N . LEU A 1 353 ? -2.913 9.362 20.947 1.00 37.97 353 LEU A N 1
ATOM 2774 C CA . LEU A 1 353 ? -2.802 10.661 20.294 1.00 37.97 353 LEU A CA 1
ATOM 2775 C C . LEU A 1 353 ? -3.533 11.685 21.172 1.00 37.97 353 LEU A C 1
ATOM 2777 O O . LEU A 1 353 ? -4.751 11.790 21.120 1.00 37.97 353 LEU A O 1
ATOM 2781 N N . GLU A 1 354 ? -2.789 12.391 22.020 1.00 37.41 354 GLU A N 1
ATOM 2782 C CA . GLU A 1 354 ? -3.263 13.587 22.697 1.00 37.41 354 GLU A CA 1
ATOM 2783 C C . GLU A 1 354 ? -3.065 14.765 21.739 1.00 37.41 354 GLU A C 1
ATOM 2785 O O . GLU A 1 354 ? -1.996 14.936 21.148 1.00 37.41 354 GLU A O 1
ATOM 2790 N N . ASP A 1 355 ? -4.140 15.533 21.580 1.00 38.97 355 ASP A N 1
ATOM 2791 C CA . ASP A 1 355 ? -4.465 16.563 20.576 1.00 38.97 355 ASP A CA 1
ATOM 2792 C C . ASP A 1 355 ? -3.412 17.657 20.286 1.00 38.97 355 ASP A C 1
ATOM 2794 O O . ASP A 1 355 ? -3.650 18.530 19.457 1.00 38.97 355 ASP A O 1
ATOM 2798 N N . ALA A 1 356 ? -2.253 17.653 20.942 1.00 36.53 356 ALA A N 1
ATOM 2799 C CA . ALA A 1 356 ? -1.272 18.731 20.845 1.00 36.53 356 ALA A CA 1
ATOM 2800 C C . ALA A 1 356 ? -0.163 18.519 19.793 1.00 36.53 356 ALA A C 1
ATOM 2802 O O . ALA A 1 356 ? 0.531 19.480 19.473 1.00 36.53 356 ALA A O 1
ATOM 2803 N N . ASP A 1 357 ? 0.012 17.315 19.230 1.00 33.09 357 ASP A N 1
ATOM 2804 C CA . ASP A 1 357 ? 1.196 16.992 18.403 1.00 33.09 357 ASP A CA 1
ATOM 2805 C C . ASP A 1 357 ? 0.931 16.725 16.908 1.00 33.09 357 ASP A C 1
ATOM 2807 O O . ASP A 1 357 ? 1.786 16.171 16.210 1.00 33.09 357 ASP A O 1
ATOM 2811 N N . ALA A 1 358 ? -0.211 17.141 16.355 1.00 34.44 358 ALA A N 1
ATOM 2812 C CA . ALA A 1 358 ? -0.378 17.129 14.904 1.00 34.44 358 ALA A CA 1
ATOM 2813 C C . ALA A 1 358 ? -1.292 18.246 14.397 1.00 34.44 358 ALA A C 1
ATOM 2815 O O . ALA A 1 358 ? -2.399 18.424 1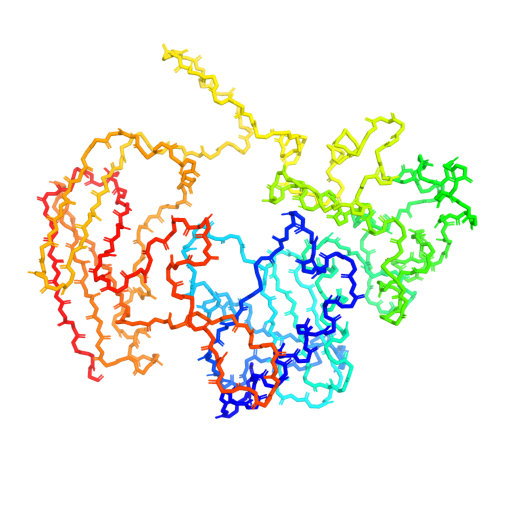4.893 1.00 34.44 358 ALA A O 1
ATOM 2816 N N . GLU A 1 359 ? -0.874 18.903 13.310 1.00 32.12 359 GLU A N 1
ATOM 2817 C CA . GLU A 1 359 ? -1.731 19.622 12.351 1.00 32.12 359 GLU A CA 1
ATOM 2818 C C . GLU A 1 359 ? -2.697 18.647 11.638 1.00 32.12 359 GLU A C 1
ATOM 2820 O O . GLU A 1 359 ? -2.736 18.494 10.417 1.00 32.12 359 GLU A O 1
ATOM 2825 N N . ILE A 1 360 ? -3.466 17.918 12.436 1.00 31.23 360 ILE A N 1
ATOM 2826 C CA . ILE A 1 360 ? -4.618 17.120 12.068 1.00 31.23 360 ILE A CA 1
ATOM 2827 C C . ILE A 1 360 ? -5.694 17.628 13.013 1.00 31.23 360 ILE A C 1
ATOM 2829 O O . ILE A 1 360 ? -5.881 17.089 14.097 1.00 31.23 360 ILE A O 1
ATOM 2833 N N . SER A 1 361 ? -6.401 18.682 12.617 1.00 25.19 361 SER A N 1
ATOM 2834 C CA . SER A 1 361 ? -7.672 19.021 13.250 1.00 25.19 361 SER A CA 1
ATOM 2835 C C . SER A 1 361 ? -8.700 17.951 12.876 1.00 25.19 361 SER A C 1
ATOM 2837 O O . SER A 1 361 ? -9.559 18.151 12.026 1.00 25.19 361 SER A O 1
ATOM 2839 N N . ILE A 1 362 ? -8.566 16.775 13.478 1.00 31.97 362 ILE A N 1
ATOM 2840 C CA . ILE A 1 362 ? -9.689 15.907 13.793 1.00 31.97 362 ILE A CA 1
ATOM 2841 C C . ILE A 1 362 ? -9.703 15.919 15.314 1.00 31.97 362 ILE A C 1
ATOM 2843 O O . ILE A 1 362 ? -8.938 15.205 15.952 1.00 31.97 362 ILE A O 1
ATOM 2847 N N . VAL A 1 363 ? -10.491 16.850 15.847 1.00 27.81 363 VAL A N 1
ATOM 2848 C CA . VAL A 1 363 ? -10.650 17.126 17.274 1.00 27.81 363 VAL A CA 1
ATOM 2849 C C . VAL A 1 363 ? -11.131 15.847 17.956 1.00 27.81 363 VAL A C 1
ATOM 2851 O O . VAL A 1 363 ? -12.299 15.492 17.841 1.00 27.81 363 VAL A O 1
ATOM 2854 N N . TYR A 1 364 ? -10.228 15.155 18.645 1.00 35.81 364 TYR A N 1
ATOM 2855 C CA . TYR A 1 364 ? -10.574 14.144 19.643 1.00 35.81 364 TYR A CA 1
ATOM 2856 C C . TYR A 1 364 ? -9.905 14.496 20.985 1.00 35.81 364 TYR A C 1
ATOM 2858 O O . TYR A 1 364 ? -9.587 13.618 21.788 1.00 35.81 364 TYR A O 1
ATOM 2866 N N . THR A 1 365 ? -9.741 15.793 21.293 1.00 29.14 365 THR A N 1
ATOM 2867 C CA . THR A 1 365 ? -9.558 16.247 22.679 1.00 29.14 365 THR A CA 1
ATOM 2868 C C . THR A 1 365 ? -10.836 15.947 23.431 1.00 29.14 365 THR A C 1
ATOM 2870 O O . THR A 1 365 ? -11.837 16.609 23.194 1.00 29.14 365 THR A O 1
ATOM 2873 N N . GLN A 1 366 ? -10.786 14.998 24.367 1.00 34.41 366 GLN A N 1
ATOM 2874 C CA . GLN A 1 366 ? -11.476 15.016 25.670 1.00 34.41 366 GLN A CA 1
ATOM 2875 C C . GLN A 1 366 ? -12.914 15.582 25.784 1.00 34.41 366 GLN A C 1
ATOM 2877 O O . GLN A 1 366 ? -13.350 15.920 26.884 1.00 34.41 366 GLN A O 1
ATOM 2882 N N . ARG A 1 367 ? -13.708 15.662 24.720 1.00 38.91 367 ARG A N 1
ATOM 2883 C CA . ARG A 1 367 ? -15.093 16.108 24.777 1.00 38.91 367 ARG A CA 1
ATOM 2884 C C . ARG A 1 367 ? -15.936 15.269 23.852 1.00 38.91 367 ARG A C 1
ATOM 2886 O O . ARG A 1 367 ? -15.599 15.030 22.697 1.00 38.91 367 ARG A O 1
ATOM 2893 N N . ARG A 1 368 ? -17.048 14.844 24.428 1.00 53.56 368 ARG A N 1
ATOM 2894 C CA . ARG A 1 368 ? -18.076 13.960 23.910 1.00 53.56 368 ARG A CA 1
ATOM 2895 C C . ARG A 1 368 ? -18.890 14.614 22.790 1.00 53.56 368 ARG A C 1
ATOM 2897 O O . ARG A 1 368 ? -20.113 14.549 22.817 1.00 53.56 368 ARG A O 1
ATOM 2904 N N . HIS A 1 369 ? -18.230 15.261 21.830 1.00 46.47 369 HIS A N 1
ATOM 2905 C CA . HIS A 1 369 ? -18.903 15.846 20.682 1.00 46.47 369 HIS A CA 1
ATOM 2906 C C . HIS A 1 369 ? -18.730 14.983 19.439 1.00 46.47 369 HIS A C 1
ATOM 2908 O O . HIS A 1 369 ? -17.611 14.669 19.042 1.00 46.47 369 HIS A O 1
ATOM 2914 N N . LEU A 1 370 ? -19.847 14.624 18.811 1.00 55.38 370 LEU A N 1
ATOM 2915 C CA . LEU A 1 370 ? -19.874 13.872 17.560 1.00 55.38 370 LEU A CA 1
ATOM 2916 C C . LEU A 1 370 ? -20.584 14.702 16.497 1.00 55.38 370 LEU A C 1
ATOM 2918 O O . LEU A 1 370 ? -21.726 15.108 16.689 1.00 55.38 370 LEU A O 1
ATOM 2922 N N . GLN A 1 371 ? -19.925 14.933 15.365 1.00 53.53 371 GLN A N 1
ATOM 2923 C CA . GLN A 1 371 ? -20.545 15.586 14.218 1.00 53.53 371 GLN A CA 1
ATOM 2924 C C . GLN A 1 371 ? -21.011 14.522 13.221 1.00 53.53 371 GLN A C 1
ATOM 2926 O O . GLN A 1 371 ? -20.198 13.779 12.671 1.00 53.53 371 GLN A O 1
ATOM 2931 N N . ILE A 1 372 ? -22.318 14.448 12.979 1.00 57.12 372 ILE A N 1
ATOM 2932 C CA . ILE A 1 372 ? -22.911 13.545 11.988 1.00 57.12 372 ILE A CA 1
ATOM 2933 C C . ILE A 1 372 ? -23.513 14.357 10.840 1.00 57.12 372 ILE A C 1
ATOM 2935 O O . ILE A 1 372 ? -24.232 15.330 11.055 1.00 57.12 372 ILE A O 1
ATOM 2939 N N . ALA A 1 373 ? -23.220 13.959 9.604 1.00 54.16 373 ALA A N 1
ATOM 2940 C CA . ALA A 1 373 ? -23.859 14.516 8.416 1.00 54.16 373 ALA A CA 1
ATOM 2941 C C . ALA A 1 373 ? -25.017 13.606 8.018 1.00 54.16 373 ALA A C 1
ATOM 2943 O O . ALA A 1 373 ? -24.784 12.428 7.753 1.00 54.16 373 ALA A O 1
ATOM 2944 N N . VAL A 1 374 ? -26.242 14.131 7.976 1.00 58.75 374 VAL A N 1
ATOM 2945 C CA . VAL A 1 374 ? -27.440 13.346 7.655 1.00 58.75 374 VAL A CA 1
ATOM 2946 C C . VAL A 1 374 ? -27.937 13.638 6.244 1.00 58.75 374 VAL A C 1
ATOM 2948 O O . VAL A 1 374 ? -28.075 14.791 5.842 1.00 58.75 374 VAL A O 1
ATOM 2951 N N . ASP A 1 375 ? -28.203 12.557 5.509 1.00 57.75 375 ASP A N 1
ATOM 2952 C CA . ASP A 1 375 ? -28.850 12.556 4.197 1.00 57.75 375 ASP A CA 1
ATOM 2953 C C . ASP A 1 375 ? -30.313 13.005 4.338 1.00 57.75 375 ASP A C 1
ATOM 2955 O O . ASP A 1 375 ? -31.106 12.322 4.985 1.00 57.75 375 ASP A O 1
ATOM 2959 N N . THR A 1 376 ? -30.658 14.151 3.749 1.00 63.03 376 THR A N 1
ATOM 2960 C CA . THR A 1 376 ? -32.013 14.726 3.776 1.00 63.03 376 THR A CA 1
ATOM 2961 C C . THR A 1 376 ? -32.854 14.335 2.560 1.00 63.03 376 THR A C 1
ATOM 2963 O O . THR A 1 376 ? -33.865 14.976 2.274 1.00 63.03 376 THR A O 1
ATOM 2966 N N . SER A 1 377 ? -32.485 13.278 1.826 1.00 59.28 377 SER A N 1
ATOM 2967 C CA . SER A 1 377 ? -33.334 12.730 0.754 1.00 59.28 377 SER A C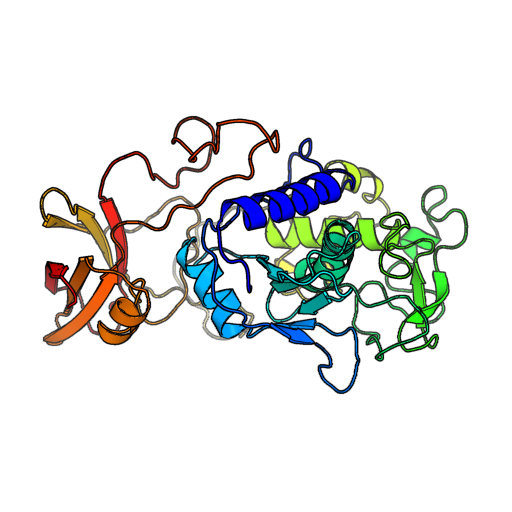A 1
ATOM 2968 C C . SER A 1 377 ? -34.701 12.241 1.254 1.00 59.28 377 SER A C 1
ATOM 2970 O O . SER A 1 377 ? -35.650 12.169 0.476 1.00 59.28 377 SER A O 1
ATOM 2972 N N . GLU A 1 378 ? -34.827 11.985 2.559 1.00 61.91 378 GLU A N 1
ATOM 2973 C CA . GLU A 1 378 ? -36.081 11.666 3.250 1.00 61.91 378 GLU A CA 1
ATOM 2974 C C . GLU A 1 378 ? -36.772 12.907 3.867 1.00 61.91 378 GLU A C 1
ATOM 2976 O O . GLU A 1 378 ? -37.673 12.760 4.690 1.00 61.91 378 GLU A O 1
ATOM 2981 N N . GLY A 1 379 ? -36.381 14.130 3.488 1.00 70.69 379 GLY A N 1
ATOM 2982 C CA . GLY A 1 379 ? -36.879 15.399 4.044 1.00 70.69 379 GLY A CA 1
ATOM 2983 C C . GLY A 1 379 ? -35.911 16.051 5.041 1.00 70.69 379 GLY A C 1
ATOM 2984 O O . GLY A 1 379 ? -34.871 15.478 5.374 1.00 70.69 379 GLY A O 1
ATOM 2985 N N . GLY A 1 380 ? -36.232 17.261 5.517 1.00 75.38 380 GLY A N 1
ATOM 2986 C CA . GLY A 1 380 ? -35.416 17.958 6.516 1.00 75.38 380 GLY A CA 1
ATOM 2987 C C . GLY A 1 380 ? -35.315 17.183 7.835 1.00 75.38 380 GLY A C 1
ATOM 2988 O O . GLY A 1 380 ? -36.155 16.334 8.142 1.00 75.38 380 GLY A O 1
ATOM 2989 N N . VAL A 1 381 ? -34.286 17.460 8.639 1.00 78.38 381 VAL A N 1
ATOM 2990 C CA . VAL A 1 381 ? -34.182 16.893 9.994 1.00 78.38 381 VAL A CA 1
ATOM 2991 C C . VAL A 1 381 ? -35.137 17.653 10.909 1.00 78.38 381 VAL A C 1
ATOM 2993 O O . VAL A 1 381 ? -34.936 18.834 11.177 1.00 78.38 381 VAL A O 1
ATOM 2996 N N . ARG A 1 382 ? -36.167 16.967 11.408 1.00 83.88 382 ARG A N 1
ATOM 2997 C CA . ARG A 1 382 ? -37.164 17.543 12.315 1.00 83.88 382 ARG A CA 1
ATOM 2998 C C . ARG A 1 382 ? -36.663 17.593 13.754 1.00 83.88 382 ARG A C 1
ATOM 3000 O O . ARG A 1 382 ? -36.886 18.580 14.446 1.00 83.88 382 ARG A O 1
ATOM 3007 N N . SER A 1 383 ? -36.044 16.513 14.223 1.00 84.25 383 SER A N 1
ATOM 3008 C CA . SER A 1 383 ? -35.487 16.436 15.574 1.00 84.25 383 SER A CA 1
ATOM 3009 C C . SER A 1 383 ? -34.473 15.309 15.698 1.00 84.25 383 SER A C 1
ATOM 3011 O O . SER A 1 383 ? -34.505 14.337 14.940 1.00 84.25 383 SER A O 1
ATOM 3013 N N . VAL A 1 384 ? -33.629 15.408 16.718 1.00 82.19 384 VAL A N 1
ATOM 3014 C CA . VAL A 1 384 ? -32.673 14.371 17.102 1.00 82.19 384 VAL A CA 1
ATOM 3015 C C . VAL A 1 384 ? -32.933 13.991 18.550 1.00 82.19 384 VAL A C 1
ATOM 3017 O O . VAL A 1 384 ? -33.216 14.853 19.379 1.00 82.19 384 VAL A O 1
ATOM 3020 N N . ALA A 1 385 ? -32.861 12.702 18.851 1.00 84.00 385 ALA A N 1
ATOM 3021 C CA . ALA A 1 385 ? -32.880 12.192 20.210 1.00 84.00 385 ALA A CA 1
ATOM 3022 C C . ALA A 1 385 ? -31.630 11.352 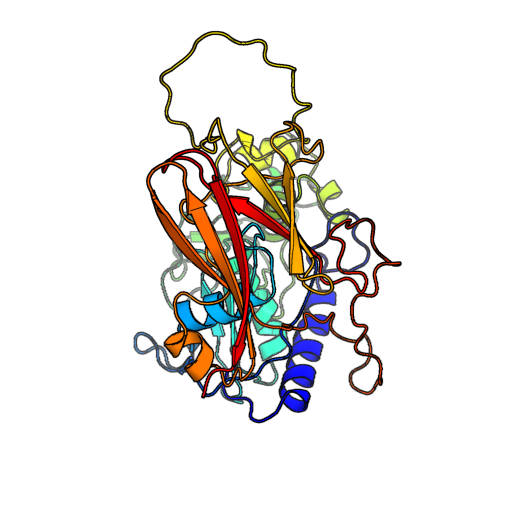20.443 1.00 84.00 385 ALA A C 1
ATOM 3024 O O . ALA A 1 385 ? -31.199 10.616 19.556 1.00 84.00 385 ALA A O 1
ATOM 3025 N N . MET A 1 386 ? -31.066 11.461 21.639 1.00 81.19 386 MET A N 1
ATOM 3026 C CA . MET A 1 386 ? -29.936 10.655 22.070 1.00 81.19 386 MET A CA 1
ATOM 3027 C C . MET A 1 386 ? -30.309 9.899 23.333 1.00 81.19 386 MET A C 1
ATOM 3029 O O . MET A 1 386 ? -30.946 10.454 24.226 1.00 81.19 386 MET A O 1
ATOM 3033 N N . GLU A 1 387 ? -29.899 8.641 23.422 1.00 84.38 387 GLU A N 1
ATOM 3034 C CA . GLU A 1 387 ? -30.049 7.840 24.629 1.00 84.38 387 GLU A CA 1
ATOM 3035 C C . GLU A 1 387 ? -28.827 6.949 24.850 1.00 84.38 387 GLU A C 1
ATOM 3037 O O . GLU A 1 387 ? -28.219 6.440 23.907 1.00 84.38 387 GLU A O 1
ATOM 3042 N N . HIS A 1 388 ? -28.470 6.746 26.115 1.00 81.75 388 HIS A N 1
ATOM 3043 C CA . HIS A 1 388 ? -27.535 5.695 26.488 1.00 81.75 388 HIS A CA 1
ATOM 3044 C C . HIS A 1 388 ? -28.285 4.369 26.530 1.00 81.75 388 HIS A C 1
ATOM 3046 O O . HIS A 1 388 ? -29.183 4.186 27.355 1.00 81.75 388 HIS A O 1
ATOM 3052 N N . VAL A 1 389 ? -27.897 3.430 25.673 1.00 85.06 389 VAL A N 1
ATOM 3053 C CA . VAL A 1 389 ? -28.495 2.099 25.656 1.00 85.06 389 VAL A CA 1
ATOM 3054 C C . VAL A 1 389 ? -27.550 1.114 26.303 1.00 85.06 389 VAL A C 1
ATOM 3056 O O . VAL A 1 389 ? -26.429 0.897 25.844 1.00 85.06 389 VAL A O 1
ATOM 3059 N N . ARG A 1 390 ? -28.041 0.476 27.363 1.00 84.00 390 ARG A N 1
ATOM 3060 C CA . ARG A 1 390 ? -27.384 -0.681 27.948 1.00 84.00 390 ARG A CA 1
ATOM 3061 C C . ARG A 1 390 ? -27.868 -1.935 27.235 1.00 84.00 390 ARG A C 1
ATOM 3063 O O . ARG A 1 390 ? -29.063 -2.226 27.268 1.00 84.00 390 ARG A O 1
ATOM 3070 N N . ILE A 1 391 ? -26.959 -2.675 26.613 1.00 80.50 391 ILE A N 1
ATOM 3071 C CA . ILE A 1 391 ? -27.295 -3.949 25.974 1.00 80.50 391 ILE A CA 1
ATOM 3072 C C . ILE A 1 391 ? -27.067 -5.076 26.986 1.00 80.50 391 ILE A C 1
ATOM 3074 O O . ILE A 1 391 ? -26.055 -5.076 27.693 1.00 80.50 391 ILE A O 1
ATOM 3078 N N . GLN A 1 392 ? -28.057 -5.966 27.111 1.00 65.88 392 GLN A N 1
ATOM 3079 C CA . GLN A 1 392 ? -28.039 -7.105 28.036 1.00 65.88 392 GLN A CA 1
ATOM 3080 C C . GLN A 1 392 ? -27.257 -8.290 27.483 1.00 65.88 392 GLN A C 1
ATOM 3082 O O . GLN A 1 392 ? -27.385 -8.560 26.267 1.00 65.88 392 GLN A O 1
#

InterPro domains:
  IPR019026 Peptidase M64, IgA [PF09471] (48-138)
  IPR024079 Metallopeptidase, catalytic domain superfamily [G3DSA:3.40.390.10] (3-213)

Secondary structure (DSSP, 8-state):
---SSHHHHHHHHHHHHHHHHTSGGG-TT-SS-PPP-EE----S--EES-GGG-TTB-EE-HHHHHHHHHHTS-TT----EEEEES-SS--EEEEGGGTEEEEESSTTHHHHHHHHHHHHTT-PPP-SSSSS---TTSTT-B-TT-GGGHHHHH-TTTTTT-S-EEEESGGGTEEE-SS-TTT-TTS---HHHHHHHHHHHHHHHSS--GGGGGG--TT-HHHHHTT-TT-SSSGGGSSSPP------S-------S------S-EEEEEEETTTTEEEEE------S------SS---SBSSHHHHHHTT--EEEEEEEEETTS-EEEEEEES---EEPPPSSTT-S---B--TTS-S-----SS--EEEEEEE-TT--EEEEEEEEEEP-